Protein AF-A0A372DT89-F1 (afdb_monomer_lite)

Sequence (405 aa):
MASTDFGGGSLANSATAVLGQGIEPRWTMGSSWVASYFPPTHAHNSGGGFSTQHSIESQDSETKNPDRFSEFFGTEQLLSGVDLPGNAPVDTGVNGQVNLGQVSGDFLLNSWGQNRNLRRGETGGHFNQDFDHLGRRSGTDAPDRPLDPLTGAPQEEAAAIAPDLPRSVNVPRNGMQSSVKNAVTFGINDSEAAISAKNGPKVTIGTTTVYIGYRQVTSANKDPILVSFNNGVRRWVRTDYETTNDDGTGTGLAWDGSNLYAVFTSTGTQPGNGYSRFTGSGWLRGYTDGSPGGGGGSRVSILAKVDLATGNIQSATYLTARNDRRTVTVADDRTNSLTVKGLQFSGGTVIVQADSTYAPRRPDKTSMTQRVGGGALSANSSYNYEVVLAGNLGSALSTKAKDFV

Secondary structure (DSSP, 8-state):
-------------PPP------------------------------------PPPP------------------------------------------------------------------------------------------------------------------------EEEE----B--TT--HHHHHTTT--EEEETTEEEEEEEEE-SSS-EEEEEEEEETTEEEEEE--S--SSS---EEEEEE-SS-EEEEEEESS--SSS-THHHHTTSSS-STTTT-TT---S--EEEEEEE-TTT--EEEEEEE-EE--GGG--GGG--EE-EEEEEEEEETTEEEEEEEESSBPBPTTSPBP-BSS-SSPPPTTPPEEEEEEEETTSS-EEEEEETTB-

pLDDT: mean 70.04, std 27.19, range [31.33, 98.88]

Foldseek 3Di:
DDDDDDDDDDDDDDDDDDDDDDDDDDDDDDDDDDDDDDDDDDDDDDDDDDDDDDDDDDDDDDDDDDDDDDDDDDDDDDDDDDDDDDDDDDDDDDDDDDDDDDDDDDDDDDDDDDDDDDDDDDDDDDDDDDDDDDDDDDDDDDDDDDDDDDDDDDDDDDDDPDPPDPPPPPQPLPAKDKFFAAADEDDPPDWPVRQVVRVAAWDDGRQKIKGKHWYCPDPQAIFIKIWMDGNRHTQDIDRQAADFRWRKIWGMWIDHSDWIKTKMKTFFDGPDRYNLVAACLALANHQCRVQLLEEGRAIWMKMFTADPNYRDTNHIHTFWAFAAPLPDDSNRGYTHYKAWDIWDDDPQKIKTWIWYQHFGAFQVRDGWHFQDDSDGDDNPDTWTKIWIAHNRNNTTPGIDIPRTD

Structure (mmCIF, N/CA/C/O backbone):
data_AF-A0A372DT89-F1
#
_entry.id   AF-A0A372DT89-F1
#
loop_
_atom_site.group_PDB
_atom_site.id
_atom_site.type_symbol
_atom_site.label_atom_id
_atom_site.label_alt_id
_atom_site.label_comp_id
_atom_site.label_asym_id
_atom_site.label_entity_id
_atom_site.label_seq_id
_atom_site.pdbx_PDB_ins_code
_atom_site.Cartn_x
_atom_site.Cartn_y
_atom_site.Cartn_z
_atom_site.occupancy
_atom_site.B_iso_or_equiv
_atom_site.auth_seq_id
_atom_site.auth_comp_id
_atom_site.auth_asym_id
_atom_site.auth_atom_id
_atom_site.pdbx_PDB_model_num
ATOM 1 N N . MET A 1 1 ? -79.761 26.175 2.176 1.00 36.78 1 MET A N 1
ATOM 2 C CA . MET A 1 1 ? -78.492 26.865 1.871 1.00 36.78 1 MET A CA 1
ATOM 3 C C . MET A 1 1 ? -77.631 26.841 3.125 1.00 36.78 1 MET A C 1
ATOM 5 O O . MET A 1 1 ? -78.109 27.308 4.142 1.00 36.78 1 MET A O 1
ATOM 9 N N . ALA A 1 2 ? -76.453 26.221 2.993 1.00 38.25 2 ALA A N 1
ATOM 10 C CA . ALA A 1 2 ? -75.172 26.353 3.710 1.00 38.25 2 ALA A CA 1
ATOM 11 C C . ALA A 1 2 ? -75.052 26.542 5.246 1.00 38.25 2 ALA A C 1
ATOM 13 O O . ALA A 1 2 ? -75.679 27.416 5.831 1.00 38.25 2 ALA A O 1
ATOM 14 N N . SER A 1 3 ? -74.016 25.851 5.768 1.00 37.47 3 SER A N 1
ATOM 15 C CA . SER A 1 3 ? -73.264 26.049 7.031 1.00 37.47 3 SER A CA 1
ATOM 16 C C . SER A 1 3 ? -73.946 25.506 8.302 1.00 37.47 3 SER A C 1
ATOM 18 O O . SER A 1 3 ? -75.137 25.725 8.470 1.00 37.47 3 SER A O 1
ATOM 20 N N . THR A 1 4 ? -73.322 24.735 9.207 1.00 43.91 4 THR A N 1
ATOM 21 C CA . THR A 1 4 ? -71.975 24.845 9.821 1.00 43.91 4 THR A CA 1
ATOM 22 C C . THR A 1 4 ? -71.410 23.508 10.364 1.00 43.91 4 THR A C 1
ATOM 24 O O . THR A 1 4 ? -72.155 22.706 10.921 1.00 43.91 4 THR A O 1
ATOM 27 N N . ASP A 1 5 ? -70.085 23.357 10.236 1.00 45.53 5 ASP A N 1
ATOM 28 C CA . ASP A 1 5 ? -69.025 22.837 11.137 1.00 45.53 5 ASP A CA 1
ATOM 29 C C . ASP A 1 5 ? -69.191 21.665 12.140 1.00 45.53 5 ASP A C 1
ATOM 31 O O . ASP A 1 5 ? -69.973 21.705 13.084 1.00 45.53 5 ASP A O 1
ATOM 35 N N . PHE A 1 6 ? -68.240 20.722 12.019 1.00 43.50 6 PHE A N 1
ATOM 36 C CA . PHE A 1 6 ? -67.522 19.922 13.039 1.00 43.50 6 PHE A CA 1
ATOM 37 C C . PHE A 1 6 ? -66.160 19.570 12.388 1.00 43.50 6 PHE A C 1
ATOM 39 O O . PHE A 1 6 ? -66.125 19.329 11.187 1.00 43.50 6 PHE A O 1
ATOM 46 N N . GLY A 1 7 ? -64.981 19.479 13.003 1.00 37.84 7 GLY A N 1
ATOM 47 C CA . GLY A 1 7 ? -64.491 19.517 14.376 1.00 37.84 7 GLY A CA 1
ATOM 48 C C . GLY A 1 7 ? -63.096 18.859 14.339 1.00 37.84 7 GLY A C 1
ATOM 49 O O . GLY A 1 7 ? -62.956 17.765 13.799 1.00 37.84 7 GLY A O 1
ATOM 50 N N . GLY A 1 8 ? -62.054 19.522 14.850 1.00 36.12 8 GLY A N 1
ATOM 51 C CA . GLY A 1 8 ? -60.681 19.003 14.886 1.00 36.12 8 GLY A CA 1
ATOM 52 C C . GLY A 1 8 ? -60.064 19.216 16.266 1.00 36.12 8 GLY A C 1
ATOM 53 O O . GLY A 1 8 ? -59.936 20.353 16.708 1.00 36.12 8 GLY A O 1
ATOM 54 N N . GLY A 1 9 ? -59.707 18.126 16.949 1.00 37.12 9 GLY A N 1
ATOM 55 C CA . GLY A 1 9 ? -59.083 18.134 18.274 1.00 37.12 9 GLY A CA 1
ATOM 56 C C . GLY A 1 9 ? -57.774 17.347 18.271 1.00 37.12 9 GLY A C 1
ATOM 57 O O . GLY A 1 9 ? -57.760 16.161 17.956 1.00 37.12 9 GLY A O 1
ATOM 58 N N . SER A 1 10 ? -56.686 18.032 18.623 1.00 39.75 10 SER A N 1
ATOM 59 C CA . SER A 1 10 ? -55.340 17.500 18.856 1.00 39.75 10 SER A CA 1
ATOM 60 C C . SER A 1 10 ? -55.109 17.385 20.366 1.00 39.75 10 SER A C 1
ATOM 62 O O . SER A 1 10 ? -55.399 18.330 21.099 1.00 39.75 10 SER A O 1
ATOM 64 N N . LEU A 1 11 ? -54.595 16.243 20.830 1.00 44.06 11 LEU A N 1
ATOM 65 C CA . LEU A 1 11 ? -54.180 16.015 22.216 1.00 44.06 11 LEU A CA 1
ATOM 66 C C . LEU A 1 11 ? -52.657 15.863 22.270 1.00 44.06 11 LEU A C 1
ATOM 68 O O . LEU A 1 11 ? -52.101 14.892 21.761 1.00 44.06 11 LEU A O 1
ATOM 72 N N . ALA A 1 12 ? -52.000 16.821 22.922 1.00 43.44 12 ALA A N 1
ATOM 73 C CA . ALA A 1 12 ? -50.618 16.733 23.371 1.00 43.44 12 ALA A CA 1
ATOM 74 C C . ALA A 1 12 ? -50.616 16.494 24.888 1.00 43.44 12 ALA A C 1
ATOM 76 O O . ALA A 1 12 ? -51.188 17.283 25.638 1.00 43.44 12 ALA A O 1
ATOM 77 N N . ASN A 1 13 ? -49.967 15.416 25.334 1.00 43.22 13 ASN A N 1
ATOM 78 C CA . ASN A 1 13 ? -49.721 15.141 26.748 1.00 43.22 13 ASN A CA 1
ATOM 79 C C . ASN A 1 13 ? -48.305 15.595 27.121 1.00 43.22 13 ASN A C 1
ATOM 81 O O . ASN A 1 13 ? -47.315 15.037 26.652 1.00 43.22 13 ASN A O 1
ATOM 85 N N . SER A 1 14 ? -48.231 16.597 27.992 1.00 44.19 14 SER A N 1
ATOM 86 C CA . SER A 1 14 ? -47.037 17.039 28.711 1.00 44.19 14 SER A CA 1
ATOM 87 C C . SER A 1 14 ? -46.991 16.383 30.093 1.00 44.19 14 SER A C 1
ATOM 89 O O . SER A 1 14 ? -47.956 16.490 30.850 1.00 44.19 14 SER A O 1
ATOM 91 N N . ALA A 1 15 ? -45.872 15.740 30.432 1.00 43.06 15 ALA A N 1
ATOM 92 C CA . ALA A 1 15 ? -45.603 15.192 31.760 1.00 43.06 15 ALA A CA 1
ATOM 93 C C . ALA A 1 15 ? -44.633 16.093 32.543 1.00 43.06 15 ALA A C 1
ATOM 95 O O . ALA A 1 15 ? -43.630 16.573 32.017 1.00 43.06 15 ALA A O 1
ATOM 96 N N . THR A 1 16 ? -44.970 16.303 33.812 1.00 39.50 16 THR A N 1
ATOM 97 C CA . THR A 1 16 ? -44.304 17.137 34.819 1.00 39.50 16 THR A CA 1
ATOM 98 C C . THR A 1 16 ? -43.461 16.267 35.761 1.00 39.50 16 THR A C 1
ATOM 100 O O . THR A 1 16 ? -43.964 15.248 36.219 1.00 39.50 16 THR A O 1
ATOM 103 N N . ALA A 1 17 ? -42.239 16.689 36.117 1.00 37.84 17 ALA A N 1
ATOM 104 C CA . ALA A 1 17 ? -41.562 16.366 37.391 1.00 37.84 17 ALA A CA 1
ATOM 105 C C . ALA A 1 17 ? -40.336 17.296 37.567 1.00 37.84 17 ALA A C 1
ATOM 107 O O . ALA A 1 17 ? -39.489 17.349 36.685 1.00 37.84 17 ALA A O 1
ATOM 108 N N . VAL A 1 18 ? -40.337 18.245 38.511 1.00 42.41 18 VAL A N 1
ATOM 109 C CA . VAL A 1 18 ? -39.969 18.178 39.950 1.00 42.41 18 VAL A CA 1
ATOM 110 C C . VAL A 1 18 ? -38.560 18.749 40.181 1.00 42.41 18 VAL A C 1
ATOM 112 O O . VAL A 1 18 ? -37.549 18.167 39.803 1.00 42.41 18 VAL A O 1
ATOM 115 N N . LEU A 1 19 ? -38.539 19.927 40.812 1.00 38.81 19 LEU A N 1
ATOM 116 C CA . LEU A 1 19 ? -37.375 20.661 41.309 1.00 38.81 19 LEU A CA 1
ATOM 117 C C . LEU A 1 19 ? -36.860 20.029 42.612 1.00 38.81 19 LEU A C 1
ATOM 119 O O . LEU A 1 19 ? -37.636 19.835 43.546 1.00 38.81 19 LEU A O 1
ATOM 123 N N . GLY A 1 20 ? -35.551 19.787 42.694 1.00 41.50 20 GLY A N 1
ATOM 124 C CA . GLY A 1 20 ? -34.834 19.441 43.922 1.00 41.50 20 GLY A CA 1
ATOM 125 C C . GLY A 1 20 ? -33.628 20.363 44.098 1.00 41.50 20 GLY A C 1
ATOM 126 O O . GLY A 1 20 ? -32.781 20.455 43.213 1.00 41.50 20 GLY A O 1
ATOM 127 N N . GLN A 1 21 ? -33.593 21.086 45.216 1.00 41.75 21 GLN A N 1
ATOM 128 C CA . GLN A 1 21 ? -32.532 22.015 45.599 1.00 41.75 21 GLN A CA 1
ATOM 129 C C . GLN A 1 21 ? -31.316 21.301 46.211 1.00 41.75 21 GLN A C 1
ATOM 131 O O . GLN A 1 21 ? -31.480 20.339 46.952 1.00 41.75 21 GLN A O 1
ATOM 136 N N . GLY A 1 22 ? -30.139 21.906 46.008 1.00 33.50 22 GLY A N 1
ATOM 137 C CA . GLY A 1 22 ? -29.120 22.092 47.046 1.00 33.50 22 GLY A CA 1
ATOM 138 C C . GLY A 1 22 ? -28.112 20.962 47.266 1.00 33.50 22 GLY A C 1
ATOM 139 O O . GLY A 1 22 ? -28.464 19.914 47.786 1.00 33.50 22 GLY A O 1
ATOM 140 N N . ILE A 1 23 ? -26.843 21.238 46.941 1.00 37.22 23 ILE A N 1
ATOM 141 C CA . ILE A 1 23 ? -25.645 21.143 47.809 1.00 37.22 23 ILE A CA 1
ATOM 142 C C . ILE A 1 23 ? -24.417 21.430 46.919 1.00 37.22 23 ILE A C 1
ATOM 144 O O . ILE A 1 23 ? -24.143 20.707 45.964 1.00 37.22 23 ILE A O 1
ATOM 148 N N . GLU A 1 24 ? -23.688 22.509 47.220 1.00 41.56 24 GLU A N 1
ATOM 149 C CA . GLU A 1 24 ? -22.358 22.785 46.654 1.00 41.56 24 GLU A CA 1
ATOM 150 C C . GLU A 1 24 ? -21.288 21.879 47.279 1.00 41.56 24 GLU A C 1
ATOM 152 O O . GLU A 1 24 ? -21.402 21.490 48.446 1.00 41.56 24 GLU A O 1
ATOM 157 N N . PRO A 1 25 ? -20.162 21.679 46.574 1.00 53.34 25 PRO A N 1
ATOM 158 C CA . PRO A 1 25 ? -18.902 21.970 47.245 1.00 53.34 25 PRO A CA 1
ATOM 159 C C . PRO A 1 25 ? -17.943 22.830 46.413 1.00 53.34 25 PRO A C 1
ATOM 161 O O . PRO A 1 25 ? -17.617 22.550 45.260 1.00 53.34 25 PRO A O 1
ATOM 164 N N . ARG A 1 26 ? -17.432 23.852 47.103 1.00 38.25 26 ARG A N 1
ATOM 165 C CA . ARG A 1 26 ? -16.233 24.629 46.792 1.00 38.25 26 ARG A CA 1
ATOM 166 C C . ARG A 1 26 ? -15.016 23.711 46.642 1.00 38.25 26 ARG A C 1
ATOM 168 O O . ARG A 1 26 ? -14.738 22.933 47.551 1.00 38.25 26 ARG A O 1
ATOM 175 N N . TRP A 1 27 ? -14.231 23.910 45.584 1.00 41.12 27 TRP A N 1
ATOM 176 C CA . TRP A 1 27 ? -12.807 23.574 45.582 1.00 41.12 27 TRP A CA 1
ATOM 177 C C . TRP A 1 27 ? -11.972 24.741 45.065 1.00 41.12 27 TRP A C 1
ATOM 179 O O . TRP A 1 27 ? -12.350 25.497 44.173 1.00 41.12 27 TRP A O 1
ATOM 189 N N . THR A 1 28 ? -10.859 24.888 45.758 1.00 40.66 28 THR A N 1
ATOM 190 C CA . THR A 1 28 ? -9.972 26.030 45.903 1.00 40.66 28 THR A CA 1
ATOM 191 C C . THR A 1 28 ? -9.013 26.166 44.721 1.00 40.66 28 THR A C 1
ATOM 193 O O . THR A 1 28 ? -8.532 25.174 44.181 1.00 40.66 28 THR A O 1
ATOM 196 N N . MET A 1 29 ? -8.694 27.410 44.361 1.00 35.16 29 MET A N 1
ATOM 197 C CA . MET A 1 29 ? -7.584 27.757 43.471 1.00 35.16 29 MET A CA 1
ATOM 198 C C . MET A 1 29 ? -6.223 27.578 44.165 1.00 35.16 29 MET A C 1
ATOM 200 O O . MET A 1 29 ? -6.064 27.920 45.335 1.00 35.16 29 MET A O 1
ATOM 204 N N . GLY A 1 30 ? -5.240 27.122 43.390 1.00 32.88 30 GLY A N 1
ATOM 205 C CA . GLY A 1 30 ? -3.807 27.038 43.700 1.00 32.88 30 GLY A CA 1
ATOM 206 C C . GLY A 1 30 ? -3.213 25.933 42.818 1.00 32.88 30 GLY A C 1
ATOM 207 O O . GLY A 1 30 ? -3.805 24.873 42.708 1.00 32.88 30 GLY A O 1
ATOM 208 N N . SER A 1 31 ? -2.116 26.066 42.085 1.00 34.03 31 SER A N 1
ATOM 209 C CA . SER A 1 31 ? -1.022 27.028 42.107 1.00 34.03 31 SER A CA 1
ATOM 210 C C . SER A 1 31 ? -0.196 26.839 40.824 1.00 34.03 31 SER A C 1
ATOM 212 O O . SER A 1 31 ? -0.203 25.779 40.202 1.00 34.03 31 SER A O 1
ATOM 214 N N . SER A 1 32 ? 0.503 27.907 40.457 1.00 33.06 32 SER A N 1
ATOM 215 C CA . SER A 1 32 ? 1.548 28.050 39.439 1.00 33.06 32 SER A CA 1
ATOM 216 C C . SER A 1 32 ? 2.479 26.844 39.239 1.00 33.06 32 SER A C 1
ATOM 218 O O . SER A 1 32 ? 3.085 26.371 40.200 1.00 33.06 32 SER A O 1
ATOM 220 N N . TRP A 1 33 ? 2.720 26.466 37.979 1.00 32.50 33 TRP A N 1
ATOM 221 C CA . TRP A 1 33 ? 3.916 25.714 37.590 1.00 32.50 33 TRP A CA 1
ATOM 222 C C . TRP A 1 33 ? 5.006 26.686 37.144 1.00 32.50 33 TRP A C 1
ATOM 224 O O . TRP A 1 33 ? 4.858 27.424 36.171 1.00 32.50 33 TRP A O 1
ATOM 234 N N . VAL A 1 34 ? 6.089 26.692 37.914 1.00 36.56 34 VAL A N 1
ATOM 235 C CA . VAL A 1 34 ? 7.342 27.394 37.642 1.00 36.56 34 VAL A CA 1
ATOM 236 C C . VAL A 1 34 ? 8.108 26.616 36.573 1.00 36.56 34 VAL A C 1
ATOM 238 O O . VAL A 1 34 ? 8.329 25.415 36.713 1.00 36.56 34 VAL A O 1
ATOM 241 N N . ALA A 1 35 ? 8.531 27.309 35.517 1.00 35.91 35 ALA A N 1
ATOM 242 C CA . ALA A 1 35 ? 9.483 26.798 34.541 1.00 35.91 35 ALA A CA 1
ATOM 243 C C . ALA A 1 35 ? 10.872 26.681 35.190 1.00 35.91 35 ALA A C 1
ATOM 245 O O . ALA A 1 35 ? 11.452 27.680 35.615 1.00 35.91 35 ALA A O 1
ATOM 246 N N . SER A 1 36 ? 11.410 25.465 35.274 1.00 36.00 36 SER A N 1
ATOM 247 C CA . SER A 1 36 ? 12.782 25.223 35.724 1.00 36.00 36 SER A CA 1
ATOM 248 C C . SER A 1 36 ? 13.726 25.238 34.522 1.00 36.00 36 SER A C 1
ATOM 250 O O . SER A 1 36 ? 13.745 24.313 33.714 1.00 36.00 36 SER A O 1
ATOM 252 N N . TYR A 1 37 ? 14.502 26.313 34.416 1.00 32.06 37 TYR A N 1
ATOM 253 C CA . TYR A 1 37 ? 15.707 26.409 33.596 1.00 32.06 37 TYR A CA 1
ATOM 254 C C . TYR A 1 37 ? 16.811 25.526 34.206 1.00 32.06 37 TYR A C 1
ATOM 256 O O . TYR A 1 37 ? 17.138 25.684 35.380 1.00 32.06 37 TYR A O 1
ATOM 264 N N . PHE A 1 38 ? 17.428 24.658 33.405 1.00 39.91 38 PHE A N 1
ATOM 265 C CA . PHE A 1 38 ? 18.716 24.021 33.703 1.00 39.91 38 PHE A CA 1
ATOM 266 C C . PHE A 1 38 ? 19.686 24.303 32.547 1.00 39.91 38 PHE A C 1
ATOM 268 O O . PHE A 1 38 ? 19.350 23.998 31.401 1.00 39.91 38 PHE A O 1
ATOM 275 N N . PRO A 1 39 ? 20.890 24.835 32.814 1.00 41.66 39 PRO A N 1
ATOM 276 C CA . PRO A 1 39 ? 22.039 24.686 31.924 1.00 41.66 39 PRO A CA 1
ATOM 277 C C . PRO A 1 39 ? 23.163 23.892 32.652 1.00 41.66 39 PRO A C 1
ATOM 279 O O . PRO A 1 39 ? 22.981 23.488 33.802 1.00 41.66 39 PRO A O 1
ATOM 282 N N . PRO A 1 40 ? 24.279 23.533 31.992 1.00 49.16 40 PRO A N 1
ATOM 283 C CA . PRO A 1 40 ? 24.537 22.166 31.548 1.00 49.16 40 PRO A CA 1
ATOM 284 C C . PRO A 1 40 ? 25.703 21.505 32.305 1.00 49.16 40 PRO A C 1
ATOM 286 O O . PRO A 1 40 ? 26.551 22.177 32.889 1.00 49.16 40 PRO A O 1
ATOM 289 N N . THR A 1 41 ? 25.811 20.179 32.223 1.00 40.50 41 THR A N 1
ATOM 290 C CA . THR A 1 41 ? 27.040 19.458 32.580 1.00 40.50 41 THR A CA 1
ATOM 291 C C . THR A 1 41 ? 27.767 18.967 31.332 1.00 40.50 41 THR A C 1
ATOM 293 O O . THR A 1 41 ? 27.190 18.381 30.418 1.00 40.50 41 THR A O 1
ATOM 296 N N . HIS A 1 42 ? 29.064 19.269 31.315 1.00 34.94 42 HIS A N 1
ATOM 297 C CA . HIS A 1 42 ? 30.066 18.881 30.332 1.00 34.94 42 HIS A CA 1
ATOM 298 C C . HIS A 1 42 ? 30.163 17.361 30.119 1.00 34.94 42 HIS A C 1
ATOM 300 O O . HIS A 1 42 ? 30.240 16.608 31.087 1.00 34.94 42 HIS A O 1
ATOM 306 N N . ALA A 1 43 ? 30.341 16.943 28.862 1.00 37.31 43 ALA A N 1
ATOM 307 C CA . ALA A 1 43 ? 31.154 15.780 28.509 1.00 37.31 43 ALA A CA 1
ATOM 308 C C . ALA A 1 43 ? 31.769 15.945 27.107 1.00 37.31 43 ALA A C 1
ATOM 310 O O . ALA A 1 43 ? 31.157 16.481 26.187 1.00 37.31 43 ALA A O 1
ATOM 311 N N . HIS A 1 44 ? 33.025 15.521 27.015 1.00 33.12 44 HIS A N 1
ATOM 312 C CA . HIS A 1 44 ? 34.002 15.715 25.947 1.00 33.12 44 HIS A CA 1
ATOM 313 C C . HIS A 1 44 ? 33.892 14.705 24.783 1.00 33.12 44 HIS A C 1
ATOM 315 O O . HIS A 1 44 ? 33.506 13.560 24.983 1.00 33.12 44 HIS A O 1
ATOM 321 N N . ASN A 1 45 ? 34.443 15.137 23.638 1.00 33.78 45 ASN A N 1
ATOM 322 C CA . ASN A 1 45 ? 35.110 14.388 22.554 1.00 33.78 45 ASN A CA 1
ATOM 323 C C . ASN A 1 45 ? 34.325 13.435 21.633 1.00 33.78 45 ASN A C 1
ATOM 325 O O . ASN A 1 45 ? 34.049 12.289 21.968 1.00 33.78 45 ASN A O 1
ATOM 329 N N . SER A 1 46 ? 34.202 13.832 20.361 1.00 34.56 46 SER A N 1
ATOM 330 C CA . SER A 1 46 ? 35.039 13.378 19.216 1.00 34.56 46 SER A CA 1
ATOM 331 C C . SER A 1 46 ? 34.362 13.871 17.920 1.00 34.56 46 SER A C 1
ATOM 333 O O . SER A 1 46 ? 33.176 13.673 17.715 1.00 34.56 46 SER A O 1
ATOM 335 N N . GLY A 1 47 ? 34.979 14.740 17.119 1.00 37.16 47 GLY A N 1
ATOM 336 C CA . GLY A 1 47 ? 35.938 14.332 16.094 1.00 37.16 47 GLY A CA 1
ATOM 337 C C . GLY A 1 47 ? 35.222 14.007 14.774 1.00 37.16 47 GLY A C 1
ATOM 338 O O . GLY A 1 47 ? 35.055 12.841 14.446 1.00 37.16 47 GLY A O 1
ATOM 339 N N . GLY A 1 48 ? 34.799 15.026 14.019 1.00 34.34 48 GLY A N 1
ATOM 340 C CA . GLY A 1 48 ? 34.193 14.853 12.694 1.00 34.34 48 GLY A CA 1
ATOM 341 C C . GLY A 1 48 ? 34.191 16.165 11.916 1.00 34.34 48 GLY A C 1
ATOM 342 O O . GLY A 1 48 ? 33.387 17.051 12.191 1.00 34.34 48 GLY A O 1
ATOM 343 N N . GLY A 1 49 ? 35.142 16.312 10.993 1.00 33.69 49 GLY A N 1
ATOM 344 C CA . GLY A 1 49 ? 35.293 17.494 10.151 1.00 33.69 49 GLY A CA 1
ATOM 345 C C . GLY A 1 49 ? 34.163 17.612 9.130 1.00 33.69 49 GLY A C 1
ATOM 346 O O . GLY A 1 49 ? 33.943 16.703 8.334 1.00 33.69 49 GLY A O 1
ATOM 347 N N . PHE A 1 50 ? 33.480 18.755 9.136 1.00 35.00 50 PHE A N 1
ATOM 348 C CA . PHE A 1 50 ? 32.603 19.185 8.054 1.00 35.00 50 PHE A CA 1
ATOM 349 C C . PHE A 1 50 ? 33.405 20.055 7.083 1.00 35.00 50 PHE A C 1
ATOM 351 O O . PHE A 1 50 ? 33.940 21.095 7.459 1.00 35.00 50 PHE A O 1
ATOM 358 N N . SER A 1 51 ? 33.485 19.612 5.828 1.00 40.25 51 SER A N 1
ATOM 359 C CA . SER A 1 51 ? 33.899 20.431 4.692 1.00 40.25 51 SER A CA 1
ATOM 360 C C . SER A 1 51 ? 32.650 21.088 4.109 1.00 40.25 51 SER A C 1
ATOM 362 O O . SER A 1 51 ? 31.771 20.408 3.584 1.00 40.25 51 SER A O 1
ATOM 364 N N . THR A 1 52 ? 32.548 22.408 4.234 1.00 36.19 52 THR A N 1
ATOM 365 C CA . THR A 1 52 ? 31.590 23.234 3.495 1.00 36.19 52 THR A CA 1
ATOM 366 C C . THR A 1 52 ? 32.303 23.810 2.276 1.00 36.19 52 THR A C 1
ATOM 368 O O . THR A 1 52 ? 33.105 24.733 2.413 1.00 36.19 52 THR A O 1
ATOM 371 N N . GLN A 1 53 ? 32.029 23.274 1.084 1.00 37.97 53 GLN A N 1
ATOM 372 C CA . GLN A 1 53 ? 32.339 23.979 -0.158 1.00 37.97 53 GLN A CA 1
ATOM 373 C C . GLN A 1 53 ? 31.198 24.944 -0.483 1.00 37.97 53 GLN A C 1
ATOM 375 O O . GLN A 1 53 ? 30.044 24.548 -0.632 1.00 37.97 53 GLN A O 1
ATOM 380 N N . HIS A 1 54 ? 31.566 26.220 -0.557 1.00 32.59 54 HIS A N 1
ATOM 381 C CA . HIS A 1 54 ? 30.759 27.307 -1.083 1.00 32.59 54 HIS A CA 1
ATOM 382 C C . HIS A 1 54 ? 30.485 27.084 -2.573 1.00 32.59 54 HIS A C 1
ATOM 384 O O . HIS A 1 54 ? 31.414 26.949 -3.370 1.00 32.59 54 HIS A O 1
ATOM 390 N N . SER A 1 55 ? 29.208 27.088 -2.942 1.00 37.50 55 SER A N 1
ATOM 391 C CA . SER A 1 55 ? 28.759 27.219 -4.324 1.00 37.50 55 SER A CA 1
ATOM 392 C C . SER A 1 55 ? 29.007 28.651 -4.796 1.00 37.50 55 SER A C 1
ATOM 394 O O . SER A 1 55 ? 28.577 29.604 -4.147 1.00 37.50 55 SER A O 1
ATOM 396 N N . ILE A 1 56 ? 29.711 28.786 -5.917 1.00 37.44 56 ILE A N 1
ATOM 397 C CA . ILE A 1 56 ? 29.883 30.040 -6.650 1.00 37.44 56 ILE A CA 1
ATOM 398 C C . ILE A 1 56 ? 28.554 30.369 -7.336 1.00 37.44 56 ILE A C 1
ATOM 400 O O . ILE A 1 56 ? 28.033 29.585 -8.125 1.00 37.44 56 ILE A O 1
ATOM 404 N N . GLU A 1 57 ? 28.017 31.531 -6.991 1.00 31.61 57 GLU A N 1
ATOM 405 C CA . GLU A 1 57 ? 26.849 32.164 -7.586 1.00 31.61 57 GLU A CA 1
ATOM 406 C C . GLU A 1 57 ? 27.303 32.893 -8.862 1.00 31.61 57 GLU A C 1
ATOM 408 O O . GLU A 1 57 ? 28.063 33.857 -8.794 1.00 31.61 57 GLU A O 1
ATOM 413 N N . SER A 1 58 ? 26.895 32.407 -10.036 1.00 37.34 58 SER A N 1
ATOM 414 C CA . SER A 1 58 ? 27.037 33.140 -11.298 1.00 37.34 58 SER A CA 1
ATOM 415 C C . SER A 1 58 ? 25.701 33.799 -11.635 1.00 37.34 58 SER A C 1
ATOM 417 O O . SER A 1 58 ? 24.758 33.127 -12.058 1.00 37.34 58 SER A O 1
ATOM 419 N N . GLN A 1 59 ? 25.633 35.109 -11.408 1.00 37.38 59 GLN A N 1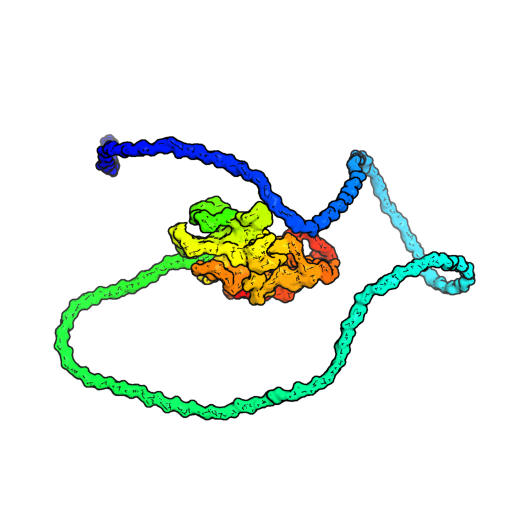
ATOM 420 C CA . GLN A 1 59 ? 24.638 36.000 -11.996 1.00 37.38 59 GLN A CA 1
ATOM 421 C C . GLN A 1 59 ? 24.961 36.215 -13.475 1.00 37.38 59 GLN A C 1
ATOM 423 O O . GLN A 1 59 ? 26.110 36.480 -13.794 1.00 37.38 59 GLN A O 1
ATOM 428 N N . ASP A 1 60 ? 23.944 36.096 -14.327 1.00 36.03 60 ASP A N 1
ATOM 429 C CA . ASP A 1 60 ? 23.744 36.748 -15.633 1.00 36.03 60 ASP A CA 1
ATOM 430 C C . ASP A 1 60 ? 22.401 36.193 -16.157 1.00 36.03 60 ASP A C 1
ATOM 432 O O . ASP A 1 60 ? 22.144 35.001 -16.048 1.00 36.03 60 ASP A O 1
ATOM 436 N N . SER A 1 61 ? 21.447 36.910 -16.739 1.00 32.78 61 SER A N 1
ATOM 437 C CA . SER A 1 61 ? 21.274 38.315 -17.077 1.00 32.78 61 SER A CA 1
ATOM 438 C C . SER A 1 61 ? 19.776 38.495 -17.391 1.00 32.78 61 SER A C 1
ATOM 440 O O . SER A 1 61 ? 19.136 37.619 -17.973 1.00 32.78 61 SER A O 1
ATOM 442 N N . GLU A 1 62 ? 19.204 39.623 -16.986 1.00 35.56 62 GLU A N 1
ATOM 443 C CA . GLU A 1 62 ? 17.865 40.087 -17.358 1.00 35.56 62 GLU A CA 1
ATOM 444 C C . GLU A 1 62 ? 18.116 41.312 -18.262 1.00 35.56 62 GLU A C 1
ATOM 446 O O . GLU A 1 62 ? 18.850 42.223 -17.888 1.00 35.56 62 GLU A O 1
ATOM 451 N N . THR A 1 63 ? 17.662 41.393 -19.512 1.00 37.34 63 THR A N 1
ATOM 452 C CA . THR A 1 63 ? 16.341 41.920 -19.880 1.00 37.34 63 THR A CA 1
ATOM 453 C C . THR A 1 63 ? 16.295 42.228 -21.390 1.00 37.34 63 THR A C 1
ATOM 455 O O . THR A 1 63 ? 17.321 42.481 -22.017 1.00 37.34 63 THR A O 1
ATOM 458 N N . LYS A 1 64 ? 15.051 42.366 -21.881 1.00 32.91 64 LYS A N 1
ATOM 459 C CA . LYS A 1 64 ? 14.559 43.202 -23.000 1.00 32.91 64 LYS A CA 1
ATOM 460 C C . LYS A 1 64 ? 14.393 42.575 -24.389 1.00 32.91 64 LYS A C 1
ATOM 462 O O . LYS A 1 64 ? 15.250 42.637 -25.259 1.00 32.91 64 LYS A O 1
ATOM 467 N N . ASN A 1 65 ? 13.146 42.155 -24.601 1.00 43.84 65 ASN A N 1
ATOM 468 C CA . ASN A 1 65 ? 12.394 42.327 -25.845 1.00 43.84 65 ASN A CA 1
ATOM 469 C C . ASN A 1 65 ? 12.224 43.837 -26.162 1.00 43.84 65 ASN A C 1
ATOM 471 O O . ASN A 1 65 ? 12.100 44.634 -25.220 1.00 43.84 65 ASN A O 1
ATOM 475 N N . PRO A 1 66 ? 12.184 44.248 -27.443 1.00 52.00 66 PRO A N 1
ATOM 476 C CA . PRO A 1 66 ? 10.882 44.638 -27.985 1.00 52.00 66 PRO A CA 1
ATOM 477 C C . PRO A 1 66 ? 10.636 44.274 -29.462 1.00 52.00 66 PRO A C 1
ATOM 479 O O . PRO A 1 66 ? 11.540 44.024 -30.254 1.00 52.00 66 PRO A O 1
ATOM 482 N N . ASP A 1 67 ? 9.343 44.320 -29.775 1.00 42.16 67 ASP A N 1
ATOM 483 C CA . ASP A 1 67 ? 8.643 44.042 -31.025 1.00 42.16 67 ASP A CA 1
ATOM 484 C C . ASP A 1 67 ? 9.151 44.717 -32.316 1.00 42.16 67 ASP A C 1
ATOM 486 O O . ASP A 1 67 ? 9.725 45.807 -32.301 1.00 42.16 67 ASP A O 1
ATOM 490 N N . ARG A 1 68 ? 8.648 44.130 -33.422 1.00 34.66 68 ARG A N 1
ATOM 491 C CA . ARG A 1 68 ? 8.325 44.674 -34.765 1.00 34.66 68 ARG A CA 1
ATOM 492 C C . ARG A 1 68 ? 9.276 44.260 -35.891 1.00 34.66 68 ARG A C 1
ATOM 494 O O . ARG A 1 68 ? 10.384 44.762 -35.982 1.00 34.66 68 ARG A O 1
ATOM 501 N N . PHE A 1 69 ? 8.775 43.459 -36.835 1.00 36.34 69 PHE A N 1
ATOM 502 C CA . PHE A 1 69 ? 8.365 43.953 -38.160 1.00 36.34 69 PHE A CA 1
ATOM 503 C C . PHE A 1 69 ? 7.612 42.865 -38.942 1.00 36.34 69 PHE A C 1
ATOM 505 O O . PHE A 1 69 ? 7.962 41.688 -38.914 1.00 36.34 69 PHE A O 1
ATOM 512 N N . SER A 1 70 ? 6.541 43.292 -39.599 1.00 38.81 70 SER A N 1
ATOM 513 C CA . SER A 1 70 ? 5.663 42.540 -40.488 1.00 38.81 70 SER A CA 1
ATOM 514 C C . SER A 1 70 ? 6.009 42.816 -41.956 1.00 38.81 70 SER A C 1
ATOM 516 O O . SER A 1 70 ? 6.524 43.889 -42.260 1.00 38.81 70 SER A O 1
ATOM 518 N N . GLU A 1 71 ? 5.570 41.898 -42.831 1.00 35.00 71 GLU A N 1
ATOM 519 C CA . GLU A 1 71 ? 5.457 42.019 -44.303 1.00 35.00 71 GLU A CA 1
ATOM 520 C C . GLU A 1 71 ? 6.801 41.910 -45.079 1.00 35.00 71 GLU A C 1
ATOM 522 O O . GLU A 1 71 ? 7.848 42.233 -44.541 1.00 35.00 71 GLU A O 1
ATOM 527 N N . PHE A 1 72 ? 6.947 41.384 -46.306 1.00 33.84 72 PHE A N 1
ATOM 528 C CA . PHE A 1 72 ? 6.159 41.401 -47.550 1.00 33.84 72 PHE A CA 1
ATOM 529 C C . PHE A 1 72 ? 6.728 40.271 -48.486 1.00 33.84 72 PHE A C 1
ATOM 531 O O . PHE A 1 72 ? 7.944 40.130 -48.532 1.00 33.84 72 PHE A O 1
ATOM 538 N N . PHE A 1 73 ? 5.864 39.517 -49.206 1.00 36.75 73 PHE A N 1
ATOM 539 C CA . PHE A 1 73 ? 5.984 38.837 -50.540 1.00 36.75 73 PHE A CA 1
ATOM 540 C C . PHE A 1 73 ? 7.259 38.005 -50.877 1.00 36.75 73 PHE A C 1
ATOM 542 O O . PHE A 1 73 ? 8.376 38.446 -50.685 1.00 36.75 73 PHE A O 1
ATOM 549 N N . GLY A 1 74 ? 7.234 36.781 -51.421 1.00 33.06 74 GLY A N 1
ATOM 550 C CA . GLY A 1 74 ? 6.348 36.175 -52.415 1.00 33.06 74 GLY A CA 1
ATOM 551 C C . GLY A 1 74 ? 6.996 36.233 -53.807 1.00 33.06 74 GLY A C 1
ATOM 552 O O . GLY A 1 74 ? 6.933 37.297 -54.400 1.00 33.06 74 GLY A O 1
ATOM 553 N N . THR A 1 75 ? 7.561 35.123 -54.315 1.00 37.88 75 THR A N 1
ATOM 554 C CA . THR A 1 75 ? 7.533 34.706 -55.742 1.00 37.88 75 THR A CA 1
ATOM 555 C C . THR A 1 75 ? 8.206 33.346 -55.977 1.00 37.88 75 THR A C 1
ATOM 557 O O . THR A 1 75 ? 9.263 33.031 -55.437 1.00 37.88 75 THR A O 1
ATOM 560 N N . GLU A 1 76 ? 7.551 32.553 -56.825 1.00 41.06 76 GLU A N 1
ATOM 561 C CA . GLU A 1 76 ? 8.054 31.363 -57.509 1.00 41.06 76 GLU A CA 1
ATOM 562 C C . GLU A 1 76 ? 9.122 31.694 -58.569 1.00 41.06 76 GLU A C 1
ATOM 564 O O . GLU A 1 76 ? 9.093 32.784 -59.137 1.00 41.06 76 GLU A O 1
ATOM 569 N N . GLN A 1 77 ? 9.978 30.714 -58.893 1.00 36.22 77 GLN A N 1
ATOM 570 C CA . GLN A 1 77 ? 10.275 30.174 -60.244 1.00 36.22 77 GLN A CA 1
ATOM 571 C C . GLN A 1 77 ? 11.595 29.373 -60.185 1.00 36.22 77 GLN A C 1
ATOM 573 O O . GLN A 1 77 ? 12.609 29.862 -59.706 1.00 36.22 77 GLN A O 1
ATOM 578 N N . LEU A 1 78 ? 11.551 28.052 -60.410 1.00 38.72 78 LEU A N 1
ATOM 579 C CA . LEU A 1 78 ? 11.829 27.370 -61.690 1.00 38.72 78 LEU A CA 1
ATOM 580 C C . LEU A 1 78 ? 13.262 27.587 -62.204 1.00 38.72 78 LEU A C 1
ATOM 582 O O . LEU A 1 78 ? 13.586 28.688 -62.623 1.00 38.72 78 LEU A O 1
ATOM 586 N N . LEU A 1 79 ? 14.059 26.507 -62.241 1.00 38.41 79 LEU A N 1
ATOM 587 C CA . LEU A 1 79 ? 14.861 26.058 -63.397 1.00 38.41 79 LEU A CA 1
ATOM 588 C C . LEU A 1 79 ? 15.754 24.853 -63.022 1.00 38.41 79 LEU A C 1
ATOM 590 O O . LEU A 1 79 ? 16.645 24.949 -62.186 1.00 38.41 79 LEU A O 1
ATOM 594 N N . SER A 1 80 ? 15.441 23.715 -63.656 1.00 34.66 80 SER A N 1
ATOM 595 C CA . SER A 1 80 ? 16.345 22.780 -64.360 1.00 34.66 80 SER A CA 1
ATOM 596 C C . SER A 1 80 ? 17.801 22.665 -63.869 1.00 34.66 80 SER A C 1
ATOM 598 O O . SER A 1 80 ? 18.554 23.627 -63.900 1.00 34.66 80 SER A O 1
ATOM 600 N N . GLY A 1 81 ? 18.287 21.486 -63.484 1.00 34.44 81 GLY A N 1
ATOM 601 C CA . GLY A 1 81 ? 18.549 20.405 -64.436 1.00 34.44 81 GLY A CA 1
ATOM 602 C C . GLY A 1 81 ? 19.962 20.550 -65.010 1.00 34.44 81 GLY A C 1
ATOM 603 O O . GLY A 1 81 ? 20.126 21.187 -66.043 1.00 34.44 81 GLY A O 1
ATOM 604 N N . VAL A 1 82 ? 20.965 19.979 -64.333 1.00 42.56 82 VAL A N 1
ATOM 605 C CA . VAL A 1 82 ? 22.320 19.775 -64.870 1.00 42.56 82 VAL A CA 1
ATOM 606 C C . VAL A 1 82 ? 22.843 18.424 -64.380 1.00 42.56 82 VAL A C 1
ATOM 608 O O . VAL A 1 82 ? 22.937 18.180 -63.177 1.00 42.56 82 VAL A O 1
ATOM 611 N N . ASP A 1 83 ? 23.147 17.564 -65.349 1.00 38.72 83 ASP A N 1
ATOM 612 C CA . ASP A 1 83 ? 23.823 16.276 -65.215 1.00 38.72 83 ASP A CA 1
ATOM 613 C C . ASP A 1 83 ? 25.251 16.424 -64.664 1.00 38.72 83 ASP A C 1
ATOM 615 O O . ASP A 1 83 ? 25.991 17.329 -65.051 1.00 38.72 83 ASP A O 1
ATOM 619 N N . LEU A 1 84 ? 25.679 15.469 -63.835 1.00 43.38 84 LEU A N 1
ATOM 620 C CA . LEU A 1 84 ? 27.090 15.244 -63.509 1.00 43.38 84 LEU A CA 1
ATOM 621 C C . LEU A 1 84 ? 27.472 13.801 -63.864 1.00 43.38 84 LEU A C 1
ATOM 623 O O . LEU A 1 84 ? 26.944 12.871 -63.248 1.00 43.38 84 LEU A O 1
ATOM 627 N N . PRO A 1 85 ? 28.417 13.580 -64.794 1.00 52.22 85 PRO A N 1
ATOM 628 C CA . PRO A 1 85 ? 29.074 12.297 -64.942 1.00 52.22 85 PRO A CA 1
ATOM 629 C C . PRO A 1 85 ? 30.398 12.261 -64.161 1.00 52.22 85 PRO A C 1
ATOM 631 O O . PRO A 1 85 ? 31.221 13.164 -64.247 1.00 52.22 85 PRO A O 1
ATOM 634 N N . GLY A 1 86 ? 30.581 11.167 -63.421 1.00 39.56 86 GLY A N 1
ATOM 635 C CA . GLY A 1 86 ? 31.682 10.219 -63.611 1.00 39.56 86 GLY A CA 1
ATOM 636 C C . GLY A 1 86 ? 33.147 10.679 -63.540 1.00 39.56 86 GLY A C 1
ATOM 637 O O . GLY A 1 86 ? 33.635 11.408 -64.393 1.00 39.56 86 GLY A O 1
ATOM 638 N N . ASN A 1 87 ? 33.857 9.969 -62.656 1.00 40.06 87 ASN A N 1
ATOM 639 C CA . ASN A 1 87 ? 35.255 9.520 -62.732 1.00 40.06 87 ASN A CA 1
ATOM 640 C C . ASN A 1 87 ? 36.363 10.368 -62.081 1.00 40.06 87 ASN A C 1
ATOM 642 O O . ASN A 1 87 ? 36.738 11.446 -62.526 1.00 40.06 87 ASN A O 1
ATOM 646 N N . ALA A 1 88 ? 36.962 9.738 -61.063 1.00 42.12 88 ALA A N 1
ATOM 647 C CA . ALA A 1 88 ? 38.328 9.940 -60.585 1.00 42.12 88 ALA A CA 1
ATOM 648 C C . ALA A 1 88 ? 39.365 9.590 -61.684 1.00 42.12 88 ALA A C 1
ATOM 650 O O . ALA A 1 88 ? 39.014 8.885 -62.637 1.00 42.12 88 ALA A O 1
ATOM 651 N N . PRO A 1 89 ? 40.640 10.015 -61.552 1.00 54.25 89 PRO A N 1
ATOM 652 C CA . PRO A 1 89 ? 41.593 9.190 -60.793 1.00 54.25 89 PRO A CA 1
ATOM 653 C C . PRO A 1 89 ? 42.701 9.950 -60.018 1.00 54.25 89 PRO A C 1
ATOM 655 O O . PRO A 1 89 ? 43.058 11.079 -60.327 1.00 54.25 89 PRO A O 1
ATOM 658 N N . VAL A 1 90 ? 43.215 9.251 -58.996 1.00 45.12 90 VAL A N 1
ATOM 659 C CA . VAL A 1 90 ? 44.607 9.148 -58.492 1.00 45.12 90 VAL A CA 1
ATOM 660 C C . VAL A 1 90 ? 45.651 10.127 -59.061 1.00 45.12 90 VAL A C 1
ATOM 662 O O . VAL A 1 90 ? 45.934 10.046 -60.249 1.00 45.12 90 VAL A O 1
ATOM 665 N N . ASP A 1 91 ? 46.346 10.886 -58.192 1.00 37.03 91 ASP A N 1
ATOM 666 C CA . ASP A 1 91 ? 47.823 10.922 -58.193 1.00 37.03 91 ASP A CA 1
ATOM 667 C C . ASP A 1 91 ? 48.453 11.487 -56.896 1.00 37.03 91 ASP A C 1
ATOM 669 O O . ASP A 1 91 ? 47.795 12.072 -56.040 1.00 37.03 91 ASP A O 1
ATOM 673 N N . THR A 1 92 ? 49.751 11.216 -56.793 1.00 38.00 92 THR A N 1
ATOM 674 C CA . THR A 1 92 ? 50.727 11.129 -55.704 1.00 38.00 92 THR A CA 1
ATOM 675 C C . THR A 1 92 ? 50.996 12.331 -54.794 1.00 38.00 92 THR A C 1
ATOM 677 O O . THR A 1 92 ? 50.723 13.485 -55.104 1.00 38.00 92 THR A O 1
ATOM 680 N N . GLY A 1 93 ? 51.590 12.005 -53.639 1.00 33.41 93 GLY A N 1
ATOM 681 C CA . GLY A 1 93 ? 51.808 12.877 -52.492 1.00 33.41 93 GLY A CA 1
ATOM 682 C C . GLY A 1 93 ? 52.959 13.875 -52.572 1.00 33.41 93 GLY A C 1
ATOM 683 O O . GLY A 1 93 ? 53.794 13.835 -53.467 1.00 33.41 93 GLY A O 1
ATOM 684 N N . VAL A 1 94 ? 53.034 14.716 -51.535 1.00 40.84 94 VAL A N 1
ATOM 685 C CA . VAL A 1 94 ? 54.233 15.455 -51.124 1.00 40.84 94 VAL A CA 1
ATOM 686 C C . VAL A 1 94 ? 54.233 15.601 -49.597 1.00 40.84 94 VAL A C 1
ATOM 688 O O . VAL A 1 94 ? 53.204 15.839 -48.969 1.00 40.84 94 VAL A O 1
ATOM 691 N N . ASN A 1 95 ? 55.429 15.421 -49.038 1.00 38.72 95 ASN A N 1
ATOM 692 C CA . ASN A 1 95 ? 55.850 15.560 -47.647 1.00 38.72 95 ASN A CA 1
ATOM 693 C C . ASN A 1 95 ? 55.360 16.825 -46.921 1.00 38.72 95 ASN A C 1
ATOM 695 O O . ASN A 1 95 ? 55.478 17.933 -47.437 1.00 38.72 95 ASN A O 1
ATOM 699 N N . GLY A 1 96 ? 54.996 16.657 -45.648 1.00 35.62 96 GLY A N 1
ATOM 700 C CA . GLY A 1 96 ? 54.886 17.740 -44.672 1.00 35.62 96 GLY A CA 1
ATOM 701 C C . GLY A 1 96 ? 55.086 17.202 -43.257 1.00 35.62 96 GLY A C 1
ATOM 702 O O . GLY A 1 96 ? 54.174 16.623 -42.676 1.00 35.62 96 GLY A O 1
ATOM 703 N N . GLN A 1 97 ? 56.303 17.352 -42.732 1.00 38.22 97 GLN A N 1
ATOM 704 C CA . GLN A 1 97 ? 56.668 17.046 -41.348 1.00 38.22 97 GLN A CA 1
ATOM 705 C C . GLN A 1 97 ? 55.805 17.852 -40.368 1.00 38.22 97 GLN A C 1
ATOM 707 O O . GLN A 1 97 ? 55.691 19.069 -40.506 1.00 38.22 97 GLN A O 1
ATOM 712 N N . VAL A 1 98 ? 55.282 17.197 -39.329 1.00 39.16 98 VAL A N 1
ATOM 713 C CA . VAL A 1 98 ? 54.764 17.877 -38.136 1.00 39.16 98 VAL A CA 1
ATOM 714 C C . VAL A 1 98 ? 55.479 17.325 -36.906 1.00 39.16 98 VAL A C 1
ATOM 716 O O . VAL A 1 98 ? 55.567 16.116 -36.700 1.00 39.16 98 VAL A O 1
ATOM 719 N N . ASN A 1 99 ? 56.028 18.262 -36.135 1.00 35.91 99 ASN A N 1
ATOM 720 C CA . ASN A 1 99 ? 56.781 18.087 -34.900 1.00 35.91 99 ASN A CA 1
ATOM 721 C C . ASN A 1 99 ? 56.031 17.261 -33.844 1.00 35.91 99 ASN A C 1
ATOM 723 O O . ASN A 1 99 ? 54.899 17.578 -33.481 1.00 35.91 99 ASN A O 1
ATOM 727 N N . LEU A 1 100 ? 56.726 16.274 -33.276 1.00 35.56 100 LEU A N 1
ATOM 728 C CA . LEU A 1 100 ? 56.347 15.594 -32.040 1.00 35.56 100 LEU A CA 1
ATOM 729 C C . LEU A 1 100 ? 56.847 16.414 -30.845 1.00 35.56 100 LEU A C 1
ATOM 731 O O . LEU A 1 100 ? 58.029 16.386 -30.507 1.00 35.56 100 LEU A O 1
ATOM 735 N N . GLY A 1 101 ? 55.934 17.149 -30.213 1.00 32.62 101 GLY A N 1
ATOM 736 C CA . GLY A 1 101 ? 56.137 17.716 -28.884 1.00 32.62 101 GLY A CA 1
ATOM 737 C C . GLY A 1 101 ? 55.921 16.646 -27.817 1.00 32.62 101 GLY A C 1
ATOM 738 O O . GLY A 1 101 ? 54.844 16.061 -27.728 1.00 32.62 101 GLY A O 1
ATOM 739 N N . GLN A 1 102 ? 56.964 16.396 -27.026 1.00 40.50 102 GLN A N 1
ATOM 740 C CA . GLN A 1 102 ? 56.936 15.608 -25.796 1.00 40.50 102 GLN A CA 1
ATOM 741 C C . GLN A 1 102 ? 55.839 16.100 -24.847 1.00 40.50 102 GLN A C 1
ATOM 743 O O . GLN A 1 102 ? 55.806 17.280 -24.506 1.00 40.50 102 GLN A O 1
ATOM 748 N N . VAL A 1 103 ? 55.043 15.172 -24.316 1.00 37.22 103 VAL A N 1
ATOM 749 C CA . VAL A 1 103 ? 54.398 15.349 -23.013 1.00 37.22 103 VAL A CA 1
ATOM 750 C C . VAL A 1 103 ? 54.585 14.055 -22.220 1.00 37.22 103 VAL A C 1
ATOM 752 O O . VAL A 1 103 ? 54.202 12.972 -22.661 1.00 37.22 103 VAL A O 1
ATOM 755 N N . SER A 1 104 ? 55.255 14.201 -21.078 1.00 38.47 104 SER A N 1
ATOM 756 C CA . SER A 1 104 ? 55.319 13.283 -19.934 1.00 38.47 104 SER A CA 1
ATOM 757 C C . SER A 1 104 ? 53.948 12.649 -19.659 1.00 38.47 104 SER A C 1
ATOM 759 O O . SER A 1 104 ? 52.939 13.341 -19.677 1.00 38.47 104 SER A O 1
ATOM 761 N N . GLY A 1 105 ? 53.815 11.337 -19.476 1.00 34.62 105 GLY A N 1
ATOM 762 C CA . GLY A 1 105 ? 54.420 10.609 -18.365 1.00 34.62 105 GLY A CA 1
ATOM 763 C C . GLY A 1 105 ? 53.531 10.779 -17.134 1.00 34.62 105 GLY A C 1
ATOM 764 O O . GLY A 1 105 ? 53.718 11.756 -16.425 1.00 34.62 105 GLY A O 1
ATOM 765 N N . ASP A 1 106 ? 52.518 9.907 -17.005 1.00 34.84 106 ASP A N 1
ATOM 766 C CA . ASP A 1 106 ? 51.907 9.389 -15.761 1.00 34.84 106 ASP A CA 1
ATOM 767 C C . ASP A 1 106 ? 50.510 8.814 -16.066 1.00 34.84 106 ASP A C 1
ATOM 769 O O . ASP A 1 106 ? 49.484 9.486 -15.984 1.00 34.84 106 ASP A O 1
ATOM 773 N N . PHE A 1 107 ? 50.470 7.534 -16.455 1.00 31.62 107 PHE A N 1
ATOM 774 C CA . PHE A 1 107 ? 49.230 6.771 -16.616 1.00 31.62 107 PHE A CA 1
ATOM 775 C C . PHE A 1 107 ? 49.123 5.779 -15.453 1.00 31.62 107 PHE A C 1
ATOM 777 O O . PHE A 1 107 ? 49.788 4.742 -15.434 1.00 31.62 107 PHE A O 1
ATOM 784 N N . LEU A 1 108 ? 48.311 6.121 -14.453 1.00 35.50 108 LEU A N 1
ATOM 785 C CA . LEU A 1 108 ? 47.976 5.230 -13.346 1.00 35.50 108 LEU A CA 1
ATOM 786 C C . LEU A 1 108 ? 47.091 4.084 -13.856 1.00 35.50 108 LEU A C 1
ATOM 788 O O . LEU A 1 108 ? 45.972 4.297 -14.323 1.00 35.50 108 LEU A O 1
ATOM 792 N N . LEU A 1 109 ? 47.607 2.856 -13.744 1.00 35.91 109 LEU A N 1
ATOM 793 C CA . LEU A 1 109 ? 46.835 1.619 -13.837 1.00 35.91 109 LEU A CA 1
ATOM 794 C C . LEU A 1 109 ? 45.756 1.606 -12.749 1.00 35.91 109 LEU A C 1
ATOM 796 O O . LEU A 1 109 ? 46.094 1.633 -11.572 1.00 35.91 109 LEU A O 1
ATOM 800 N N . ASN A 1 110 ? 44.492 1.416 -13.133 1.00 33.75 110 ASN A N 1
ATOM 801 C CA . ASN A 1 110 ? 43.489 0.823 -12.253 1.00 33.75 110 ASN A CA 1
ATOM 802 C C . ASN A 1 110 ? 42.831 -0.368 -12.955 1.00 33.75 110 ASN A C 1
ATOM 804 O O . ASN A 1 110 ? 42.354 -0.291 -14.086 1.00 33.75 110 ASN A O 1
ATOM 808 N N . SER A 1 111 ? 42.887 -1.495 -12.256 1.00 31.56 111 SER A N 1
ATOM 809 C CA . SER A 1 111 ? 42.557 -2.848 -12.679 1.00 31.56 111 SER A CA 1
ATOM 810 C C . SER A 1 111 ? 41.085 -3.046 -13.043 1.00 31.56 111 SER A C 1
ATOM 812 O O . SER A 1 111 ? 40.199 -2.761 -12.237 1.00 31.56 111 SER A O 1
ATOM 814 N N . TRP A 1 112 ? 40.841 -3.676 -14.192 1.00 32.03 112 TRP A N 1
ATOM 815 C CA . TRP A 1 112 ? 39.612 -4.407 -14.494 1.00 32.03 112 TRP A CA 1
ATOM 816 C C . TRP A 1 112 ? 39.926 -5.895 -14.670 1.00 32.03 112 TRP A C 1
ATOM 818 O O . TRP A 1 112 ? 40.828 -6.260 -15.416 1.00 32.03 112 TRP A O 1
ATOM 828 N N . GLY A 1 113 ? 39.115 -6.729 -14.017 1.00 31.33 113 GLY A N 1
ATOM 829 C CA . GLY A 1 113 ? 38.671 -8.023 -14.531 1.00 31.33 113 GLY A CA 1
ATOM 830 C C . GLY A 1 113 ? 39.667 -9.182 -14.518 1.00 31.33 113 GLY A C 1
ATOM 831 O O . GLY A 1 113 ? 40.436 -9.369 -15.454 1.00 31.33 113 GLY A O 1
ATOM 832 N N . GLN A 1 114 ? 39.497 -10.099 -13.562 1.00 34.22 114 GLN A N 1
ATOM 833 C CA . GLN A 1 114 ? 39.701 -11.517 -13.855 1.00 34.22 114 GLN A CA 1
ATOM 834 C C . GLN A 1 114 ? 38.411 -12.293 -13.618 1.00 34.22 114 GLN A C 1
ATOM 836 O O . GLN A 1 114 ? 38.030 -12.614 -12.499 1.00 34.22 114 GLN A O 1
ATOM 841 N N . ASN A 1 115 ? 37.762 -12.591 -14.739 1.00 35.16 115 ASN A N 1
ATOM 842 C CA . ASN A 1 115 ? 36.798 -13.660 -14.897 1.00 35.16 115 ASN A CA 1
ATOM 843 C C . ASN A 1 115 ? 37.544 -14.785 -15.626 1.00 35.16 115 ASN A C 1
ATOM 845 O O . ASN A 1 115 ? 37.956 -14.592 -16.770 1.00 35.16 115 ASN A O 1
ATOM 849 N N . ARG A 1 116 ? 37.732 -15.949 -14.998 1.00 37.69 116 ARG A N 1
ATOM 850 C CA . ARG A 1 116 ? 38.025 -17.199 -15.712 1.00 37.69 116 ARG A CA 1
ATOM 851 C C . ARG A 1 116 ? 37.313 -18.365 -15.038 1.00 37.69 116 ARG A C 1
ATOM 853 O O . ARG A 1 116 ? 37.747 -18.883 -14.018 1.00 37.69 116 ARG A O 1
ATOM 860 N N . ASN A 1 117 ? 36.233 -18.785 -15.689 1.00 39.34 117 ASN A N 1
ATOM 861 C CA . ASN A 1 117 ? 35.793 -20.173 -15.719 1.00 39.34 117 ASN A CA 1
ATOM 862 C C . ASN A 1 117 ? 36.909 -21.052 -16.307 1.00 39.34 117 ASN A C 1
ATOM 864 O O . ASN A 1 117 ? 37.519 -20.647 -17.297 1.00 39.34 117 ASN A O 1
ATOM 868 N N . LEU A 1 118 ? 37.104 -22.259 -15.761 1.00 36.69 118 LEU A N 1
ATOM 869 C CA . LEU A 1 118 ? 37.049 -23.540 -16.492 1.00 36.69 118 LEU A CA 1
ATOM 870 C C . LEU A 1 118 ? 37.487 -24.728 -15.607 1.00 36.69 118 LEU A C 1
ATOM 872 O O . LEU A 1 118 ? 38.632 -24.765 -15.174 1.00 36.69 118 LEU A O 1
ATOM 876 N N . ARG A 1 119 ? 36.601 -25.747 -15.560 1.00 34.00 119 ARG A N 1
ATOM 877 C CA . ARG A 1 119 ? 36.863 -27.212 -15.471 1.00 34.00 119 ARG A CA 1
ATOM 878 C C . ARG A 1 119 ? 37.419 -27.754 -14.138 1.00 34.00 119 ARG A C 1
ATOM 880 O O . ARG A 1 119 ? 38.201 -27.091 -13.490 1.00 34.00 119 ARG A O 1
ATOM 887 N N . ARG A 1 120 ? 37.166 -28.991 -13.689 1.00 34.28 120 ARG A N 1
ATOM 888 C CA . ARG A 1 120 ? 36.325 -30.165 -14.038 1.00 34.28 120 ARG A CA 1
ATOM 889 C C . ARG A 1 120 ? 36.709 -31.243 -12.993 1.00 34.28 120 ARG A C 1
ATOM 891 O O . ARG A 1 120 ? 37.870 -31.268 -12.600 1.00 34.28 120 ARG A O 1
ATOM 898 N N . GLY A 1 121 ? 35.796 -32.142 -12.619 1.00 31.36 121 GLY A N 1
ATOM 899 C CA . GLY A 1 121 ? 36.083 -33.372 -11.848 1.00 31.36 121 GLY A CA 1
ATOM 900 C C . GLY A 1 121 ? 35.060 -33.577 -10.725 1.00 31.36 121 GLY A C 1
ATOM 901 O O . GLY A 1 121 ? 35.129 -32.893 -9.717 1.00 31.36 121 GLY A O 1
ATOM 902 N N . GLU A 1 122 ? 33.932 -34.247 -10.972 1.00 37.88 122 GLU A N 1
ATOM 903 C CA . GLU A 1 122 ? 33.739 -35.713 -10.920 1.00 37.88 122 GLU A CA 1
ATOM 904 C C . GLU A 1 122 ? 33.727 -36.297 -9.500 1.00 37.88 122 GLU A C 1
ATOM 906 O O . GLU A 1 122 ? 34.767 -36.488 -8.883 1.00 37.88 122 GLU A O 1
ATOM 911 N N . THR A 1 123 ? 32.518 -36.609 -9.020 1.00 38.28 123 THR A N 1
ATOM 912 C CA . THR A 1 123 ? 32.101 -37.776 -8.201 1.00 38.28 123 THR A CA 1
ATOM 913 C C . THR A 1 123 ? 30.612 -37.532 -7.891 1.00 38.28 123 THR A C 1
ATOM 915 O O . THR A 1 123 ? 30.262 -36.484 -7.371 1.00 38.28 123 THR A O 1
ATOM 918 N N . GLY A 1 124 ? 29.623 -38.315 -8.330 1.00 34.31 124 GLY A N 1
ATOM 919 C CA . GLY A 1 124 ? 29.535 -39.771 -8.413 1.00 34.31 124 GLY A CA 1
ATOM 920 C C . GLY A 1 124 ? 28.695 -40.243 -7.220 1.00 34.31 124 GLY A C 1
ATOM 921 O O . GLY A 1 124 ? 29.233 -40.333 -6.125 1.00 34.31 124 GLY A O 1
ATOM 922 N N . GLY A 1 125 ? 27.385 -40.477 -7.395 1.00 33.59 125 GLY A N 1
ATOM 923 C CA . GLY A 1 125 ? 26.511 -40.811 -6.259 1.00 33.59 125 GLY A CA 1
ATOM 924 C C . GLY A 1 125 ? 25.017 -40.995 -6.557 1.00 33.59 125 GLY A C 1
ATOM 925 O O . GLY A 1 125 ? 24.210 -40.219 -6.074 1.00 33.59 125 GLY A O 1
ATOM 926 N N . HIS A 1 126 ? 24.693 -42.007 -7.366 1.00 37.53 126 HIS A N 1
ATOM 927 C CA . HIS A 1 126 ? 23.514 -42.895 -7.310 1.00 37.53 126 HIS A CA 1
ATOM 928 C C . HIS A 1 126 ? 22.091 -42.342 -7.048 1.00 37.53 126 HIS A C 1
ATOM 930 O O . HIS A 1 126 ? 21.712 -41.998 -5.934 1.00 37.53 126 HIS A O 1
ATOM 936 N N . PHE A 1 127 ? 21.258 -42.462 -8.089 1.00 39.50 127 PHE A N 1
ATOM 937 C CA . PHE A 1 127 ? 19.794 -42.558 -8.050 1.00 39.50 127 PHE A CA 1
ATOM 938 C C . PHE A 1 127 ? 19.391 -43.966 -8.531 1.00 39.50 127 PHE A C 1
ATOM 940 O O . PHE A 1 127 ? 19.752 -44.337 -9.647 1.00 39.50 127 PHE A O 1
ATOM 947 N N . ASN A 1 128 ? 18.663 -44.731 -7.711 1.00 35.56 128 ASN A N 1
ATOM 948 C CA . ASN A 1 128 ? 17.596 -45.672 -8.105 1.00 35.56 128 ASN A CA 1
ATOM 949 C C . ASN A 1 128 ? 16.923 -46.183 -6.816 1.00 35.56 128 ASN A C 1
ATOM 951 O O . ASN A 1 128 ? 17.618 -46.582 -5.892 1.00 35.56 128 ASN A O 1
ATOM 955 N N . GLN A 1 129 ? 15.640 -45.878 -6.609 1.00 43.81 129 GLN A N 1
ATOM 956 C CA . GLN A 1 129 ? 14.489 -46.756 -6.880 1.00 43.81 129 GLN A CA 1
ATOM 957 C C . GLN A 1 129 ? 14.477 -48.012 -6.005 1.00 43.81 129 GLN A C 1
ATOM 959 O O . GLN A 1 129 ? 15.119 -48.988 -6.359 1.00 43.81 129 GLN A O 1
ATOM 964 N N . ASP A 1 130 ? 13.659 -47.978 -4.950 1.00 36.06 130 ASP A N 1
ATOM 965 C CA . ASP A 1 130 ? 13.023 -49.167 -4.383 1.00 36.06 130 ASP A CA 1
ATOM 966 C C . ASP A 1 130 ? 11.526 -48.871 -4.208 1.00 36.06 130 ASP A C 1
ATOM 968 O O . ASP A 1 130 ? 11.099 -48.064 -3.378 1.00 36.06 130 ASP A O 1
ATOM 972 N N . PHE A 1 131 ? 10.751 -49.488 -5.097 1.00 47.09 131 PHE A N 1
ATOM 973 C CA . PHE A 1 131 ? 9.331 -49.774 -4.945 1.00 47.09 131 PHE A CA 1
ATOM 974 C C . PHE A 1 131 ? 9.197 -51.140 -4.253 1.00 47.09 131 PHE A C 1
ATOM 976 O O . PHE A 1 131 ? 10.086 -51.976 -4.358 1.00 47.09 131 PHE A O 1
ATOM 983 N N . ASP A 1 132 ? 8.034 -51.351 -3.638 1.00 42.97 132 ASP A N 1
ATOM 984 C CA . ASP A 1 132 ? 7.524 -52.587 -3.031 1.00 42.97 132 ASP A CA 1
ATOM 985 C C . ASP A 1 132 ? 7.944 -52.895 -1.589 1.00 42.97 132 ASP A C 1
ATOM 987 O O . ASP A 1 132 ? 9.032 -53.374 -1.315 1.00 42.97 132 ASP A O 1
ATOM 991 N N . HIS A 1 133 ? 6.979 -52.747 -0.671 1.00 41.00 133 HIS A N 1
ATOM 992 C CA . HIS A 1 133 ? 6.539 -53.853 0.186 1.00 41.00 133 HIS A CA 1
ATOM 993 C C . HIS A 1 133 ? 5.137 -53.586 0.776 1.00 41.00 133 HIS A C 1
ATOM 995 O O . HIS A 1 133 ? 4.931 -52.728 1.626 1.00 41.00 133 HIS A O 1
ATOM 1001 N N . LEU A 1 134 ? 4.166 -54.348 0.259 1.00 42.34 134 LEU A N 1
ATOM 1002 C CA . LEU A 1 134 ? 3.171 -55.159 0.979 1.00 42.34 134 LEU A CA 1
ATOM 1003 C C . LEU A 1 134 ? 2.697 -54.691 2.371 1.00 42.34 134 LEU A C 1
ATOM 1005 O O . LEU A 1 134 ? 3.438 -54.734 3.348 1.00 42.34 134 LEU A O 1
ATOM 1009 N N . GLY A 1 135 ? 1.386 -54.445 2.495 1.00 37.34 135 GLY A N 1
ATOM 1010 C CA . GLY A 1 135 ? 0.747 -54.245 3.800 1.00 37.34 135 GLY A CA 1
ATOM 1011 C C . GLY A 1 135 ? -0.781 -54.173 3.801 1.00 37.34 135 GLY A C 1
ATOM 1012 O O . GLY A 1 135 ? -1.347 -53.258 4.387 1.00 37.34 135 GLY A O 1
ATOM 1013 N N . ARG A 1 136 ? -1.469 -55.134 3.166 1.00 43.97 136 ARG A N 1
ATOM 1014 C CA . ARG A 1 136 ? -2.900 -55.411 3.411 1.00 43.97 136 ARG A CA 1
ATOM 1015 C C . ARG A 1 136 ? -3.127 -55.695 4.903 1.00 43.97 136 ARG A C 1
ATOM 1017 O O . ARG A 1 136 ? -2.595 -56.685 5.399 1.00 43.97 136 ARG A O 1
ATOM 1024 N N . ARG A 1 137 ? -4.018 -54.949 5.562 1.00 42.28 137 ARG A N 1
ATOM 1025 C CA . ARG A 1 137 ? -4.864 -55.468 6.653 1.00 42.28 137 ARG A CA 1
ATOM 1026 C C . ARG A 1 137 ? -6.260 -54.855 6.568 1.00 42.28 137 ARG A C 1
ATOM 1028 O O . ARG A 1 137 ? -6.462 -53.694 6.897 1.00 42.28 137 ARG A O 1
ATOM 1035 N N . SER A 1 138 ? -7.207 -55.669 6.105 1.00 50.53 138 SER A N 1
ATOM 1036 C CA . SER A 1 138 ? -8.625 -55.527 6.421 1.00 50.53 138 SER A CA 1
ATOM 1037 C C . SER A 1 138 ? -8.847 -56.033 7.845 1.00 50.53 138 SER A C 1
ATOM 1039 O O . SER A 1 138 ? -8.392 -57.128 8.176 1.00 50.53 138 SER A O 1
ATOM 1041 N N . GLY A 1 139 ? -9.554 -55.261 8.659 1.00 39.88 139 GLY A N 1
ATOM 1042 C CA . GLY A 1 139 ? -10.001 -55.659 9.989 1.00 39.88 139 GLY A CA 1
ATOM 1043 C C . GLY A 1 139 ? -11.320 -54.966 10.282 1.00 39.88 139 GLY A C 1
ATOM 1044 O O . GLY A 1 139 ? -11.344 -53.835 10.752 1.00 39.88 139 GLY A O 1
ATOM 1045 N N . THR A 1 140 ? -12.401 -55.623 9.885 1.00 5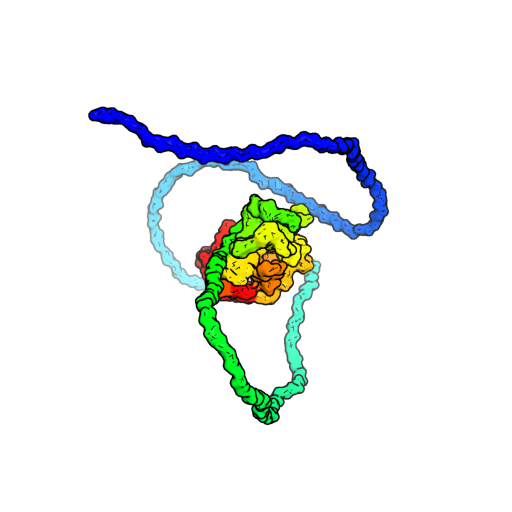0.47 140 THR A N 1
ATOM 1046 C CA . THR A 1 140 ? -13.766 -55.396 10.349 1.00 50.47 140 THR A CA 1
ATOM 1047 C C . THR A 1 140 ? -13.877 -55.916 11.774 1.00 50.47 140 THR A C 1
ATOM 1049 O O . THR A 1 140 ? -13.705 -57.113 11.947 1.00 50.47 140 THR A O 1
ATOM 1052 N N . ASP A 1 141 ? -14.197 -55.062 12.744 1.00 45.44 141 ASP A N 1
ATOM 1053 C CA . ASP A 1 141 ? -14.722 -55.485 14.047 1.00 45.44 141 ASP A CA 1
ATOM 1054 C C . ASP A 1 141 ? -15.660 -54.394 14.581 1.00 45.44 141 ASP A C 1
ATOM 1056 O O . ASP A 1 141 ? -15.235 -53.344 15.066 1.00 45.44 141 ASP A O 1
ATOM 1060 N N . ALA A 1 142 ? -16.960 -54.640 14.437 1.00 47.62 142 ALA A N 1
ATOM 1061 C CA . ALA A 1 142 ? -18.023 -53.919 15.122 1.00 47.62 142 ALA A CA 1
ATOM 1062 C C . ALA A 1 142 ? -18.542 -54.827 16.245 1.00 47.62 142 ALA A C 1
ATOM 1064 O O . ALA A 1 142 ? -18.887 -55.970 15.947 1.00 47.62 142 ALA A O 1
ATOM 1065 N N . PRO A 1 143 ? -18.614 -54.370 17.507 1.00 59.78 143 PRO A N 1
ATOM 1066 C CA . PRO A 1 143 ? -19.242 -55.156 18.552 1.00 59.78 143 PRO A CA 1
ATOM 1067 C C . PRO A 1 143 ? -20.750 -54.897 18.619 1.00 59.78 143 PRO A C 1
ATOM 1069 O O . PRO A 1 143 ? -21.235 -53.766 18.509 1.00 59.78 143 PRO A O 1
ATOM 1072 N N . ASP A 1 144 ? -21.446 -56.007 18.829 1.00 50.47 144 ASP A N 1
ATOM 1073 C CA . ASP A 1 144 ? -22.866 -56.180 19.085 1.00 50.47 144 ASP A CA 1
ATOM 1074 C C . ASP A 1 144 ? -23.460 -55.168 20.076 1.00 50.47 144 ASP A C 1
ATOM 1076 O O . ASP A 1 144 ? -22.907 -54.900 21.147 1.00 50.47 144 ASP A O 1
ATOM 1080 N N . ARG A 1 145 ? -24.661 -54.670 19.756 1.00 45.59 145 ARG A N 1
ATOM 1081 C CA . ARG A 1 145 ? -25.574 -54.073 20.739 1.00 45.59 145 ARG A CA 1
ATOM 1082 C C . ARG A 1 145 ? -26.781 -54.993 20.938 1.00 45.59 145 ARG A C 1
ATOM 1084 O O . ARG A 1 145 ? -27.403 -55.368 19.944 1.00 45.59 145 ARG A O 1
ATOM 1091 N N . PRO A 1 146 ? -27.135 -55.329 22.189 1.00 61.72 146 PRO A N 1
ATOM 1092 C CA . PRO A 1 146 ? -28.286 -56.166 22.479 1.00 61.72 146 PRO A CA 1
ATOM 1093 C C . PRO A 1 146 ? -29.606 -55.409 22.281 1.00 61.72 146 PRO A C 1
ATOM 1095 O O . PRO A 1 146 ? -29.718 -54.213 22.555 1.00 61.72 146 PRO A O 1
ATOM 1098 N N . LEU A 1 147 ? -30.593 -56.162 21.799 1.00 51.78 147 LEU A N 1
ATOM 1099 C CA . LEU A 1 147 ? -32.012 -55.831 21.773 1.00 51.78 147 LEU A CA 1
ATOM 1100 C C . LEU A 1 147 ? -32.559 -55.834 23.204 1.00 51.78 147 LEU A C 1
ATOM 1102 O O . LEU A 1 147 ? -32.308 -56.791 23.933 1.00 51.78 147 LEU A O 1
ATOM 1106 N N . ASP A 1 148 ? -33.358 -54.828 23.556 1.00 50.09 148 ASP A N 1
ATOM 1107 C CA . ASP A 1 148 ? -34.231 -54.880 24.731 1.00 50.09 148 ASP A CA 1
ATOM 1108 C C . ASP A 1 148 ? -35.664 -54.471 24.327 1.00 50.09 148 ASP A C 1
ATOM 1110 O O . ASP A 1 148 ? -35.819 -53.543 23.519 1.00 50.09 148 ASP A O 1
ATOM 1114 N N . PRO A 1 149 ? -36.715 -55.170 24.802 1.00 61.62 149 PRO A N 1
ATOM 1115 C CA . PRO A 1 149 ? -38.081 -54.989 24.334 1.00 61.62 149 PRO A CA 1
ATOM 1116 C C . PRO A 1 149 ? -38.942 -54.126 25.275 1.00 61.62 149 PRO A C 1
ATOM 1118 O O . PRO A 1 149 ? -38.782 -54.132 26.488 1.00 61.62 149 PRO A O 1
ATOM 1121 N N . LEU A 1 150 ? -39.946 -53.479 24.670 1.00 51.41 150 LEU A N 1
ATOM 1122 C CA . LEU A 1 150 ? -41.280 -53.192 25.222 1.00 51.41 150 LEU A CA 1
ATOM 1123 C C . LEU A 1 150 ? -41.379 -52.572 26.629 1.00 51.41 150 LEU A C 1
ATOM 1125 O O . LEU A 1 150 ? -41.406 -53.279 27.627 1.00 51.41 150 LEU A O 1
ATOM 1129 N N . THR A 1 151 ? -41.731 -51.286 26.690 1.00 46.50 151 THR A N 1
ATOM 1130 C CA . THR A 1 151 ? -42.753 -50.807 27.642 1.00 46.50 151 THR A CA 1
ATOM 1131 C C . THR A 1 151 ? -43.545 -49.655 27.024 1.00 46.50 151 THR A C 1
ATOM 1133 O O . THR A 1 151 ? -42.989 -48.656 26.576 1.00 46.50 151 THR A O 1
ATOM 1136 N N . GLY A 1 152 ? -44.862 -49.847 26.935 1.00 55.25 152 GLY A N 1
ATOM 1137 C CA . GLY A 1 152 ? -45.814 -48.856 26.454 1.00 55.25 152 GLY A CA 1
ATOM 1138 C C . GLY A 1 152 ? -46.160 -47.825 27.527 1.00 55.25 152 GLY A C 1
ATOM 1139 O O . GLY A 1 152 ? -46.299 -48.157 28.702 1.00 55.25 152 GLY A O 1
ATOM 1140 N N . ALA A 1 153 ? -46.347 -46.585 27.088 1.00 51.75 153 ALA A N 1
ATOM 1141 C CA . ALA A 1 153 ? -46.981 -45.510 27.838 1.00 51.75 153 ALA A CA 1
ATOM 1142 C C . ALA A 1 153 ? -47.765 -44.621 26.847 1.00 51.75 153 ALA A C 1
ATOM 1144 O O . ALA A 1 153 ? -47.406 -44.570 25.666 1.00 51.75 153 ALA A O 1
ATOM 1145 N N . PRO A 1 154 ? -48.876 -44.004 27.284 1.00 53.28 154 PRO A N 1
ATOM 1146 C CA . PRO A 1 154 ? -49.919 -43.482 26.407 1.00 53.28 154 PRO A CA 1
ATOM 1147 C C . PRO A 1 154 ? -49.473 -42.230 25.642 1.00 53.28 154 PRO A C 1
ATOM 1149 O O . PRO A 1 154 ? -48.823 -41.348 26.198 1.00 53.28 154 PRO A O 1
ATOM 1152 N N . GLN A 1 155 ? -49.852 -42.157 24.362 1.00 45.94 155 GLN A N 1
ATOM 1153 C CA . GLN A 1 155 ? -49.722 -40.955 23.541 1.00 45.94 155 GLN A CA 1
ATOM 1154 C C . GLN A 1 155 ? -50.655 -39.868 24.076 1.00 45.94 155 GLN A C 1
ATOM 1156 O O . GLN A 1 155 ? -51.862 -39.900 23.850 1.00 45.94 155 GLN A O 1
ATOM 1161 N N . GLU A 1 156 ? -50.069 -38.904 24.774 1.00 47.81 156 GLU A N 1
ATOM 1162 C CA . GLU A 1 156 ? -50.663 -37.595 24.993 1.00 47.81 156 GLU A CA 1
ATOM 1163 C C . GLU A 1 156 ? -50.419 -36.756 23.728 1.00 47.81 156 GLU A C 1
ATOM 1165 O O . GLU A 1 156 ? -49.287 -36.583 23.267 1.00 47.81 156 GLU A O 1
ATOM 1170 N N . GLU A 1 157 ? -51.512 -36.321 23.111 1.00 56.00 157 GLU A N 1
ATOM 1171 C CA . GLU A 1 157 ? -51.571 -35.554 21.870 1.00 56.00 157 GLU A CA 1
ATOM 1172 C C . GLU A 1 157 ? -51.010 -34.139 22.094 1.00 56.00 157 GLU A C 1
ATOM 1174 O O . GLU A 1 157 ? -51.732 -33.173 22.329 1.00 56.00 157 GLU A O 1
ATOM 1179 N N . ALA A 1 158 ? -49.682 -34.016 22.057 1.00 48.34 158 ALA A N 1
ATOM 1180 C CA . ALA A 1 158 ? -48.999 -32.732 22.043 1.00 48.34 158 ALA A CA 1
ATOM 1181 C C . ALA A 1 158 ? -49.091 -32.125 20.637 1.00 48.34 158 ALA A C 1
ATOM 1183 O O . ALA A 1 158 ? -48.440 -32.582 19.694 1.00 48.34 158 ALA A O 1
ATOM 1184 N N . ALA A 1 159 ? -49.899 -31.073 20.502 1.00 54.00 159 ALA A N 1
ATOM 1185 C CA . ALA A 1 159 ? -49.919 -30.209 19.331 1.00 54.00 159 ALA A CA 1
ATOM 1186 C C . ALA A 1 159 ? -48.488 -29.752 19.000 1.00 54.00 159 ALA A C 1
ATOM 1188 O O . ALA A 1 159 ? -47.843 -29.044 19.776 1.00 54.00 159 ALA A O 1
ATOM 1189 N N . ALA A 1 160 ? -47.983 -30.189 17.847 1.00 47.00 160 ALA A N 1
ATOM 1190 C CA . ALA A 1 160 ? -46.657 -29.853 17.360 1.00 47.00 160 ALA A CA 1
ATOM 1191 C C . ALA A 1 160 ? -46.549 -28.338 17.127 1.00 47.00 160 ALA A C 1
ATOM 1193 O O . ALA A 1 160 ? -47.015 -27.807 16.118 1.00 47.00 160 ALA A O 1
ATOM 1194 N N . ILE A 1 161 ? -45.909 -27.637 18.062 1.00 50.66 161 ILE A N 1
ATOM 1195 C CA . ILE A 1 161 ? -45.351 -26.309 17.820 1.00 50.66 161 ILE A CA 1
ATOM 1196 C C . ILE A 1 161 ? -44.242 -26.521 16.791 1.00 50.66 161 ILE A C 1
ATOM 1198 O O . ILE A 1 161 ? -43.198 -27.098 17.101 1.00 50.66 161 ILE A O 1
ATOM 1202 N N . ALA A 1 162 ? -44.505 -26.127 15.545 1.00 54.47 162 ALA A N 1
ATOM 1203 C CA . ALA A 1 162 ? -43.515 -26.168 14.482 1.00 54.47 162 ALA A CA 1
ATOM 1204 C C . ALA A 1 162 ? -42.240 -25.453 14.966 1.00 54.47 162 ALA A C 1
ATOM 1206 O O . ALA A 1 162 ? -42.346 -24.327 15.463 1.00 54.47 162 ALA A O 1
ATOM 1207 N N . PRO A 1 163 ? -41.048 -26.070 14.858 1.00 58.19 163 PRO A N 1
ATOM 1208 C CA . PRO A 1 163 ? -39.813 -25.364 15.140 1.00 58.19 163 PRO A CA 1
ATOM 1209 C C . PRO A 1 163 ? -39.743 -24.183 14.174 1.00 58.19 163 PRO A C 1
ATOM 1211 O O . PRO A 1 163 ? -39.696 -24.377 12.958 1.00 58.19 163 PRO A O 1
ATOM 1214 N N . ASP A 1 164 ? -39.807 -22.971 14.727 1.00 48.09 164 ASP A N 1
ATOM 1215 C CA . ASP A 1 164 ? -39.567 -21.724 14.010 1.00 48.09 164 ASP A CA 1
ATOM 1216 C C . ASP A 1 164 ? -38.187 -21.856 13.365 1.00 48.09 164 ASP A C 1
ATOM 1218 O O . ASP A 1 164 ? -37.149 -21.799 14.033 1.00 48.09 164 ASP A O 1
ATOM 1222 N N . LEU A 1 165 ? -38.184 -22.188 12.072 1.00 46.34 165 LEU A N 1
ATOM 1223 C CA . LEU A 1 165 ? -36.970 -22.312 11.286 1.00 46.34 165 LEU A CA 1
ATOM 1224 C C . LEU A 1 165 ? -36.235 -20.983 11.443 1.00 46.34 165 LEU A C 1
ATOM 1226 O O . LEU A 1 165 ? -36.858 -19.942 11.218 1.00 46.34 165 LEU A O 1
ATOM 1230 N N . PRO A 1 166 ? -34.948 -20.979 11.838 1.00 51.47 166 PRO A N 1
ATOM 1231 C CA . PRO A 1 166 ? -34.230 -19.742 12.083 1.00 51.47 166 PRO A CA 1
ATOM 1232 C C . PRO A 1 166 ? -34.359 -18.870 10.840 1.00 51.47 166 PRO A C 1
ATOM 1234 O O . PRO A 1 166 ? -33.855 -19.218 9.768 1.00 51.47 166 PRO A O 1
ATOM 1237 N N . ARG A 1 167 ? -35.100 -17.761 10.976 1.00 46.91 167 ARG A N 1
ATOM 1238 C CA . ARG A 1 167 ? -35.256 -16.768 9.917 1.00 46.91 167 ARG A CA 1
ATOM 1239 C C . ARG A 1 167 ? -33.857 -16.433 9.441 1.00 46.91 167 ARG A C 1
ATOM 1241 O O . ARG A 1 167 ? -33.047 -15.940 10.223 1.00 46.91 167 ARG A O 1
ATOM 1248 N N . SER A 1 168 ? -33.584 -16.737 8.175 1.00 34.38 168 SER A N 1
ATOM 1249 C CA . SER A 1 168 ? -32.355 -16.355 7.492 1.00 34.38 168 SER A CA 1
ATOM 1250 C C . SER A 1 168 ? -32.161 -14.858 7.699 1.00 34.38 168 SER A C 1
ATOM 1252 O O . SER A 1 168 ? -32.825 -14.044 7.054 1.00 34.38 168 SER A O 1
ATOM 1254 N N . VAL A 1 169 ? -31.295 -14.492 8.644 1.00 45.28 169 VAL A N 1
ATOM 1255 C CA . VAL A 1 169 ? -30.908 -13.106 8.856 1.00 45.28 169 VAL A CA 1
ATOM 1256 C C . VAL A 1 169 ? -30.227 -12.697 7.562 1.00 45.28 169 VAL A C 1
ATOM 1258 O O . VAL A 1 169 ? -29.139 -13.173 7.245 1.00 45.28 169 VAL A O 1
ATOM 1261 N N . ASN A 1 170 ? -30.907 -11.858 6.783 1.00 35.94 170 ASN A N 1
ATOM 1262 C CA . ASN A 1 170 ? -30.324 -11.133 5.666 1.00 35.94 170 ASN A CA 1
ATOM 1263 C C . ASN A 1 170 ? -29.250 -10.211 6.255 1.00 35.94 170 ASN A C 1
ATOM 1265 O O . ASN A 1 170 ? -29.489 -9.031 6.494 1.00 35.94 170 ASN A O 1
ATOM 1269 N N . VAL A 1 171 ? -28.074 -10.761 6.558 1.00 45.41 171 VAL A N 1
ATOM 1270 C CA . VAL A 1 171 ? -26.882 -9.955 6.784 1.00 45.41 171 VAL A CA 1
ATOM 1271 C C . VAL A 1 171 ? -26.616 -9.305 5.432 1.00 45.41 171 VAL A C 1
ATOM 1273 O O . VAL A 1 171 ? -26.396 -10.037 4.460 1.00 45.41 171 VAL A O 1
ATOM 1276 N N . PRO A 1 172 ? -26.686 -7.968 5.311 1.00 44.97 172 PRO A N 1
ATOM 1277 C CA . PRO A 1 172 ? -26.331 -7.307 4.072 1.00 44.97 172 PRO A CA 1
ATOM 1278 C C . PRO A 1 172 ? -24.934 -7.791 3.702 1.00 44.97 172 PRO A C 1
ATOM 1280 O O . PRO A 1 172 ? -23.982 -7.590 4.462 1.00 44.97 172 PRO A O 1
ATOM 1283 N N . ARG A 1 173 ? -24.793 -8.466 2.555 1.00 52.97 173 ARG A N 1
ATOM 1284 C CA . ARG A 1 173 ? -23.478 -8.594 1.932 1.00 52.97 173 ARG A CA 1
ATOM 1285 C C . ARG A 1 173 ? -23.110 -7.172 1.550 1.00 52.97 173 ARG A C 1
ATOM 1287 O O . ARG A 1 173 ? -23.480 -6.719 0.471 1.00 52.97 173 ARG A O 1
ATOM 1294 N N . ASN A 1 174 ? -22.472 -6.445 2.467 1.00 59.38 174 ASN A N 1
ATOM 1295 C CA . ASN A 1 174 ? -21.805 -5.200 2.132 1.00 59.38 174 ASN A CA 1
ATOM 1296 C C . ASN A 1 174 ? -20.892 -5.565 0.970 1.00 59.38 174 ASN A C 1
ATOM 1298 O O . ASN A 1 174 ? -19.976 -6.375 1.130 1.00 59.38 174 ASN A O 1
ATOM 1302 N N . GLY A 1 175 ? -21.280 -5.086 -0.211 1.00 83.88 175 GLY A N 1
ATOM 1303 C CA . GLY A 1 175 ? -20.657 -5.449 -1.467 1.00 83.88 175 GLY A CA 1
ATOM 1304 C C . GLY A 1 175 ? -19.184 -5.067 -1.484 1.00 83.88 175 GLY A C 1
ATOM 1305 O O . GLY A 1 175 ? -18.623 -4.564 -0.509 1.00 83.88 175 GLY A O 1
ATOM 1306 N N . MET A 1 176 ? -18.554 -5.290 -2.628 1.00 93.38 176 MET A N 1
ATOM 1307 C CA . MET A 1 176 ? -17.198 -4.811 -2.853 1.00 93.38 176 MET A CA 1
ATOM 1308 C C . MET A 1 176 ? -17.122 -3.303 -2.565 1.00 93.38 176 MET A C 1
ATOM 1310 O O . MET A 1 176 ? -17.956 -2.530 -3.038 1.00 93.38 176 MET A O 1
ATOM 1314 N N . GLN A 1 177 ? -16.138 -2.893 -1.770 1.00 96.12 177 GLN A N 1
ATOM 1315 C CA . GLN A 1 177 ? -15.907 -1.500 -1.391 1.00 96.12 177 GLN A CA 1
ATOM 1316 C C . GLN A 1 177 ? -14.471 -1.112 -1.705 1.00 96.12 177 GLN A C 1
ATOM 1318 O O . GLN A 1 177 ? -13.555 -1.921 -1.594 1.00 96.12 177 GLN A O 1
ATOM 1323 N N . SER A 1 178 ? -14.262 0.148 -2.065 1.00 97.31 178 SER A N 1
ATOM 1324 C CA . SER A 1 178 ? -12.942 0.691 -2.357 1.00 97.31 178 SER A CA 1
ATOM 1325 C C . SER A 1 178 ? -12.927 2.172 -2.016 1.00 97.31 178 SER A C 1
ATOM 1327 O O . SER A 1 178 ? -13.858 2.905 -2.347 1.00 97.31 178 SER A O 1
ATOM 1329 N N . SER A 1 179 ? -11.885 2.610 -1.322 1.00 98.31 179 SER A N 1
ATOM 1330 C CA . SER A 1 179 ? -11.662 4.000 -0.955 1.00 98.31 179 SER A CA 1
ATOM 1331 C C . SER A 1 179 ? -10.175 4.296 -1.071 1.00 98.31 179 SER A C 1
ATOM 1333 O O . SER A 1 179 ? -9.400 3.898 -0.205 1.00 98.31 179 SER A O 1
ATOM 1335 N N . VAL A 1 180 ? -9.790 5.051 -2.097 1.00 98.31 180 VAL A N 1
ATOM 1336 C CA . VAL A 1 180 ? -8.425 5.555 -2.299 1.00 98.31 180 VAL A CA 1
ATOM 1337 C C . VAL A 1 180 ? -8.474 7.081 -2.279 1.00 98.31 180 VAL A C 1
ATOM 1339 O O . VAL A 1 180 ? -9.242 7.684 -3.027 1.00 98.31 180 VAL A O 1
ATOM 1342 N N . LYS A 1 181 ? -7.721 7.711 -1.372 1.00 97.81 181 LYS A N 1
ATOM 1343 C CA . LYS A 1 181 ? -7.728 9.165 -1.133 1.00 97.81 181 LYS A CA 1
ATOM 1344 C C . LYS A 1 181 ? -6.361 9.638 -0.628 1.00 97.81 181 LYS A C 1
ATOM 1346 O O . LYS A 1 181 ? -5.462 8.842 -0.369 1.00 97.81 181 LYS A O 1
ATOM 1351 N N . ASN A 1 182 ? -6.223 10.947 -0.431 1.00 97.69 182 ASN A N 1
ATOM 1352 C CA . ASN A 1 182 ? -5.080 11.503 0.288 1.00 97.69 182 ASN A CA 1
ATOM 1353 C C . ASN A 1 182 ? -5.017 10.935 1.714 1.00 97.69 182 ASN A C 1
ATOM 1355 O O . ASN A 1 182 ? -6.041 10.824 2.393 1.00 97.69 182 ASN A O 1
ATOM 1359 N N . ALA A 1 183 ? -3.809 10.589 2.157 1.00 98.06 183 ALA A N 1
ATOM 1360 C CA . ALA A 1 183 ? -3.580 10.116 3.514 1.00 98.06 183 ALA A CA 1
ATOM 1361 C C . ALA A 1 183 ? -3.874 11.229 4.531 1.00 98.06 183 ALA A C 1
ATOM 1363 O O . ALA A 1 183 ? -3.611 12.406 4.281 1.00 98.06 183 ALA A O 1
ATOM 1364 N N . VAL A 1 184 ? -4.380 10.843 5.700 1.00 98.62 184 VAL A N 1
ATOM 1365 C CA . VAL A 1 184 ? -4.676 11.758 6.809 1.00 98.62 184 VAL A CA 1
ATOM 1366 C C . VAL A 1 184 ? -3.914 11.334 8.058 1.00 98.62 184 VAL A C 1
ATOM 1368 O O . VAL A 1 184 ? -3.626 10.152 8.245 1.00 98.62 184 VAL A O 1
ATOM 1371 N N . THR A 1 185 ? -3.588 12.299 8.916 1.00 98.50 185 THR A N 1
ATOM 1372 C CA . THR A 1 185 ? -2.857 12.041 10.163 1.00 98.50 185 THR A CA 1
ATOM 1373 C C . THR A 1 185 ? -3.801 11.625 11.284 1.00 98.50 185 THR A C 1
ATOM 1375 O O . THR A 1 185 ? -4.814 12.289 11.488 1.00 98.50 185 THR A O 1
ATOM 1378 N N . PHE A 1 186 ? -3.500 10.583 12.057 1.00 98.69 186 PHE A N 1
ATOM 1379 C CA . PHE A 1 186 ? -4.204 10.306 13.317 1.00 98.69 186 PHE A CA 1
ATOM 1380 C C . PHE A 1 186 ? -3.367 9.522 14.324 1.00 98.69 186 PHE A C 1
ATOM 1382 O O . PHE A 1 186 ? -2.410 8.831 13.977 1.00 98.69 186 PHE A O 1
ATOM 1389 N N . GLY A 1 187 ? -3.725 9.678 15.599 1.00 98.25 187 GLY A N 1
ATOM 1390 C CA . GLY A 1 187 ? -3.055 9.036 16.722 1.00 98.25 187 GLY A CA 1
ATOM 1391 C C . GLY A 1 187 ? -3.641 7.669 17.073 1.00 98.25 187 GLY A C 1
ATOM 1392 O O . GLY A 1 187 ? -4.793 7.364 16.776 1.00 98.25 187 GLY A O 1
ATOM 1393 N N . ILE A 1 188 ? -2.855 6.867 17.797 1.00 98.06 188 ILE A N 1
ATOM 1394 C CA . ILE A 1 188 ? -3.256 5.544 18.317 1.00 98.06 188 ILE A CA 1
ATOM 1395 C C . ILE A 1 188 ? -4.471 5.650 19.254 1.00 98.06 188 ILE A C 1
ATOM 1397 O O . ILE A 1 188 ? -5.269 4.719 19.347 1.00 98.06 188 ILE A O 1
ATOM 1401 N N . ASN A 1 189 ? -4.626 6.795 19.925 1.00 98.00 189 ASN A N 1
ATOM 1402 C CA . ASN A 1 189 ? -5.671 7.028 20.917 1.00 98.00 189 ASN A CA 1
ATOM 1403 C C . ASN A 1 189 ? -6.893 7.782 20.371 1.00 98.00 189 ASN A C 1
ATOM 1405 O O . ASN A 1 189 ? -7.888 7.858 21.090 1.00 98.00 189 ASN A O 1
ATOM 1409 N N . ASP A 1 190 ? -6.875 8.255 19.119 1.00 98.56 190 ASP A N 1
ATOM 1410 C CA . ASP A 1 190 ? -7.997 8.994 18.525 1.00 98.56 190 ASP A CA 1
ATOM 1411 C C . ASP A 1 190 ? -9.270 8.123 18.486 1.00 98.56 190 ASP A C 1
ATOM 1413 O O . ASP A 1 190 ? -9.231 6.934 18.148 1.00 98.56 190 ASP A O 1
ATOM 1417 N N . SER A 1 191 ? -10.419 8.705 18.840 1.00 98.50 191 SER A N 1
ATOM 1418 C CA . SER A 1 191 ? -11.718 8.026 18.751 1.00 98.50 191 SER A CA 1
ATOM 1419 C C . SER A 1 191 ? -12.140 7.813 17.294 1.00 98.50 191 SER A C 1
ATOM 1421 O O . SER A 1 191 ? -11.670 8.513 16.394 1.00 98.50 191 SER A O 1
ATOM 1423 N N . GLU A 1 192 ? -13.078 6.892 17.047 1.00 98.69 192 GLU A N 1
ATOM 1424 C CA . GLU A 1 192 ? -13.606 6.683 15.691 1.00 98.69 192 GLU A CA 1
ATOM 1425 C C . GLU A 1 192 ? -14.183 7.979 15.102 1.00 98.69 192 GLU A C 1
ATOM 1427 O O . GLU A 1 192 ? -13.912 8.313 13.950 1.00 98.69 192 GLU A O 1
ATOM 1432 N N . ALA A 1 193 ? -14.923 8.749 15.907 1.00 98.56 193 ALA A N 1
ATOM 1433 C CA . ALA A 1 193 ? -15.501 10.019 15.479 1.00 98.56 193 ALA A CA 1
ATOM 1434 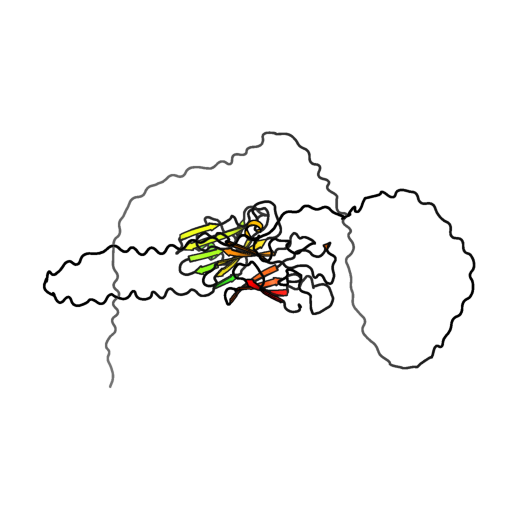C C . ALA A 1 193 ? -14.420 11.029 15.055 1.00 98.56 193 ALA A C 1
ATOM 1436 O O . ALA A 1 193 ? -14.541 11.649 13.996 1.00 98.56 193 ALA A O 1
ATOM 1437 N N . ALA A 1 194 ? -13.337 11.149 15.833 1.00 98.56 194 ALA A N 1
ATOM 1438 C CA . ALA A 1 194 ? -12.226 12.046 15.522 1.00 98.56 194 ALA A CA 1
ATOM 1439 C C . ALA A 1 194 ? -11.488 11.634 14.238 1.00 98.56 194 ALA A C 1
ATOM 1441 O O . ALA A 1 194 ? -11.113 12.494 13.445 1.00 98.56 194 ALA A O 1
ATOM 1442 N N . ILE A 1 195 ? -11.306 10.331 14.003 1.00 98.69 195 ILE A N 1
ATOM 1443 C CA . ILE A 1 195 ? -10.670 9.821 12.780 1.00 98.69 195 ILE A CA 1
ATOM 1444 C C . ILE A 1 195 ? -11.595 10.017 11.575 1.00 98.69 195 ILE A C 1
ATOM 1446 O O . ILE A 1 195 ? -11.159 10.509 10.534 1.00 98.69 195 ILE A O 1
ATOM 1450 N N . SER A 1 196 ? -12.884 9.696 11.710 1.00 98.38 196 SER A N 1
ATOM 1451 C CA . SER A 1 196 ? -13.860 9.858 10.628 1.00 98.38 196 SER A CA 1
ATOM 1452 C C . SER A 1 196 ? -14.004 11.319 10.194 1.00 98.38 196 SER A C 1
ATOM 1454 O O . SER A 1 196 ? -14.147 11.578 8.999 1.00 98.38 196 SER A O 1
ATOM 1456 N N . ALA A 1 197 ? -13.906 12.276 11.124 1.00 98.44 197 ALA A N 1
ATOM 1457 C CA . ALA A 1 197 ? -13.950 13.709 10.822 1.00 98.44 197 ALA A CA 1
ATOM 1458 C C . ALA A 1 197 ? -12.812 14.177 9.894 1.00 98.44 197 ALA A C 1
ATOM 1460 O O . ALA A 1 197 ? -12.954 15.184 9.206 1.00 98.44 197 ALA A O 1
ATOM 1461 N N . LYS A 1 198 ? -11.702 13.430 9.817 1.00 98.38 198 LYS A N 1
ATOM 1462 C CA . LYS A 1 198 ? -10.565 13.748 8.938 1.00 98.38 198 LYS A CA 1
ATOM 1463 C C . LYS A 1 198 ? -10.816 13.382 7.474 1.00 98.38 198 LYS A C 1
ATOM 1465 O O . LYS A 1 198 ? -10.037 13.779 6.617 1.00 98.38 198 LYS A O 1
ATOM 1470 N N . ASN A 1 199 ? -11.887 12.637 7.176 1.00 97.88 199 ASN A N 1
ATOM 1471 C CA . ASN A 1 199 ? -12.284 12.236 5.819 1.00 97.88 199 ASN A CA 1
ATOM 1472 C C . ASN A 1 199 ? -11.189 11.475 5.033 1.00 97.88 199 ASN A C 1
ATOM 1474 O O . ASN A 1 199 ? -11.089 11.576 3.807 1.00 97.88 199 ASN A O 1
ATOM 1478 N N . GLY A 1 200 ? -10.376 10.690 5.744 1.00 98.38 200 GLY A N 1
ATOM 1479 C CA . GLY A 1 200 ? -9.389 9.795 5.142 1.00 98.38 200 GLY A CA 1
ATOM 1480 C C . GLY A 1 200 ? -10.004 8.572 4.449 1.00 98.38 200 GLY A C 1
ATOM 1481 O O . GLY A 1 200 ? -11.231 8.400 4.442 1.00 98.38 200 GLY A O 1
ATOM 1482 N N . PRO A 1 201 ? -9.164 7.699 3.865 1.00 98.56 201 PRO A N 1
ATOM 1483 C CA . PRO A 1 201 ? -9.636 6.449 3.296 1.00 98.56 201 PRO A CA 1
ATOM 1484 C C . PRO A 1 201 ? -10.170 5.499 4.383 1.00 98.56 201 PRO A C 1
ATOM 1486 O O . PRO A 1 201 ? -9.555 5.325 5.438 1.00 98.56 201 PRO A O 1
ATOM 1489 N N . LYS A 1 202 ? -11.331 4.884 4.122 1.00 98.56 202 LYS A N 1
ATOM 1490 C CA . LYS A 1 202 ? -11.975 3.918 5.024 1.00 98.56 202 LYS A CA 1
ATOM 1491 C C . LYS A 1 202 ? -12.849 2.918 4.273 1.00 98.56 202 LYS A C 1
ATOM 1493 O O . LYS A 1 202 ? -13.327 3.221 3.182 1.00 98.56 202 LYS A O 1
ATOM 1498 N N . VAL A 1 203 ? -13.105 1.768 4.888 1.00 98.38 203 VAL A N 1
ATOM 1499 C CA . VAL A 1 203 ? -14.108 0.784 4.440 1.00 98.38 203 VAL A CA 1
ATOM 1500 C C . VAL A 1 203 ? -14.955 0.321 5.623 1.00 98.38 203 VAL A C 1
ATOM 1502 O O . VAL A 1 203 ? -14.445 0.246 6.741 1.00 98.38 203 VAL A O 1
ATOM 1505 N N . THR A 1 204 ? -16.230 0.003 5.384 1.00 97.88 204 THR A N 1
ATOM 1506 C CA . THR A 1 204 ? -17.181 -0.436 6.419 1.00 97.88 204 THR A CA 1
ATOM 1507 C C . THR A 1 204 ? -17.814 -1.774 6.033 1.00 97.88 204 THR A C 1
ATOM 1509 O O . THR A 1 204 ? -18.623 -1.875 5.106 1.00 97.88 204 THR A O 1
ATOM 1512 N N . ILE A 1 205 ? -17.469 -2.810 6.791 1.00 96.19 205 ILE A N 1
ATOM 1513 C CA . ILE A 1 205 ? -17.825 -4.213 6.581 1.00 96.19 205 ILE A CA 1
ATOM 1514 C C . ILE A 1 205 ? -18.751 -4.640 7.726 1.00 96.19 205 ILE A C 1
ATOM 1516 O O . ILE A 1 205 ? -18.307 -4.872 8.853 1.00 96.19 205 ILE A O 1
ATOM 1520 N N . GLY A 1 206 ? -20.057 -4.702 7.459 1.00 95.19 206 GLY A N 1
ATOM 1521 C CA . GLY A 1 206 ? -21.067 -4.838 8.506 1.00 95.19 206 GLY A CA 1
ATOM 1522 C C . GLY A 1 206 ? -20.956 -3.690 9.512 1.00 95.19 206 GLY A C 1
ATOM 1523 O O . GLY A 1 206 ? -21.054 -2.523 9.144 1.00 95.19 206 GLY A O 1
ATOM 1524 N N . THR A 1 207 ? -20.709 -4.032 10.774 1.00 96.44 207 THR A N 1
ATOM 1525 C CA . THR A 1 207 ? -20.508 -3.095 11.892 1.00 96.44 207 THR A CA 1
ATOM 1526 C C . THR A 1 207 ? -19.051 -2.683 12.107 1.00 96.44 207 THR A C 1
ATOM 1528 O O . THR A 1 207 ? -18.759 -1.875 12.991 1.00 96.44 207 THR A O 1
ATOM 1531 N N . THR A 1 208 ? -18.121 -3.264 11.344 1.00 98.38 208 THR A N 1
ATOM 1532 C CA . THR A 1 208 ? -16.690 -2.985 11.459 1.00 98.38 208 THR A CA 1
ATOM 1533 C C . THR A 1 208 ? -16.272 -1.920 10.452 1.00 98.38 208 THR A C 1
ATOM 1535 O O . THR A 1 208 ? -16.443 -2.115 9.253 1.00 98.38 208 THR A O 1
ATOM 1538 N N . THR A 1 209 ? -15.653 -0.835 10.910 1.00 98.69 209 THR A N 1
ATOM 1539 C CA . THR A 1 209 ? -15.014 0.159 10.036 1.00 98.69 209 THR A CA 1
ATOM 1540 C C . THR A 1 209 ? -13.505 0.100 10.210 1.00 98.69 209 THR A C 1
ATOM 1542 O O . THR A 1 209 ? -13.000 0.075 11.333 1.00 98.69 209 THR A O 1
ATOM 1545 N N . VAL A 1 210 ? -12.777 0.084 9.096 1.00 98.88 210 VAL A N 1
ATOM 1546 C CA . VAL A 1 210 ? -11.315 0.164 9.078 1.00 98.88 210 VAL A CA 1
ATOM 1547 C C . VAL A 1 210 ? -10.906 1.495 8.469 1.00 98.88 210 VAL A C 1
ATOM 1549 O O . VAL A 1 210 ? -11.414 1.876 7.414 1.00 98.88 210 VAL A O 1
ATOM 1552 N N . TYR A 1 211 ? -9.980 2.180 9.131 1.00 98.88 211 TYR A N 1
ATOM 1553 C CA . TYR A 1 211 ? -9.383 3.432 8.681 1.00 98.88 211 TYR A CA 1
ATOM 1554 C C . TYR A 1 211 ? -7.895 3.229 8.431 1.00 98.88 211 TYR A C 1
ATOM 1556 O O . TYR A 1 211 ? -7.240 2.431 9.108 1.00 98.88 211 TYR A O 1
ATOM 1564 N N . ILE A 1 212 ? -7.367 3.986 7.478 1.00 98.88 212 ILE A N 1
ATOM 1565 C CA . ILE A 1 212 ? -5.949 4.004 7.137 1.00 98.88 212 ILE A CA 1
ATOM 1566 C C . ILE A 1 212 ? -5.450 5.450 7.067 1.00 98.88 212 ILE A C 1
ATOM 1568 O O . ILE A 1 212 ? -6.183 6.356 6.666 1.00 98.88 212 ILE A O 1
ATOM 1572 N N . GLY A 1 213 ? -4.201 5.674 7.461 1.00 98.75 213 GLY A N 1
ATOM 1573 C CA . GLY A 1 213 ? -3.557 6.978 7.371 1.00 98.75 213 GLY A CA 1
ATOM 1574 C C . GLY A 1 213 ? -2.088 6.909 7.753 1.00 98.75 213 GLY A C 1
ATOM 1575 O O . GLY A 1 213 ? -1.400 5.937 7.431 1.00 98.75 213 GLY A O 1
ATOM 1576 N N . TYR A 1 214 ? -1.606 7.941 8.439 1.00 98.81 214 TYR A N 1
ATOM 1577 C CA . TYR A 1 214 ? -0.247 7.982 8.974 1.00 98.81 214 TYR A CA 1
ATOM 1578 C C . TYR A 1 214 ? -0.190 8.606 10.373 1.00 98.81 214 TYR A C 1
ATOM 1580 O O . TYR A 1 214 ? -1.064 9.372 10.780 1.00 98.81 214 TYR A O 1
ATOM 1588 N N . ARG A 1 215 ? 0.870 8.281 11.106 1.00 98.12 215 ARG A N 1
ATOM 1589 C CA . ARG A 1 215 ? 1.309 8.959 12.320 1.00 98.12 215 ARG A CA 1
ATOM 1590 C C . ARG A 1 215 ? 2.454 9.886 11.964 1.00 98.12 215 ARG A C 1
ATOM 1592 O O . ARG A 1 215 ? 3.398 9.481 11.296 1.00 98.12 215 ARG A O 1
ATOM 1599 N N . GLN A 1 216 ? 2.393 11.113 12.458 1.00 97.25 216 GLN A N 1
ATOM 1600 C CA . GLN A 1 216 ? 3.546 12.003 12.440 1.00 97.25 216 GLN A CA 1
ATOM 1601 C C . GLN A 1 216 ? 4.456 11.619 13.617 1.00 97.25 216 GLN A C 1
ATOM 1603 O O . GLN A 1 216 ? 4.072 11.828 14.767 1.00 97.25 216 GLN A O 1
ATOM 1608 N N . VAL A 1 217 ? 5.608 10.995 13.349 1.00 95.81 217 VAL A N 1
ATOM 1609 C CA . VAL A 1 217 ? 6.527 10.514 14.402 1.00 95.81 217 VAL A CA 1
ATOM 1610 C C . VAL A 1 217 ? 7.521 11.601 14.796 1.00 95.81 217 VAL A C 1
ATOM 1612 O O . VAL A 1 217 ? 7.729 11.861 15.978 1.00 95.81 217 VAL A O 1
ATOM 1615 N N . THR A 1 218 ? 8.087 12.276 13.801 1.00 94.69 218 THR A N 1
ATOM 1616 C CA . THR A 1 218 ? 8.904 13.492 13.956 1.00 94.69 218 THR A CA 1
ATOM 1617 C C . THR A 1 218 ? 8.380 14.560 12.998 1.00 94.69 218 THR A C 1
ATOM 1619 O O . THR A 1 218 ? 7.387 14.320 12.324 1.00 94.69 218 THR A O 1
ATOM 1622 N N . SER A 1 219 ? 9.007 15.731 12.873 1.00 93.25 219 SER A N 1
ATOM 1623 C CA . SER A 1 219 ? 8.616 16.716 11.845 1.00 93.25 219 SER A CA 1
ATOM 1624 C C . SER A 1 219 ? 8.858 16.236 10.407 1.00 93.25 219 SER A C 1
ATOM 1626 O O . SER A 1 219 ? 8.205 16.729 9.489 1.00 93.25 219 SER A O 1
ATOM 1628 N N . ALA A 1 220 ? 9.769 15.279 10.220 1.00 90.81 220 ALA A N 1
ATOM 1629 C CA . ALA A 1 220 ? 10.242 14.816 8.917 1.00 90.81 220 ALA A CA 1
ATOM 1630 C C . ALA A 1 220 ? 10.022 13.315 8.672 1.00 90.81 220 ALA A C 1
ATOM 1632 O O . ALA A 1 220 ? 10.458 12.835 7.641 1.00 90.81 220 ALA A O 1
ATOM 1633 N N . ASN A 1 221 ? 9.401 12.585 9.610 1.00 95.19 221 ASN A N 1
ATOM 1634 C CA . ASN A 1 221 ? 9.131 11.154 9.464 1.00 95.19 221 ASN A CA 1
ATOM 1635 C C . ASN A 1 221 ? 7.658 10.822 9.717 1.00 95.19 221 ASN A C 1
ATOM 1637 O O . ASN A 1 221 ? 7.066 11.272 10.714 1.00 95.19 221 ASN A O 1
ATOM 1641 N N . LYS A 1 222 ? 7.093 10.002 8.831 1.00 97.00 222 LYS A N 1
ATOM 1642 C CA . LYS A 1 222 ? 5.714 9.513 8.884 1.00 97.00 222 LYS A CA 1
ATOM 1643 C C . LYS A 1 222 ? 5.685 7.992 8.837 1.00 97.00 222 LYS A C 1
ATOM 1645 O O . LYS A 1 222 ? 6.249 7.400 7.927 1.00 97.00 222 LYS A O 1
ATOM 1650 N N . ASP A 1 223 ? 4.902 7.402 9.735 1.00 97.75 223 ASP A N 1
ATOM 1651 C CA . ASP A 1 223 ? 4.680 5.956 9.762 1.00 97.75 223 ASP A CA 1
ATOM 1652 C C . ASP A 1 223 ? 3.222 5.648 9.388 1.00 97.75 223 ASP A C 1
ATOM 1654 O O . ASP A 1 223 ? 2.306 6.296 9.906 1.00 97.75 223 ASP A O 1
ATOM 1658 N N . PRO A 1 224 ? 2.936 4.644 8.547 1.00 98.50 224 PRO A N 1
ATOM 1659 C CA . PRO A 1 224 ? 1.571 4.218 8.258 1.00 98.50 224 PRO A CA 1
ATOM 1660 C C . PRO A 1 224 ? 0.851 3.691 9.511 1.00 98.50 224 PRO A C 1
ATOM 1662 O O . PRO A 1 224 ? 1.435 3.030 10.372 1.00 98.50 224 PRO A O 1
ATOM 1665 N N . ILE A 1 225 ? -0.461 3.919 9.578 1.00 98.81 225 ILE A N 1
ATOM 1666 C CA . ILE A 1 225 ? -1.325 3.397 10.646 1.00 98.81 225 ILE A CA 1
ATOM 1667 C C . ILE A 1 225 ? -2.626 2.844 10.067 1.00 98.81 225 ILE A C 1
ATOM 1669 O O . ILE A 1 225 ? -3.255 3.477 9.215 1.00 98.81 225 ILE A O 1
ATOM 1673 N N . LEU A 1 226 ? -3.039 1.671 10.554 1.00 98.81 226 LEU A N 1
ATOM 1674 C CA . LEU A 1 226 ? -4.387 1.132 10.362 1.00 98.81 226 LEU A CA 1
ATOM 1675 C C . LEU A 1 226 ? -5.068 0.965 11.717 1.00 98.81 226 LEU A C 1
ATOM 1677 O O . LEU A 1 226 ? -4.439 0.608 12.713 1.00 98.81 226 LEU A O 1
ATOM 1681 N N . VAL A 1 227 ? -6.378 1.167 11.743 1.00 98.88 227 VAL A N 1
ATOM 1682 C CA . VAL A 1 227 ? -7.195 0.962 12.940 1.00 98.88 227 VAL A CA 1
ATOM 1683 C C . VAL A 1 227 ? -8.561 0.422 12.556 1.00 98.88 227 VAL A C 1
ATOM 1685 O O . VAL A 1 227 ? -9.160 0.864 11.575 1.00 98.88 227 VAL A O 1
ATOM 1688 N N . SER A 1 228 ? -9.052 -0.531 13.341 1.00 98.81 228 SER A N 1
ATOM 1689 C CA . SER A 1 228 ? -10.390 -1.093 13.202 1.00 98.81 228 SER A CA 1
ATOM 1690 C C . SER A 1 228 ? -11.245 -0.751 14.411 1.00 98.81 228 SER A C 1
ATOM 1692 O O . SER A 1 228 ? -10.816 -0.894 15.559 1.00 98.81 228 SER A O 1
ATOM 1694 N N . PHE A 1 229 ? -12.481 -0.353 14.136 1.00 98.81 229 PHE A N 1
ATOM 1695 C CA . PHE A 1 229 ? -13.542 -0.178 15.115 1.00 98.81 229 PHE A CA 1
ATOM 1696 C C . PHE A 1 229 ? -14.699 -1.111 14.783 1.00 98.81 229 PHE A C 1
ATOM 1698 O O . PHE A 1 229 ? -14.957 -1.385 13.615 1.00 98.81 229 PHE A O 1
ATOM 1705 N N . ASN A 1 230 ? -15.407 -1.583 15.800 1.00 98.38 230 ASN A N 1
ATOM 1706 C CA . ASN A 1 230 ? -16.659 -2.308 15.661 1.00 98.38 230 ASN A CA 1
ATOM 1707 C C . ASN A 1 230 ? -17.703 -1.640 16.547 1.00 98.38 230 ASN A C 1
ATOM 1709 O O . ASN A 1 230 ? -17.558 -1.644 17.768 1.00 98.38 230 ASN A O 1
ATOM 1713 N N . ASN A 1 231 ? -18.721 -1.043 15.924 1.00 96.88 231 ASN A N 1
ATOM 1714 C CA . ASN A 1 231 ? -19.724 -0.220 16.608 1.00 96.88 231 ASN A CA 1
ATOM 1715 C C . ASN A 1 231 ? -19.101 0.855 17.526 1.00 96.88 231 ASN A C 1
ATOM 1717 O O . ASN A 1 231 ? -19.447 0.941 18.702 1.00 96.88 231 ASN A O 1
ATOM 1721 N N . GLY A 1 232 ? -18.132 1.639 17.038 1.00 96.88 232 GLY A N 1
ATOM 1722 C CA . GLY A 1 232 ? -17.471 2.673 17.848 1.00 96.88 232 GLY A CA 1
ATOM 1723 C C . GLY A 1 232 ? -16.364 2.168 18.776 1.00 96.88 232 GLY A C 1
ATOM 1724 O O . GLY A 1 232 ? -15.552 2.966 19.247 1.00 96.88 232 GLY A O 1
ATOM 1725 N N . VAL A 1 233 ? -16.279 0.858 19.029 1.00 98.19 233 VAL A N 1
ATOM 1726 C CA . VAL A 1 233 ? -15.286 0.271 19.939 1.00 98.19 233 VAL A CA 1
ATOM 1727 C C . VAL A 1 233 ? -14.055 -0.170 19.159 1.00 98.19 233 VAL A C 1
ATOM 1729 O O . VAL A 1 233 ? -14.152 -0.973 18.230 1.00 98.19 233 VAL A O 1
ATOM 1732 N N . ARG A 1 234 ? -12.876 0.332 19.537 1.00 98.50 234 ARG A N 1
ATOM 1733 C CA . ARG A 1 234 ? -11.612 -0.040 18.887 1.00 98.50 234 ARG A CA 1
ATOM 1734 C C . ARG A 1 234 ? -11.335 -1.529 19.097 1.00 98.50 234 ARG A C 1
ATOM 1736 O O . ARG A 1 234 ? -11.270 -1.988 20.232 1.00 98.50 234 ARG A O 1
ATOM 1743 N N . ARG A 1 235 ? -11.130 -2.264 18.004 1.00 98.31 235 ARG A N 1
ATOM 1744 C CA . ARG A 1 235 ? -10.726 -3.677 18.029 1.00 98.31 235 ARG A CA 1
ATOM 1745 C C . ARG A 1 235 ? -9.216 -3.828 18.060 1.00 98.31 235 ARG A C 1
ATOM 1747 O O . ARG A 1 235 ? -8.684 -4.578 18.867 1.00 98.31 235 ARG A O 1
ATOM 1754 N N . TRP A 1 236 ? -8.540 -3.119 17.165 1.00 98.69 236 TRP A N 1
ATOM 1755 C CA . TRP A 1 236 ? -7.091 -3.146 17.039 1.00 98.69 236 TRP A CA 1
ATOM 1756 C C . TRP A 1 236 ? -6.595 -1.872 16.360 1.00 98.69 236 TRP A C 1
ATOM 1758 O O . TRP A 1 236 ? -7.342 -1.174 15.672 1.00 98.69 236 TRP A O 1
ATOM 1768 N N . VAL A 1 237 ? -5.313 -1.588 16.557 1.00 98.75 237 VAL A N 1
ATOM 1769 C CA . VAL A 1 237 ? -4.562 -0.507 15.918 1.00 98.75 237 VAL A CA 1
ATOM 1770 C C . VAL A 1 237 ? -3.156 -1.017 15.633 1.00 98.75 237 VAL A C 1
ATOM 1772 O O . VAL A 1 237 ? -2.566 -1.697 16.470 1.00 98.75 237 VAL A O 1
ATOM 1775 N N . ARG A 1 238 ? -2.643 -0.732 14.438 1.00 98.62 238 ARG A N 1
ATOM 1776 C CA . ARG A 1 238 ? -1.352 -1.215 13.948 1.00 98.62 238 ARG A CA 1
ATOM 1777 C C . ARG A 1 238 ? -0.541 -0.063 13.393 1.00 98.62 238 ARG A C 1
ATOM 1779 O O . ARG A 1 238 ? -1.043 0.718 12.590 1.00 98.62 238 ARG A O 1
ATOM 1786 N N . THR A 1 239 ? 0.700 0.031 13.848 1.00 98.00 239 THR A N 1
ATOM 1787 C CA . THR A 1 239 ? 1.654 1.105 13.519 1.00 98.00 239 THR A CA 1
ATOM 1788 C C . THR A 1 239 ? 3.030 0.542 13.190 1.00 98.00 239 THR A C 1
ATOM 1790 O O . THR A 1 239 ? 4.030 1.238 13.268 1.00 98.00 239 THR A O 1
ATOM 1793 N N . ASP A 1 240 ? 3.086 -0.756 12.929 1.00 97.38 240 ASP A N 1
ATOM 1794 C CA . ASP A 1 240 ? 4.279 -1.574 12.801 1.00 97.38 240 ASP A CA 1
ATOM 1795 C C . ASP A 1 240 ? 4.357 -2.149 11.385 1.00 97.38 240 ASP A C 1
ATOM 1797 O O . ASP A 1 240 ? 4.713 -3.311 11.222 1.00 97.38 240 ASP A O 1
ATOM 1801 N N . TYR A 1 241 ? 3.986 -1.382 10.354 1.00 97.62 241 TYR A N 1
ATOM 1802 C CA . TYR A 1 241 ? 4.119 -1.799 8.947 1.00 97.62 241 TYR A CA 1
ATOM 1803 C C . TYR A 1 241 ? 5.396 -1.255 8.302 1.00 97.62 241 TYR A C 1
ATOM 1805 O O . TYR A 1 241 ? 6.099 -1.980 7.604 1.00 97.62 241 TYR A O 1
ATOM 1813 N N . GLU A 1 242 ? 5.736 -0.011 8.614 1.00 96.62 242 GLU A N 1
ATOM 1814 C CA . GLU A 1 242 ? 6.954 0.682 8.209 1.00 96.62 242 GLU A CA 1
ATOM 1815 C C . GLU A 1 242 ? 7.329 1.589 9.379 1.00 96.62 242 GLU A C 1
ATOM 1817 O O . GLU A 1 242 ? 6.532 2.439 9.763 1.00 96.62 242 GLU A O 1
ATOM 1822 N N . THR A 1 243 ? 8.462 1.314 10.022 1.00 95.94 243 THR A N 1
ATOM 1823 C CA . THR A 1 243 ? 8.927 2.055 11.213 1.00 95.94 243 THR A CA 1
ATOM 1824 C C . THR A 1 243 ? 10.388 2.467 11.067 1.00 95.94 243 THR A C 1
ATOM 1826 O O . THR A 1 243 ? 11.113 2.599 12.056 1.00 95.94 243 THR A O 1
ATOM 1829 N N . THR A 1 244 ? 10.869 2.523 9.828 1.00 95.31 244 THR A N 1
ATOM 1830 C CA . THR A 1 244 ? 12.180 3.083 9.511 1.00 95.31 244 THR A CA 1
ATOM 1831 C C . THR A 1 244 ? 12.077 4.610 9.406 1.00 95.31 244 THR A C 1
ATOM 1833 O O . THR A 1 244 ? 11.089 5.203 9.829 1.00 95.31 244 THR A O 1
ATOM 1836 N N . ASN A 1 245 ? 13.097 5.259 8.841 1.00 93.62 245 ASN A N 1
ATOM 1837 C CA . ASN A 1 245 ? 13.067 6.691 8.528 1.00 93.62 245 ASN A CA 1
ATOM 1838 C C . ASN A 1 245 ? 12.466 6.978 7.133 1.00 93.62 245 ASN A C 1
ATOM 1840 O O . ASN A 1 245 ? 12.815 7.982 6.513 1.00 93.62 245 ASN A O 1
ATOM 1844 N N . ASP A 1 246 ? 11.678 6.052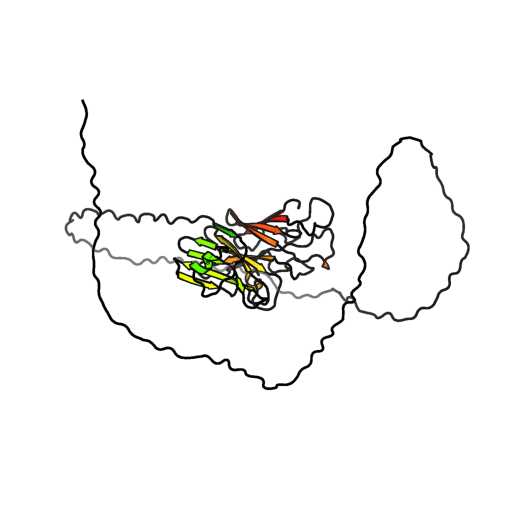 6.577 1.00 93.44 246 ASP A N 1
ATOM 1845 C CA . ASP A 1 246 ? 10.959 6.267 5.319 1.00 93.44 246 ASP A CA 1
ATOM 1846 C C . ASP A 1 246 ? 9.650 7.024 5.569 1.00 93.44 246 ASP A C 1
ATOM 1848 O O . ASP A 1 246 ? 8.920 6.722 6.507 1.00 93.44 246 ASP A O 1
ATOM 1852 N N . ASP A 1 247 ? 9.296 7.946 4.673 1.00 93.06 247 ASP A N 1
ATOM 1853 C CA . ASP A 1 247 ? 8.056 8.725 4.754 1.00 93.06 247 ASP A CA 1
ATOM 1854 C C . ASP A 1 247 ? 6.847 7.943 4.205 1.00 93.06 247 ASP A C 1
ATOM 1856 O O . ASP A 1 247 ? 6.230 8.281 3.179 1.00 93.06 247 ASP A O 1
ATOM 1860 N N . GLY A 1 248 ? 6.510 6.861 4.905 1.00 94.44 248 GLY A N 1
ATOM 1861 C CA . GLY A 1 248 ? 5.408 5.967 4.585 1.00 94.44 248 GLY A CA 1
ATOM 1862 C C . GLY A 1 248 ? 4.047 6.514 5.019 1.00 94.44 248 GLY A C 1
ATOM 1863 O O . GLY A 1 248 ? 3.860 7.032 6.117 1.00 94.44 248 GLY A O 1
ATOM 1864 N N . THR A 1 249 ? 3.033 6.369 4.165 1.00 98.31 249 THR A N 1
ATOM 1865 C CA . THR A 1 249 ? 1.647 6.729 4.504 1.00 98.31 249 THR A CA 1
ATOM 1866 C C . THR A 1 249 ? 0.678 5.694 3.964 1.00 98.31 249 THR A C 1
ATOM 1868 O O . THR A 1 249 ? 0.988 4.995 3.004 1.00 98.31 249 THR A O 1
ATOM 1871 N N . GLY A 1 250 ? -0.503 5.585 4.562 1.00 98.62 250 GLY A N 1
ATOM 1872 C CA . GLY A 1 250 ? -1.576 4.762 4.028 1.00 98.62 250 GLY A CA 1
ATOM 1873 C C . GLY A 1 250 ? -2.631 5.592 3.285 1.00 98.62 250 GLY A C 1
ATOM 1874 O O . GLY A 1 250 ? -3.168 6.558 3.825 1.00 98.62 250 GLY A O 1
ATOM 1875 N N . THR A 1 251 ? -2.913 5.225 2.034 1.00 98.69 251 THR A N 1
ATOM 1876 C CA . THR A 1 251 ? -3.688 6.031 1.067 1.00 98.69 251 THR A CA 1
ATOM 1877 C C . THR A 1 251 ? -4.928 5.322 0.530 1.00 98.69 251 THR A C 1
ATOM 1879 O O . THR A 1 251 ? -5.760 5.944 -0.133 1.00 98.69 251 THR A O 1
ATOM 1882 N N . GLY A 1 252 ? -5.112 4.035 0.822 1.00 98.62 252 GLY A N 1
ATOM 1883 C CA . GLY A 1 252 ? -6.275 3.313 0.323 1.00 98.62 252 GLY A CA 1
ATOM 1884 C C . GLY A 1 252 ? -6.643 2.078 1.122 1.00 98.62 252 GLY A C 1
ATOM 1885 O O . GLY A 1 252 ? -5.784 1.417 1.698 1.00 98.62 252 GLY A O 1
ATOM 1886 N N . LEU A 1 253 ? -7.935 1.766 1.127 1.00 98.69 253 LEU A N 1
ATOM 1887 C CA . LEU A 1 253 ? -8.496 0.517 1.629 1.00 98.69 253 LEU A CA 1
ATOM 1888 C C . LEU A 1 253 ? -9.520 -0.012 0.633 1.00 98.69 253 LEU A C 1
ATOM 1890 O O . LEU A 1 253 ? -10.272 0.763 0.041 1.00 98.69 253 LEU A O 1
ATOM 1894 N N . ALA A 1 254 ? -9.581 -1.327 0.475 1.00 98.31 254 ALA A N 1
ATOM 1895 C CA . ALA A 1 254 ? -10.601 -1.977 -0.329 1.00 98.31 254 ALA A CA 1
ATOM 1896 C C . ALA A 1 254 ? -10.973 -3.347 0.247 1.00 98.31 254 ALA A C 1
ATOM 1898 O O . ALA A 1 254 ? -10.149 -4.025 0.854 1.00 98.31 254 ALA A O 1
ATOM 1899 N N . TRP A 1 255 ? -12.225 -3.741 0.060 1.00 97.81 255 TRP A N 1
ATOM 1900 C CA . TRP A 1 255 ? -12.800 -5.002 0.508 1.00 97.81 255 TRP A CA 1
ATOM 1901 C C . TRP A 1 255 ? -13.444 -5.697 -0.686 1.00 97.81 255 TRP A C 1
ATOM 1903 O O . TRP A 1 255 ? -14.304 -5.108 -1.341 1.00 97.81 255 TRP A O 1
ATOM 1913 N N . ASP A 1 256 ? -13.050 -6.938 -0.965 1.00 95.88 256 ASP A N 1
ATOM 1914 C CA . ASP A 1 256 ? -13.572 -7.706 -2.109 1.00 95.88 256 ASP A CA 1
ATOM 1915 C C . ASP A 1 256 ? -14.803 -8.570 -1.763 1.00 95.88 256 ASP A C 1
ATOM 1917 O O . ASP A 1 256 ? -15.328 -9.279 -2.619 1.00 95.88 256 ASP A O 1
ATOM 1921 N N . GLY A 1 257 ? -15.274 -8.519 -0.512 1.00 94.94 257 GLY A N 1
ATOM 1922 C CA . GLY A 1 257 ? -16.283 -9.440 0.023 1.00 94.94 257 GLY A CA 1
ATOM 1923 C C . GLY A 1 257 ? -15.709 -10.521 0.946 1.00 94.94 257 GLY A C 1
ATOM 1924 O O . GLY A 1 257 ? -16.469 -11.174 1.658 1.00 94.94 257 GLY A O 1
ATOM 1925 N N . SER A 1 258 ? -14.392 -10.723 0.958 1.00 95.06 258 SER A N 1
ATOM 1926 C CA . SER A 1 258 ? -13.698 -11.752 1.749 1.00 95.06 258 SER A CA 1
ATOM 1927 C C . SER A 1 258 ? -12.317 -11.327 2.267 1.00 95.06 258 SER A C 1
ATOM 1929 O O . SER A 1 258 ? -11.889 -11.782 3.325 1.00 95.06 258 SER A O 1
ATOM 1931 N N . ASN A 1 259 ? -11.619 -10.452 1.553 1.00 97.50 259 ASN A N 1
ATOM 1932 C CA . ASN A 1 259 ? -10.258 -10.018 1.810 1.00 97.50 259 ASN A CA 1
ATOM 1933 C C . ASN A 1 259 ? -10.197 -8.492 1.897 1.00 97.50 259 ASN A C 1
ATOM 1935 O O . ASN A 1 259 ? -10.778 -7.774 1.077 1.00 97.50 259 ASN A O 1
ATOM 1939 N N . LEU A 1 260 ? -9.449 -8.003 2.886 1.00 98.50 260 LEU A N 1
ATOM 1940 C CA . LEU A 1 260 ? -9.126 -6.592 3.037 1.00 98.50 260 LEU A CA 1
ATOM 1941 C C . LEU A 1 260 ? -7.788 -6.311 2.352 1.00 98.50 260 LEU A C 1
ATOM 1943 O O . LEU A 1 260 ? -6.809 -7.028 2.558 1.00 98.50 260 LEU A O 1
ATOM 1947 N N . TYR A 1 261 ? -7.740 -5.238 1.576 1.00 98.81 261 TYR A N 1
ATOM 1948 C CA . TYR A 1 261 ? -6.541 -4.743 0.918 1.00 98.81 261 TYR A CA 1
ATOM 1949 C C . TYR A 1 261 ? -6.247 -3.319 1.377 1.00 98.81 261 TYR A C 1
ATOM 1951 O O . TYR A 1 261 ? -7.157 -2.498 1.480 1.00 98.81 261 TYR A O 1
ATOM 1959 N N . ALA A 1 262 ? -4.977 -3.026 1.635 1.00 98.88 262 ALA A N 1
ATOM 1960 C CA . ALA A 1 262 ? -4.481 -1.715 2.022 1.00 98.88 262 ALA A CA 1
ATOM 1961 C C . ALA A 1 262 ? -3.447 -1.219 1.010 1.00 98.88 262 ALA A C 1
ATOM 1963 O O . ALA A 1 262 ? -2.598 -1.984 0.549 1.00 98.88 262 ALA A O 1
ATOM 1964 N N . VAL A 1 263 ? -3.521 0.067 0.681 1.00 98.88 263 VAL A N 1
ATOM 1965 C CA . VAL A 1 263 ? -2.535 0.760 -0.146 1.00 98.88 263 VAL A CA 1
ATOM 1966 C C . VAL A 1 263 ? -1.689 1.639 0.756 1.00 98.88 263 VAL A C 1
ATOM 1968 O O . VAL A 1 263 ? -2.210 2.522 1.441 1.00 98.88 263 VAL A O 1
ATOM 1971 N N . PHE A 1 264 ? -0.385 1.414 0.711 1.00 98.75 264 PHE A N 1
ATOM 1972 C CA . PHE A 1 264 ? 0.613 2.237 1.370 1.00 98.75 264 PHE A CA 1
ATOM 1973 C C . PHE A 1 264 ? 1.527 2.922 0.359 1.00 98.75 264 PHE A C 1
ATOM 1975 O O . PHE A 1 264 ? 1.539 2.577 -0.822 1.00 98.75 264 PHE A O 1
ATOM 1982 N N . THR A 1 265 ? 2.328 3.865 0.840 1.00 98.12 265 THR A N 1
ATOM 1983 C CA . THR A 1 265 ? 3.412 4.497 0.092 1.00 98.12 265 THR A CA 1
ATOM 1984 C C . THR A 1 265 ? 4.761 4.236 0.744 1.00 98.12 265 THR A C 1
ATOM 1986 O O . THR A 1 265 ? 4.837 4.023 1.952 1.00 98.12 265 THR A O 1
ATOM 1989 N N . SER A 1 266 ? 5.817 4.324 -0.059 1.00 96.00 266 SER A N 1
ATOM 1990 C CA . SER A 1 266 ? 7.215 4.330 0.380 1.00 96.00 266 SER A CA 1
ATOM 1991 C C . SER A 1 266 ? 8.024 5.269 -0.510 1.00 96.00 266 SER A C 1
ATOM 1993 O O . SER A 1 266 ? 7.678 5.446 -1.681 1.00 96.00 266 SER A O 1
ATOM 1995 N N . THR A 1 267 ? 9.078 5.886 0.018 1.00 93.31 267 THR A N 1
ATOM 1996 C CA . THR A 1 267 ? 9.984 6.766 -0.745 1.00 93.31 267 THR A CA 1
ATOM 1997 C C . THR A 1 267 ? 11.378 6.173 -0.947 1.00 93.31 267 THR A C 1
ATOM 1999 O O . THR A 1 267 ? 12.220 6.767 -1.624 1.00 93.31 267 THR A O 1
ATOM 2002 N N . GLY A 1 268 ? 11.622 4.966 -0.434 1.00 88.75 268 GLY A N 1
ATOM 2003 C CA . GLY A 1 268 ? 12.895 4.284 -0.608 1.00 88.75 268 GLY A CA 1
ATOM 2004 C C . GLY A 1 268 ? 13.004 2.988 0.179 1.00 88.75 268 GLY A C 1
ATOM 2005 O O . GLY A 1 268 ? 12.037 2.446 0.697 1.00 88.75 268 GLY A O 1
ATOM 2006 N N . THR A 1 269 ? 14.225 2.469 0.249 1.00 87.00 269 THR A N 1
ATOM 2007 C CA . THR A 1 269 ? 14.569 1.367 1.152 1.00 87.00 269 THR A CA 1
ATOM 2008 C C . THR A 1 269 ? 15.417 1.924 2.278 1.00 87.00 269 THR A C 1
ATOM 2010 O O . THR A 1 269 ? 16.425 2.577 2.021 1.00 87.00 269 THR A O 1
ATOM 2013 N N . GLN A 1 270 ? 15.014 1.648 3.511 1.00 89.12 270 GLN A N 1
ATOM 2014 C CA . GLN A 1 270 ? 15.744 2.029 4.710 1.00 89.12 270 GLN A CA 1
ATOM 2015 C C . GLN A 1 270 ? 16.065 0.775 5.534 1.00 89.12 270 GLN A C 1
ATOM 2017 O O . GLN A 1 270 ? 15.302 -0.197 5.493 1.00 89.12 270 GLN A O 1
ATOM 2022 N N . PRO A 1 271 ? 17.183 0.757 6.277 1.00 90.19 271 PRO A N 1
ATOM 2023 C CA . PRO A 1 271 ? 17.474 -0.326 7.205 1.00 90.19 271 PRO A CA 1
ATOM 2024 C C . PRO A 1 271 ? 16.405 -0.436 8.300 1.00 90.19 271 PRO A C 1
ATOM 2026 O O . PRO A 1 271 ? 15.954 0.574 8.836 1.00 90.19 271 PRO A O 1
ATOM 2029 N N . GLY A 1 272 ? 16.059 -1.667 8.680 1.00 92.62 272 GLY A N 1
ATOM 2030 C CA . GLY A 1 272 ? 15.149 -1.954 9.789 1.00 92.62 272 GLY A CA 1
ATOM 2031 C C . GLY A 1 272 ? 13.812 -2.541 9.344 1.00 92.62 272 GLY A C 1
ATOM 2032 O O . GLY A 1 272 ? 13.725 -3.280 8.361 1.00 92.62 272 GLY A O 1
ATOM 2033 N N . ASN A 1 273 ? 12.766 -2.242 10.111 1.00 94.50 273 ASN A N 1
ATOM 2034 C CA . ASN A 1 273 ? 11.441 -2.816 9.918 1.00 94.50 273 ASN A CA 1
ATOM 2035 C C . ASN A 1 273 ? 10.664 -2.069 8.823 1.00 94.50 273 ASN A C 1
ATOM 2037 O O . ASN A 1 273 ? 9.696 -1.362 9.122 1.00 94.50 273 ASN A O 1
ATOM 2041 N N . GLY A 1 274 ? 10.987 -2.350 7.554 1.00 95.88 274 GLY A N 1
ATOM 2042 C CA . GLY A 1 274 ? 10.222 -1.872 6.391 1.00 95.88 274 GLY A CA 1
ATOM 2043 C C . GLY A 1 274 ? 9.402 -2.923 5.628 1.00 95.88 274 GLY A C 1
ATOM 2044 O O . GLY A 1 274 ? 9.411 -4.112 5.967 1.00 95.88 274 GLY A O 1
ATOM 2045 N N . TYR A 1 275 ? 8.674 -2.507 4.586 1.00 96.81 275 TYR A N 1
ATOM 2046 C CA . TYR A 1 275 ? 7.717 -3.376 3.864 1.00 96.81 275 TYR A CA 1
ATOM 2047 C C . TYR A 1 275 ? 8.319 -4.628 3.197 1.00 96.81 275 TYR A C 1
ATOM 2049 O O . TYR A 1 275 ? 7.586 -5.565 2.860 1.00 96.81 275 TYR A O 1
ATOM 2057 N N . SER A 1 276 ? 9.640 -4.689 3.012 1.00 95.06 276 SER A N 1
ATOM 2058 C CA . SER A 1 276 ? 10.343 -5.858 2.456 1.00 95.06 276 SER A CA 1
ATOM 2059 C C . SER A 1 276 ? 10.022 -7.159 3.206 1.00 95.06 276 SER A C 1
ATOM 2061 O O . SER A 1 276 ? 9.922 -8.218 2.588 1.00 95.06 276 SER A O 1
ATOM 2063 N N . ARG A 1 277 ? 9.736 -7.084 4.515 1.00 96.38 277 ARG A N 1
ATOM 2064 C CA . ARG A 1 277 ? 9.347 -8.247 5.334 1.00 96.38 277 ARG A CA 1
ATOM 2065 C C . ARG A 1 277 ? 8.024 -8.901 4.925 1.00 96.38 277 ARG A C 1
ATOM 2067 O O . ARG A 1 277 ? 7.798 -10.061 5.247 1.00 96.38 277 ARG A O 1
ATOM 2074 N N . PHE A 1 278 ? 7.158 -8.174 4.218 1.00 97.81 278 PHE A N 1
ATOM 2075 C CA . PHE A 1 278 ? 5.841 -8.657 3.789 1.00 97.81 278 PHE A CA 1
ATOM 2076 C C . PHE A 1 278 ? 5.761 -8.971 2.292 1.00 97.81 278 PHE A C 1
ATOM 2078 O O . PHE A 1 278 ? 4.807 -9.599 1.838 1.00 97.81 278 PHE A O 1
ATOM 2085 N N . THR A 1 279 ? 6.739 -8.508 1.513 1.00 98.00 279 THR A N 1
ATOM 2086 C CA . THR A 1 279 ? 6.693 -8.532 0.043 1.00 98.00 279 THR A CA 1
ATOM 2087 C C . THR A 1 279 ? 7.517 -9.661 -0.572 1.00 98.00 279 THR A C 1
ATOM 2089 O O . THR A 1 279 ? 7.529 -9.810 -1.789 1.00 98.00 279 THR A O 1
ATOM 2092 N N . GLY A 1 280 ? 8.153 -10.518 0.236 1.00 97.12 280 GLY A N 1
ATOM 2093 C CA . GLY A 1 280 ? 9.014 -11.605 -0.253 1.00 97.12 280 GLY A CA 1
ATOM 2094 C C . GLY A 1 280 ? 8.336 -12.581 -1.228 1.00 97.12 280 GLY A C 1
ATOM 2095 O O . GLY A 1 280 ? 8.997 -13.115 -2.120 1.00 97.12 280 GLY A O 1
ATOM 2096 N N . SER A 1 281 ? 7.020 -12.774 -1.106 1.00 96.81 281 SER A N 1
ATOM 2097 C CA . SER A 1 281 ? 6.196 -13.579 -2.021 1.00 96.81 281 SER A CA 1
ATOM 2098 C C . SER A 1 281 ? 5.395 -12.752 -3.032 1.00 96.81 281 SER A C 1
ATOM 2100 O O . SER A 1 281 ? 4.669 -13.331 -3.835 1.00 96.81 281 SER A O 1
ATOM 2102 N N . GLY A 1 282 ? 5.517 -11.424 -2.998 1.00 98.31 282 GLY A N 1
ATOM 2103 C CA . GLY A 1 282 ? 4.823 -10.499 -3.885 1.00 98.31 282 GLY A CA 1
ATOM 2104 C C . GLY A 1 282 ? 5.356 -10.514 -5.312 1.00 98.31 282 GLY A C 1
ATOM 2105 O O . GLY A 1 282 ? 6.473 -10.970 -5.581 1.00 98.31 282 GLY A O 1
ATOM 2106 N N . TRP A 1 283 ? 4.562 -9.952 -6.225 1.00 98.50 283 TRP A N 1
ATOM 2107 C CA . TRP A 1 283 ? 4.964 -9.760 -7.614 1.00 98.50 283 TRP A CA 1
ATOM 2108 C C . TRP A 1 283 ? 6.264 -8.952 -7.716 1.00 98.50 283 TRP A C 1
ATOM 2110 O O . TRP A 1 283 ? 7.237 -9.435 -8.297 1.00 98.50 283 TRP A O 1
ATOM 2120 N N . LEU A 1 284 ? 6.307 -7.769 -7.098 1.00 97.94 284 LEU A N 1
ATOM 2121 C CA . LEU A 1 284 ? 7.533 -7.006 -6.866 1.00 97.94 284 LEU A CA 1
ATOM 2122 C C . LEU A 1 284 ? 7.919 -7.113 -5.392 1.00 97.94 284 LEU A C 1
ATOM 2124 O O . LEU A 1 284 ? 7.179 -6.675 -4.506 1.00 97.94 284 LEU A O 1
ATOM 2128 N N . ARG A 1 285 ? 9.096 -7.687 -5.143 1.00 97.00 285 ARG A N 1
ATOM 2129 C CA . ARG A 1 285 ? 9.561 -8.071 -3.800 1.00 97.00 285 ARG A CA 1
ATOM 2130 C C . ARG A 1 285 ? 10.267 -6.961 -3.031 1.00 97.00 285 ARG A C 1
ATOM 2132 O O . ARG A 1 285 ? 10.632 -7.137 -1.876 1.00 97.00 285 ARG A O 1
ATOM 2139 N N . GLY A 1 286 ? 10.522 -5.841 -3.686 1.00 95.56 286 GLY A N 1
ATOM 2140 C CA . GLY A 1 286 ? 11.289 -4.744 -3.124 1.00 95.56 286 GLY A CA 1
ATOM 2141 C C . GLY A 1 286 ? 11.139 -3.488 -3.960 1.00 95.56 286 GLY A C 1
ATOM 2142 O O . GLY A 1 286 ? 10.705 -3.544 -5.113 1.00 95.56 286 GLY A O 1
ATOM 2143 N N . TYR A 1 287 ? 11.552 -2.366 -3.378 1.00 94.69 287 TYR A N 1
ATOM 2144 C CA . TYR A 1 287 ? 11.518 -1.056 -4.021 1.00 94.69 287 TYR A CA 1
ATOM 2145 C C . TYR A 1 287 ? 12.225 -1.074 -5.387 1.00 94.69 287 TYR A C 1
ATOM 2147 O O . TYR A 1 287 ? 11.675 -0.603 -6.376 1.00 94.69 287 TYR A O 1
ATOM 2155 N N . THR A 1 288 ? 13.405 -1.698 -5.462 1.00 93.69 288 THR A N 1
ATOM 2156 C CA . THR A 1 288 ? 14.226 -1.787 -6.679 1.00 93.69 288 THR A CA 1
ATOM 2157 C C . THR A 1 288 ? 14.042 -3.079 -7.478 1.00 93.69 288 THR A C 1
ATOM 2159 O O . THR A 1 288 ? 14.831 -3.341 -8.385 1.00 93.69 288 THR A O 1
ATOM 2162 N N . ASP A 1 289 ? 13.030 -3.908 -7.187 1.00 93.31 289 ASP A N 1
ATOM 2163 C CA . ASP A 1 289 ? 12.874 -5.206 -7.863 1.00 93.31 289 ASP A CA 1
ATOM 2164 C C . ASP A 1 289 ? 12.724 -5.029 -9.384 1.00 93.31 289 ASP A C 1
ATOM 2166 O O . ASP A 1 289 ? 11.874 -4.285 -9.883 1.00 93.31 289 ASP A O 1
ATOM 2170 N N . GLY A 1 290 ? 13.592 -5.699 -10.139 1.00 86.12 290 GLY A N 1
ATOM 2171 C CA . GLY A 1 290 ? 13.697 -5.574 -11.586 1.00 86.12 290 GLY A CA 1
ATOM 2172 C C . GLY A 1 290 ? 14.299 -4.259 -12.095 1.00 86.12 290 GLY A C 1
ATOM 2173 O O . GLY A 1 290 ? 14.356 -4.120 -13.307 1.00 86.12 290 GLY A O 1
ATOM 2174 N N . SER A 1 291 ? 14.752 -3.333 -11.242 1.00 88.19 291 SER A N 1
ATOM 2175 C CA . SER A 1 291 ? 15.377 -2.047 -11.612 1.00 88.19 291 SER A CA 1
ATOM 2176 C C . SER A 1 291 ? 16.899 -2.088 -11.374 1.00 88.19 291 SER A C 1
ATOM 2178 O O . SER A 1 291 ? 17.356 -1.736 -10.283 1.00 88.19 291 SER A O 1
ATOM 2180 N N . PRO A 1 292 ? 17.722 -2.528 -12.342 1.00 83.50 292 PRO A N 1
ATOM 2181 C CA . PRO A 1 292 ? 19.160 -2.714 -12.131 1.00 83.50 292 PRO A CA 1
ATOM 2182 C C . PRO A 1 292 ? 19.925 -1.404 -11.874 1.00 83.50 292 PRO A C 1
ATOM 2184 O O . PRO A 1 292 ? 20.972 -1.440 -11.234 1.00 83.50 292 PRO A O 1
ATOM 2187 N N . GLY A 1 293 ? 19.394 -0.251 -12.295 1.00 80.31 293 GLY A N 1
ATOM 2188 C CA . GLY A 1 293 ? 19.939 1.067 -11.954 1.00 80.31 293 GLY A CA 1
ATOM 2189 C C . GLY A 1 293 ? 19.652 1.498 -10.508 1.00 80.31 293 GLY A C 1
ATOM 2190 O O . GLY A 1 293 ? 20.060 2.581 -10.093 1.00 80.31 293 GLY A O 1
ATOM 2191 N N . GLY A 1 294 ? 18.932 0.677 -9.737 1.00 85.62 294 GLY A N 1
ATOM 2192 C CA . GLY A 1 294 ? 18.556 0.953 -8.356 1.00 85.62 294 GLY A CA 1
ATOM 2193 C C . GLY A 1 294 ? 17.384 1.929 -8.243 1.00 85.62 294 GLY A C 1
ATOM 2194 O O . GLY A 1 294 ? 16.387 1.845 -8.972 1.00 85.62 294 GLY A O 1
ATOM 2195 N N . GLY A 1 295 ? 17.465 2.832 -7.270 1.00 82.19 295 GLY A N 1
ATOM 2196 C CA . GLY A 1 295 ? 16.456 3.860 -7.034 1.00 82.19 295 GLY A CA 1
ATOM 2197 C C . GLY A 1 295 ? 16.607 4.542 -5.677 1.00 82.19 295 GLY A C 1
ATOM 2198 O O . GLY A 1 295 ? 17.368 4.091 -4.824 1.00 82.19 295 GLY A O 1
ATOM 2199 N N . GLY A 1 296 ? 15.861 5.629 -5.498 1.00 76.75 296 GLY A N 1
ATOM 2200 C CA . GLY A 1 296 ? 15.753 6.378 -4.250 1.00 76.75 296 GLY A CA 1
ATOM 2201 C C . GLY A 1 296 ? 14.969 7.672 -4.462 1.00 76.75 296 GLY A C 1
ATOM 2202 O O . GLY A 1 296 ? 15.058 8.279 -5.527 1.00 76.75 296 GLY A O 1
ATOM 2203 N N . GLY A 1 297 ? 14.174 8.076 -3.472 1.00 82.69 297 GLY A N 1
ATOM 2204 C CA . GLY A 1 297 ? 13.438 9.344 -3.462 1.00 82.69 297 GLY A CA 1
ATOM 2205 C C . GLY A 1 297 ? 12.094 9.329 -4.199 1.00 82.69 297 GLY A C 1
ATOM 2206 O O . GLY A 1 297 ? 11.192 10.081 -3.832 1.00 82.69 297 GLY A O 1
ATOM 2207 N N . SER A 1 298 ? 11.901 8.460 -5.195 1.00 89.94 298 SER A N 1
ATOM 2208 C CA . SER A 1 298 ? 10.599 8.305 -5.856 1.00 89.94 298 SER A CA 1
ATOM 2209 C C . SER A 1 298 ? 9.564 7.712 -4.899 1.00 89.94 298 SER A C 1
ATOM 2211 O O . SER A 1 298 ? 9.826 6.722 -4.213 1.00 89.94 298 SER A O 1
ATOM 2213 N N . ARG A 1 299 ? 8.354 8.277 -4.886 1.00 94.88 299 ARG A N 1
ATOM 2214 C CA . ARG A 1 299 ? 7.252 7.751 -4.075 1.00 94.88 299 ARG A CA 1
ATOM 2215 C C . ARG A 1 299 ? 6.538 6.636 -4.830 1.00 94.88 299 ARG A C 1
ATOM 2217 O O . ARG A 1 299 ? 5.889 6.877 -5.847 1.00 94.88 299 ARG A O 1
ATOM 2224 N N . VAL A 1 300 ? 6.645 5.423 -4.313 1.00 96.81 300 VAL A N 1
ATOM 2225 C CA . VAL A 1 300 ? 6.008 4.224 -4.862 1.00 96.81 300 VAL A CA 1
ATOM 2226 C C . VAL A 1 300 ? 4.829 3.795 -4.002 1.00 96.81 300 VAL A C 1
ATOM 2228 O O . VAL A 1 300 ? 4.693 4.238 -2.860 1.00 96.81 300 VAL A O 1
ATOM 2231 N N . SER A 1 301 ? 3.994 2.911 -4.544 1.00 98.25 301 SER A N 1
ATOM 2232 C CA . SER A 1 301 ? 2.885 2.312 -3.805 1.00 98.25 301 SER A CA 1
ATOM 2233 C C . SER A 1 301 ? 3.213 0.879 -3.383 1.00 98.25 301 SER A C 1
ATOM 2235 O O . SER A 1 301 ? 3.990 0.180 -4.034 1.00 98.25 301 SER A O 1
ATOM 2237 N N . ILE A 1 302 ? 2.588 0.425 -2.303 1.00 98.62 302 ILE A N 1
ATOM 2238 C CA . ILE A 1 302 ? 2.593 -0.961 -1.840 1.00 98.62 302 ILE A CA 1
ATOM 2239 C C . ILE A 1 302 ? 1.138 -1.376 -1.703 1.00 98.62 302 ILE A C 1
ATOM 2241 O O . ILE A 1 302 ? 0.354 -0.670 -1.074 1.00 98.62 302 ILE A O 1
ATOM 2245 N N . LEU A 1 303 ? 0.778 -2.517 -2.276 1.00 98.88 303 LEU A N 1
ATOM 2246 C CA . LEU A 1 303 ? -0.520 -3.137 -2.048 1.00 98.88 303 LEU A CA 1
ATOM 2247 C C . LEU A 1 303 ? -0.325 -4.316 -1.101 1.00 98.88 303 LEU A C 1
ATOM 2249 O O . LEU A 1 303 ? 0.487 -5.197 -1.379 1.00 98.88 303 LEU A O 1
ATOM 2253 N N . ALA A 1 304 ? -1.067 -4.336 -0.001 1.00 98.81 304 ALA A N 1
ATOM 2254 C CA . ALA A 1 304 ? -0.996 -5.378 1.011 1.00 98.81 304 ALA A CA 1
ATOM 2255 C C . ALA A 1 304 ? -2.364 -6.020 1.227 1.00 98.81 304 ALA A C 1
ATOM 2257 O O . ALA A 1 304 ? -3.371 -5.324 1.336 1.00 98.81 304 ALA A O 1
ATOM 2258 N N . LYS A 1 305 ? -2.393 -7.345 1.339 1.00 98.62 305 LYS A N 1
ATOM 2259 C CA . LYS A 1 305 ? -3.536 -8.105 1.833 1.00 98.62 305 LYS A CA 1
ATOM 2260 C C . LYS A 1 305 ? -3.463 -8.161 3.356 1.00 98.62 305 LYS A C 1
ATOM 2262 O O . LYS A 1 305 ? -2.460 -8.611 3.913 1.00 98.62 305 LYS A O 1
ATOM 2267 N N . VAL A 1 306 ? -4.514 -7.699 4.020 1.00 98.75 306 VAL A N 1
ATOM 2268 C CA . VAL A 1 306 ? -4.577 -7.513 5.471 1.00 98.75 306 VAL A CA 1
ATOM 2269 C C . VAL A 1 306 ? -5.604 -8.465 6.075 1.00 98.75 306 VAL A C 1
ATOM 2271 O O . VAL A 1 306 ? -6.726 -8.600 5.590 1.00 98.75 306 VAL A O 1
ATOM 2274 N N . ASP A 1 307 ? -5.227 -9.111 7.169 1.00 98.38 307 ASP A N 1
ATOM 2275 C CA . ASP A 1 307 ? -6.133 -9.875 8.011 1.00 98.38 307 ASP A CA 1
ATOM 2276 C C . ASP A 1 307 ? -7.078 -8.921 8.758 1.00 98.38 307 ASP A C 1
ATOM 2278 O O . ASP A 1 307 ? -6.647 -8.122 9.590 1.00 98.38 307 ASP A O 1
ATOM 2282 N N . LEU A 1 308 ? -8.380 -8.988 8.472 1.00 97.88 308 LEU A N 1
ATOM 2283 C CA . LEU A 1 308 ? -9.369 -8.075 9.059 1.00 97.88 308 LEU A CA 1
ATOM 2284 C C . LEU A 1 308 ? -9.486 -8.218 10.589 1.00 97.88 308 LEU A C 1
ATOM 2286 O O . LEU A 1 308 ? -9.832 -7.258 11.280 1.00 97.88 308 LEU A O 1
ATOM 2290 N N . ALA A 1 309 ? -9.219 -9.405 11.137 1.00 98.19 309 ALA A N 1
ATOM 2291 C CA . ALA A 1 309 ? -9.379 -9.669 12.562 1.00 98.19 309 ALA A CA 1
ATOM 2292 C C . ALA A 1 309 ? -8.240 -9.077 13.403 1.00 98.19 309 ALA A C 1
ATOM 2294 O O . ALA A 1 309 ? -8.480 -8.691 14.546 1.00 98.19 309 ALA A O 1
ATOM 2295 N N . THR A 1 310 ? -7.032 -8.986 12.841 1.00 98.50 310 THR A N 1
ATOM 2296 C CA . THR A 1 310 ? -5.799 -8.645 13.576 1.00 98.50 310 THR A CA 1
ATOM 2297 C C . THR A 1 310 ? -5.037 -7.440 13.019 1.00 98.50 310 THR A C 1
ATOM 2299 O O . THR A 1 310 ? -4.122 -6.922 13.668 1.00 98.50 310 THR A O 1
ATOM 2302 N N . GLY A 1 311 ? -5.351 -7.018 11.795 1.00 98.50 311 GLY A N 1
ATOM 2303 C CA . GLY A 1 311 ? -4.591 -6.021 11.049 1.00 98.50 311 GLY A CA 1
ATOM 2304 C C . GLY A 1 311 ? -3.231 -6.523 10.545 1.00 98.50 311 GLY A C 1
ATOM 2305 O O . GLY A 1 311 ? -2.459 -5.729 10.018 1.00 98.50 311 GLY A O 1
ATOM 2306 N N . ASN A 1 312 ? -2.886 -7.807 10.694 1.00 98.62 312 ASN A N 1
ATOM 2307 C CA . ASN A 1 312 ? -1.621 -8.336 10.171 1.00 98.62 312 ASN A CA 1
ATOM 2308 C C . ASN A 1 312 ? -1.605 -8.329 8.637 1.00 98.62 312 ASN A C 1
ATOM 2310 O O . ASN A 1 312 ? -2.596 -8.689 8.006 1.00 98.62 312 ASN A O 1
ATOM 2314 N N . ILE A 1 313 ? -0.466 -7.992 8.028 1.00 98.69 313 ILE A N 1
ATOM 2315 C CA . ILE A 1 313 ? -0.272 -8.196 6.588 1.00 98.69 313 ILE A CA 1
ATOM 2316 C C . ILE A 1 313 ? 0.016 -9.679 6.336 1.00 98.69 313 ILE A C 1
ATOM 2318 O O . ILE A 1 313 ? 0.925 -10.248 6.935 1.00 98.69 313 ILE A O 1
ATOM 2322 N N . GLN A 1 314 ? -0.757 -10.292 5.440 1.00 98.31 314 GLN A N 1
ATOM 2323 C CA . GLN A 1 314 ? -0.604 -11.689 5.022 1.00 98.31 314 GLN A CA 1
ATOM 2324 C C . GLN A 1 314 ? 0.319 -11.817 3.803 1.00 98.31 314 GLN A C 1
ATOM 2326 O O . GLN A 1 314 ? 1.133 -12.732 3.720 1.00 98.31 314 GLN A O 1
ATOM 2331 N N . SER A 1 315 ? 0.189 -10.892 2.852 1.00 98.38 315 SER A N 1
ATOM 2332 C CA . SER A 1 315 ? 1.066 -10.762 1.689 1.00 98.38 315 SER A CA 1
ATOM 2333 C C . SER A 1 315 ? 1.052 -9.325 1.185 1.00 98.38 315 SER A C 1
ATOM 2335 O O . SER A 1 315 ? 0.094 -8.585 1.418 1.00 98.38 315 SER A O 1
ATOM 2337 N N . ALA A 1 316 ? 2.105 -8.911 0.492 1.00 98.75 316 ALA A N 1
ATOM 2338 C CA . ALA A 1 316 ? 2.166 -7.600 -0.133 1.00 98.75 316 ALA A CA 1
ATOM 2339 C C . ALA A 1 316 ? 2.988 -7.631 -1.422 1.00 98.75 316 ALA A C 1
ATOM 2341 O O . ALA A 1 316 ? 3.779 -8.541 -1.648 1.00 98.75 316 ALA A O 1
ATOM 2342 N N . THR A 1 317 ? 2.834 -6.602 -2.248 1.00 98.75 317 THR A N 1
ATOM 2343 C CA . THR A 1 317 ? 3.699 -6.340 -3.400 1.00 98.75 317 THR A CA 1
ATOM 2344 C C . THR A 1 317 ? 3.989 -4.853 -3.507 1.00 98.75 317 THR A C 1
ATOM 2346 O O . THR A 1 317 ? 3.111 -4.020 -3.266 1.00 98.75 317 THR A O 1
ATOM 2349 N N . TYR A 1 318 ? 5.204 -4.514 -3.929 1.00 98.38 318 TYR A N 1
ATOM 2350 C CA . TYR A 1 318 ? 5.483 -3.173 -4.427 1.00 98.38 318 TYR A CA 1
ATOM 2351 C C . TYR A 1 318 ? 4.773 -2.949 -5.766 1.00 98.38 318 TYR A C 1
ATOM 2353 O O . TYR A 1 318 ? 4.503 -3.888 -6.519 1.00 98.38 318 TYR A O 1
ATOM 2361 N N . LEU A 1 319 ? 4.483 -1.687 -6.060 1.00 98.00 319 LEU A N 1
ATOM 2362 C CA . LEU A 1 319 ? 3.964 -1.202 -7.330 1.00 98.00 319 LEU A CA 1
ATOM 2363 C C . LEU A 1 319 ? 4.791 0.023 -7.715 1.00 98.00 319 LEU A C 1
ATOM 2365 O O . LEU A 1 319 ? 4.705 1.073 -7.075 1.00 98.00 319 LEU A O 1
ATOM 2369 N N . THR A 1 320 ? 5.625 -0.129 -8.738 1.00 96.31 320 THR A N 1
ATOM 2370 C CA . THR A 1 320 ? 6.588 0.897 -9.147 1.00 96.31 320 THR A CA 1
ATOM 2371 C C . THR A 1 320 ? 6.563 1.093 -10.656 1.00 96.31 320 THR A C 1
ATOM 2373 O O . THR A 1 320 ? 6.206 0.182 -11.407 1.00 96.31 320 THR A O 1
ATOM 2376 N N . ALA A 1 321 ? 6.976 2.276 -11.095 1.00 93.62 321 ALA A N 1
ATOM 2377 C CA . ALA A 1 321 ? 7.318 2.552 -12.483 1.00 93.62 321 ALA A CA 1
ATOM 2378 C C . ALA A 1 321 ? 8.832 2.388 -12.698 1.00 93.62 321 ALA A C 1
ATOM 2380 O O . ALA A 1 321 ? 9.591 2.170 -11.746 1.00 93.62 321 ALA A O 1
ATOM 2381 N N . ARG A 1 322 ? 9.276 2.495 -13.950 1.00 89.38 322 ARG A N 1
ATOM 2382 C CA . ARG A 1 322 ? 10.691 2.503 -14.347 1.00 89.38 322 ARG A CA 1
ATOM 2383 C C . ARG A 1 322 ? 10.944 3.550 -15.411 1.00 89.38 322 ARG A C 1
ATOM 2385 O O . ARG A 1 322 ? 10.022 3.954 -16.108 1.00 89.38 322 ARG A O 1
ATOM 2392 N N . ASN A 1 323 ? 12.198 3.931 -15.593 1.00 81.06 323 ASN A N 1
ATOM 2393 C CA . ASN A 1 323 ? 12.586 4.675 -16.787 1.00 81.06 323 ASN A CA 1
ATOM 2394 C C . ASN A 1 323 ? 12.424 3.790 -18.046 1.00 81.06 323 ASN A C 1
ATOM 2396 O O . ASN A 1 323 ? 12.590 2.567 -17.983 1.00 81.06 323 ASN A O 1
ATOM 2400 N N . ASP A 1 324 ? 12.042 4.386 -19.182 1.00 70.88 324 ASP A N 1
ATOM 2401 C CA . ASP A 1 324 ? 11.907 3.642 -20.443 1.00 70.88 324 ASP A CA 1
ATOM 2402 C C . ASP A 1 324 ? 13.286 3.159 -20.908 1.00 70.88 324 ASP A C 1
ATOM 2404 O O . ASP A 1 324 ? 14.233 3.936 -21.016 1.00 70.88 324 ASP A O 1
ATOM 2408 N N . ARG A 1 325 ? 13.389 1.860 -21.202 1.00 63.22 325 ARG A N 1
ATOM 2409 C CA . ARG A 1 325 ? 14.630 1.202 -21.610 1.00 63.22 325 ARG A CA 1
ATOM 2410 C C . ARG A 1 325 ? 15.084 1.602 -23.014 1.00 63.22 325 ARG A C 1
ATOM 2412 O O . ARG A 1 325 ? 16.264 1.455 -23.317 1.00 63.22 325 ARG A O 1
ATOM 2419 N N . ARG A 1 326 ? 14.190 2.090 -23.885 1.00 59.38 326 ARG A N 1
ATOM 2420 C CA . ARG A 1 326 ? 14.556 2.399 -25.282 1.00 59.38 326 ARG A CA 1
ATOM 2421 C C . ARG A 1 326 ? 15.596 3.506 -25.419 1.00 59.38 326 ARG A C 1
ATOM 2423 O O . ARG A 1 326 ? 16.259 3.557 -26.449 1.00 59.38 326 ARG A O 1
ATOM 2430 N N . THR A 1 327 ? 15.752 4.360 -24.413 1.00 55.19 327 THR A N 1
ATOM 2431 C CA . THR A 1 327 ? 16.632 5.529 -24.496 1.00 55.19 327 THR A CA 1
ATOM 2432 C C . THR A 1 327 ? 17.823 5.476 -23.547 1.00 55.19 327 THR A C 1
ATOM 2434 O O . THR A 1 327 ? 18.546 6.466 -23.476 1.00 55.19 327 THR A O 1
ATOM 2437 N N . VAL A 1 328 ? 18.028 4.393 -22.781 1.00 60.34 328 VAL A N 1
ATOM 2438 C CA . VAL A 1 328 ? 18.879 4.500 -21.588 1.00 60.34 328 VAL A CA 1
ATOM 2439 C C . VAL A 1 328 ? 19.793 3.307 -21.285 1.00 60.34 328 VAL A C 1
ATOM 2441 O O . VAL A 1 328 ? 19.519 2.160 -21.643 1.00 60.34 328 VAL A O 1
ATOM 2444 N N . THR A 1 329 ? 20.907 3.596 -20.605 1.00 71.19 329 THR A N 1
ATOM 2445 C CA . THR A 1 329 ? 21.882 2.604 -20.131 1.00 71.19 329 THR A CA 1
ATOM 2446 C C . THR A 1 329 ? 21.354 1.851 -18.902 1.00 71.19 329 THR A C 1
ATOM 2448 O O . THR A 1 329 ? 20.356 2.235 -18.297 1.00 71.19 329 THR A O 1
ATOM 2451 N N . VAL A 1 330 ? 22.035 0.786 -18.462 1.00 70.44 330 VAL A N 1
ATOM 2452 C CA . VAL A 1 330 ? 21.662 0.065 -17.224 1.00 70.44 330 VAL A CA 1
ATOM 2453 C C . VAL A 1 330 ? 21.625 0.995 -15.998 1.00 70.44 330 VAL A C 1
ATOM 2455 O O . VAL A 1 330 ? 20.788 0.806 -15.119 1.00 70.44 330 VAL A O 1
ATOM 2458 N N . ALA A 1 331 ? 22.482 2.022 -15.948 1.00 71.88 331 ALA A N 1
ATOM 2459 C CA . ALA A 1 331 ? 22.552 2.978 -14.836 1.00 71.88 331 ALA A CA 1
ATOM 2460 C C . ALA A 1 331 ? 21.310 3.884 -14.720 1.00 71.88 331 ALA A C 1
ATOM 2462 O O . ALA A 1 331 ? 21.015 4.426 -13.647 1.00 71.88 331 ALA A O 1
ATOM 2463 N N . ASP A 1 332 ? 20.575 4.018 -15.817 1.00 75.12 332 ASP A N 1
ATOM 2464 C CA . ASP A 1 332 ? 19.394 4.863 -15.936 1.00 75.12 332 ASP A CA 1
ATOM 2465 C C . ASP A 1 332 ? 18.097 4.081 -15.721 1.00 75.12 332 ASP A C 1
ATOM 2467 O O . ASP A 1 332 ? 17.030 4.674 -15.595 1.00 75.12 332 ASP A O 1
ATOM 2471 N N . ASP A 1 333 ? 18.167 2.754 -15.654 1.00 80.88 333 ASP A N 1
ATOM 2472 C CA . ASP A 1 333 ? 17.027 1.861 -15.471 1.00 80.88 333 ASP A CA 1
ATOM 2473 C C . ASP A 1 333 ? 16.616 1.786 -13.991 1.00 80.88 333 ASP A C 1
ATOM 2475 O O . ASP A 1 333 ? 16.783 0.779 -13.290 1.00 80.88 333 ASP A O 1
ATOM 2479 N N . ARG A 1 334 ? 16.160 2.940 -13.500 1.00 89.19 334 ARG A N 1
ATOM 2480 C CA . ARG A 1 334 ? 15.857 3.210 -12.096 1.00 89.19 334 ARG A CA 1
ATOM 2481 C C . ARG A 1 334 ? 14.375 3.062 -11.797 1.00 89.19 334 ARG A C 1
ATOM 2483 O O . ARG A 1 334 ? 13.510 3.258 -12.651 1.00 89.19 334 ARG A O 1
ATOM 2490 N N . THR A 1 335 ? 14.101 2.756 -10.536 1.00 92.94 335 THR A N 1
ATOM 2491 C CA . THR A 1 335 ? 12.753 2.760 -9.958 1.00 92.94 335 THR A CA 1
ATOM 2492 C C . THR A 1 335 ? 12.163 4.156 -9.989 1.00 92.94 335 THR A C 1
ATOM 2494 O O . THR A 1 335 ? 12.860 5.123 -9.689 1.00 92.94 335 THR A O 1
ATOM 2497 N N . ASN A 1 336 ? 10.872 4.249 -10.300 1.00 92.75 336 ASN A N 1
ATOM 2498 C CA . ASN A 1 336 ? 10.174 5.517 -10.333 1.00 92.75 336 ASN A CA 1
ATOM 2499 C C . ASN A 1 336 ? 8.748 5.463 -9.772 1.00 92.75 336 ASN A C 1
ATOM 2501 O O . ASN A 1 336 ? 8.204 4.396 -9.469 1.00 92.75 336 ASN A O 1
ATOM 2505 N N . SER A 1 337 ? 8.167 6.650 -9.615 1.00 93.44 337 SER A N 1
ATOM 2506 C CA . SER A 1 337 ? 6.930 6.876 -8.881 1.00 93.44 337 SER A CA 1
ATOM 2507 C C . SER A 1 337 ? 5.718 6.241 -9.557 1.00 93.44 337 SER A C 1
ATOM 2509 O O . SER A 1 337 ? 5.539 6.321 -10.775 1.00 93.44 337 SER A O 1
ATOM 2511 N N . LEU A 1 338 ? 4.861 5.647 -8.729 1.00 95.44 338 LEU A N 1
ATOM 2512 C CA . LEU A 1 338 ? 3.566 5.103 -9.121 1.00 95.44 338 LEU A CA 1
ATOM 2513 C C . LEU A 1 338 ? 2.587 5.303 -7.967 1.00 95.44 338 LEU A C 1
ATOM 2515 O O . LEU A 1 338 ? 2.857 4.904 -6.832 1.00 95.44 338 LEU A O 1
ATOM 2519 N N . THR A 1 339 ? 1.444 5.913 -8.267 1.00 96.69 339 THR A N 1
ATOM 2520 C CA . THR A 1 339 ? 0.405 6.243 -7.286 1.00 96.69 339 THR A CA 1
ATOM 2521 C C . THR A 1 339 ? -0.883 5.508 -7.618 1.00 96.69 339 THR A C 1
ATOM 2523 O O . THR A 1 339 ? -1.471 5.744 -8.667 1.00 96.69 339 THR A O 1
ATOM 2526 N N . VAL A 1 340 ? -1.366 4.653 -6.720 1.00 98.25 340 VAL A N 1
ATOM 2527 C CA . VAL A 1 340 ? -2.678 4.009 -6.887 1.00 98.25 340 VAL A CA 1
ATOM 2528 C C . VAL A 1 340 ? -3.801 5.045 -6.784 1.00 98.25 340 VAL A C 1
ATOM 2530 O O . VAL A 1 340 ? -3.797 5.898 -5.898 1.00 98.25 340 VAL A O 1
ATOM 2533 N N . LYS A 1 341 ? -4.773 4.952 -7.692 1.00 97.56 341 LYS A N 1
ATOM 2534 C CA . LYS A 1 341 ? -5.976 5.795 -7.774 1.00 97.56 341 LYS A CA 1
ATOM 2535 C C . LYS A 1 341 ? -7.265 5.031 -7.518 1.00 97.56 341 LYS A C 1
ATOM 2537 O O . LYS A 1 341 ? -8.245 5.629 -7.089 1.00 97.56 341 LYS A O 1
ATOM 2542 N N . GLY A 1 342 ? -7.262 3.724 -7.752 1.00 97.19 342 GLY A N 1
ATOM 2543 C CA . GLY A 1 342 ? -8.438 2.890 -7.567 1.00 97.19 342 GLY A CA 1
ATOM 2544 C C . GLY A 1 342 ? -8.082 1.420 -7.423 1.00 97.19 342 GLY A C 1
ATOM 2545 O O . GLY A 1 342 ? -7.059 0.955 -7.925 1.00 97.19 342 GLY A O 1
ATOM 2546 N N . LEU A 1 343 ? -8.954 0.696 -6.728 1.00 98.06 343 LEU A N 1
ATOM 2547 C CA . LEU A 1 343 ? -8.931 -0.759 -6.630 1.00 98.06 343 LEU A CA 1
ATOM 2548 C C . LEU A 1 343 ? -10.305 -1.293 -7.021 1.00 98.06 343 LEU A C 1
ATOM 2550 O O . LEU A 1 343 ? -11.319 -0.781 -6.539 1.00 98.06 343 LEU A O 1
ATOM 2554 N N . GLN A 1 344 ? -10.320 -2.313 -7.870 1.00 96.88 344 GLN A N 1
ATOM 2555 C CA . GLN A 1 344 ? -11.504 -3.065 -8.275 1.00 96.88 344 GLN A CA 1
ATOM 2556 C C . GLN A 1 344 ? -11.214 -4.565 -8.168 1.00 96.88 344 GLN A C 1
ATOM 2558 O O . GLN A 1 344 ? -10.058 -4.978 -8.064 1.00 96.88 344 GLN A O 1
ATOM 2563 N N . PHE A 1 345 ? -12.259 -5.389 -8.205 1.00 96.44 345 PHE A N 1
ATOM 2564 C CA . PHE A 1 345 ? -12.131 -6.834 -8.039 1.00 96.44 345 PHE A CA 1
ATOM 2565 C C . PHE A 1 345 ? -12.932 -7.578 -9.098 1.00 96.44 345 PHE A C 1
ATOM 2567 O O . PHE A 1 345 ? -14.034 -7.168 -9.462 1.00 96.44 345 PHE A O 1
ATOM 2574 N N . SER A 1 346 ? -12.374 -8.685 -9.583 1.00 94.12 346 SER A N 1
ATOM 2575 C CA . SER A 1 346 ? -13.045 -9.565 -10.540 1.00 94.12 346 SER A CA 1
ATOM 2576 C C . SER A 1 346 ? -12.501 -10.984 -10.422 1.00 94.12 346 SER A C 1
ATOM 2578 O O . SER A 1 346 ? -11.294 -11.190 -10.528 1.00 94.12 346 SER A O 1
ATOM 2580 N N . GLY A 1 347 ? -13.363 -11.972 -10.167 1.00 88.00 347 GLY A N 1
ATOM 2581 C CA . GLY A 1 347 ? -12.978 -13.392 -10.195 1.00 88.00 347 GLY A CA 1
ATOM 2582 C C . GLY A 1 347 ? -11.785 -13.767 -9.300 1.00 88.00 347 GLY A C 1
ATOM 2583 O O . GLY A 1 347 ? -10.950 -14.566 -9.710 1.00 88.00 347 GLY A O 1
ATOM 2584 N N . GLY A 1 348 ? -11.659 -13.161 -8.112 1.00 92.44 348 GLY A N 1
ATOM 2585 C CA . GLY A 1 348 ? -10.531 -13.399 -7.194 1.00 92.44 348 GLY A CA 1
ATOM 2586 C C . GLY A 1 348 ? -9.226 -12.680 -7.568 1.00 92.44 348 GLY A C 1
ATOM 2587 O O . GLY A 1 348 ? -8.179 -12.948 -6.975 1.00 92.44 348 GLY A O 1
ATOM 2588 N N . THR A 1 349 ? -9.275 -11.771 -8.541 1.00 97.44 349 THR A N 1
ATOM 2589 C CA . THR A 1 349 ? -8.166 -10.885 -8.913 1.00 97.44 349 THR A CA 1
ATOM 2590 C C . THR A 1 349 ? -8.379 -9.480 -8.366 1.00 97.44 349 THR A C 1
ATOM 2592 O O . THR A 1 349 ? -9.515 -9.047 -8.146 1.00 97.44 349 THR A O 1
ATOM 2595 N N . VAL A 1 350 ? -7.270 -8.768 -8.170 1.00 98.31 350 VAL A N 1
ATOM 2596 C CA . VAL A 1 350 ? -7.264 -7.357 -7.782 1.00 98.31 350 VAL A CA 1
ATOM 2597 C C . VAL A 1 350 ? -6.829 -6.531 -8.980 1.00 98.31 350 VAL A C 1
ATOM 2599 O O . VAL A 1 350 ? -5.718 -6.693 -9.480 1.00 98.31 350 VAL A O 1
ATOM 2602 N N . ILE A 1 351 ? -7.699 -5.640 -9.435 1.00 98.38 351 ILE A N 1
ATOM 2603 C CA . ILE A 1 351 ? -7.427 -4.710 -10.525 1.00 98.38 351 ILE A CA 1
ATOM 2604 C C . ILE A 1 351 ? -7.021 -3.382 -9.894 1.00 98.38 351 ILE A C 1
ATOM 2606 O O . ILE A 1 351 ? -7.815 -2.734 -9.210 1.00 98.38 351 ILE A O 1
ATOM 2610 N N . VAL A 1 352 ? -5.773 -2.985 -10.106 1.00 98.56 352 VAL A N 1
ATOM 2611 C CA . VAL A 1 352 ? -5.217 -1.736 -9.592 1.00 98.56 352 VAL A CA 1
ATOM 2612 C C . VAL A 1 352 ? -5.189 -0.711 -10.709 1.00 98.56 352 VAL A C 1
ATOM 2614 O O . VAL A 1 352 ? -4.534 -0.926 -11.724 1.00 98.56 352 VAL A O 1
ATOM 2617 N N . GLN A 1 353 ? -5.852 0.418 -10.488 1.00 97.94 353 GLN A N 1
ATOM 2618 C CA . GLN A 1 353 ? -5.770 1.602 -11.337 1.00 97.94 353 GLN A CA 1
ATOM 2619 C C . GLN A 1 353 ? -4.780 2.575 -10.709 1.00 97.94 353 GLN A C 1
ATOM 2621 O O . GLN A 1 353 ? -4.880 2.877 -9.516 1.00 97.94 353 GLN A O 1
ATOM 2626 N N . ALA A 1 354 ? -3.821 3.061 -11.484 1.00 97.19 354 ALA A N 1
ATOM 2627 C CA . ALA A 1 354 ? -2.737 3.886 -10.985 1.00 97.19 354 ALA A CA 1
ATOM 2628 C C . ALA A 1 354 ? -2.274 4.932 -12.000 1.00 97.19 354 ALA A C 1
ATOM 2630 O O . ALA A 1 354 ? -2.423 4.778 -13.208 1.00 97.19 354 ALA A O 1
ATOM 2631 N N . ASP A 1 355 ? -1.637 5.957 -11.457 1.00 94.38 355 ASP A N 1
ATOM 2632 C CA . ASP A 1 355 ? -0.918 7.001 -12.163 1.00 94.38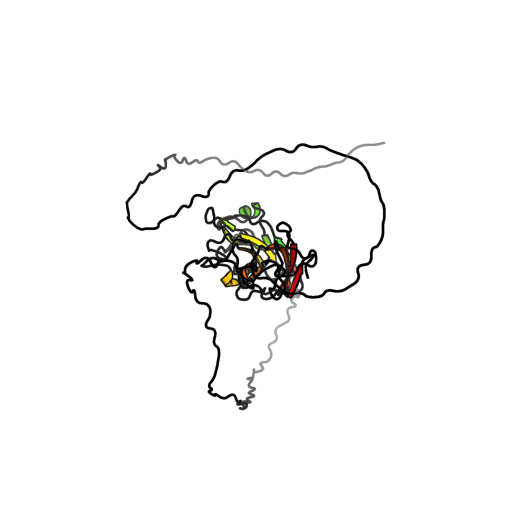 355 ASP A CA 1
ATOM 2633 C C . ASP A 1 355 ? 0.573 6.670 -12.107 1.00 94.38 355 ASP A C 1
ATOM 2635 O O . ASP A 1 355 ? 1.177 6.630 -11.029 1.00 94.38 355 ASP A O 1
ATOM 2639 N N . SER A 1 356 ? 1.172 6.412 -13.264 1.00 91.69 356 SER A N 1
ATOM 2640 C CA . SER A 1 356 ? 2.606 6.166 -13.404 1.00 91.69 356 SER A CA 1
ATOM 2641 C C . SER A 1 356 ? 3.293 7.438 -13.885 1.00 91.69 356 SER A C 1
ATOM 2643 O O . SER A 1 356 ? 2.866 8.013 -14.881 1.00 91.69 356 SER A O 1
ATOM 2645 N N . THR A 1 357 ? 4.342 7.911 -13.211 1.00 86.94 357 THR A N 1
ATOM 2646 C CA . THR A 1 357 ? 5.092 9.096 -13.685 1.00 86.94 357 THR A CA 1
ATOM 2647 C C . THR A 1 357 ? 6.059 8.733 -14.821 1.00 86.94 357 THR A C 1
ATOM 2649 O O . THR A 1 357 ? 6.446 9.587 -15.608 1.00 86.94 357 THR A O 1
ATOM 2652 N N . TYR A 1 358 ? 6.434 7.455 -14.927 1.00 87.81 358 TYR A N 1
ATOM 2653 C CA . TYR A 1 358 ? 7.358 6.937 -15.942 1.00 87.81 358 TYR A CA 1
ATOM 2654 C C . TYR A 1 358 ? 6.799 5.662 -16.587 1.00 87.81 358 TYR A C 1
ATOM 2656 O O . TYR A 1 358 ? 5.609 5.372 -16.440 1.00 87.81 358 TYR A O 1
ATOM 2664 N N . ALA A 1 359 ? 7.628 4.900 -17.307 1.00 88.88 359 ALA A N 1
ATOM 2665 C CA . ALA A 1 359 ? 7.214 3.679 -17.983 1.00 88.88 359 ALA A CA 1
ATOM 2666 C C . ALA A 1 359 ? 6.610 2.689 -16.969 1.00 88.88 359 ALA A C 1
ATOM 2668 O O . ALA A 1 359 ? 7.298 2.257 -16.032 1.00 88.88 359 ALA A O 1
ATOM 2669 N N . PRO A 1 360 ? 5.330 2.315 -17.129 1.00 92.12 360 PRO A N 1
ATOM 2670 C CA . PRO A 1 360 ? 4.715 1.299 -16.289 1.00 92.12 360 PRO A CA 1
ATOM 2671 C C . PRO A 1 360 ? 5.353 -0.072 -16.516 1.00 92.12 360 PRO A C 1
ATOM 2673 O O . PRO A 1 360 ? 6.137 -0.264 -17.446 1.00 92.12 360 PRO A O 1
ATOM 2676 N N . ARG A 1 361 ? 5.023 -1.054 -15.678 1.00 94.19 361 ARG A N 1
ATOM 2677 C CA . ARG A 1 361 ? 5.624 -2.390 -15.767 1.00 94.19 361 ARG A CA 1
ATOM 2678 C C . ARG A 1 361 ? 4.763 -3.378 -16.546 1.00 94.19 361 ARG A C 1
ATOM 2680 O O . ARG A 1 361 ? 3.537 -3.346 -16.518 1.00 94.19 361 ARG A O 1
ATOM 2687 N N . ARG A 1 362 ? 5.423 -4.305 -17.228 1.00 95.31 362 ARG A N 1
ATOM 2688 C CA . ARG A 1 362 ? 4.834 -5.540 -17.759 1.00 95.31 362 ARG A CA 1
ATOM 2689 C C . ARG A 1 362 ? 4.759 -6.606 -16.667 1.00 95.31 362 ARG A C 1
ATOM 2691 O O . ARG A 1 362 ? 5.532 -6.503 -15.718 1.00 95.31 362 ARG A O 1
ATOM 2698 N N . PRO A 1 363 ? 3.940 -7.667 -16.808 1.00 97.12 363 PRO A N 1
ATOM 2699 C CA . PRO A 1 363 ? 3.878 -8.751 -15.824 1.00 97.12 363 PRO A CA 1
ATOM 2700 C C . PRO A 1 363 ? 5.229 -9.425 -15.537 1.00 97.12 363 PRO A C 1
ATOM 2702 O O . PRO A 1 363 ? 5.498 -9.815 -14.402 1.00 97.12 363 PRO A O 1
ATOM 2705 N N . ASP A 1 364 ? 6.120 -9.480 -16.528 1.00 95.06 364 ASP A N 1
ATOM 2706 C CA . ASP A 1 364 ? 7.501 -9.972 -16.401 1.00 95.06 364 ASP A CA 1
ATOM 2707 C C . ASP A 1 364 ? 8.463 -8.989 -15.693 1.00 95.06 364 ASP A C 1
ATOM 2709 O O . ASP A 1 364 ? 9.671 -9.220 -15.637 1.00 95.06 364 ASP A O 1
ATOM 2713 N N . LYS A 1 365 ? 7.924 -7.902 -15.122 1.00 94.12 365 LYS A N 1
ATOM 2714 C CA . LYS A 1 365 ? 8.602 -6.820 -14.386 1.00 94.12 365 LYS A CA 1
ATOM 2715 C C . LYS A 1 365 ? 9.418 -5.855 -15.244 1.00 94.12 365 LYS A C 1
ATOM 2717 O O . LYS A 1 365 ? 9.942 -4.876 -14.693 1.00 94.12 365 LYS A O 1
ATOM 2722 N N . THR A 1 366 ? 9.536 -6.089 -16.550 1.00 90.50 366 THR A N 1
ATOM 2723 C CA . THR A 1 366 ? 10.213 -5.163 -17.469 1.00 90.50 366 THR A CA 1
ATOM 2724 C C . THR A 1 366 ? 9.394 -3.887 -17.672 1.00 90.50 366 THR A C 1
ATOM 2726 O O . THR A 1 366 ? 8.203 -3.845 -17.352 1.00 90.50 366 THR A O 1
ATOM 2729 N N . SER A 1 367 ? 10.021 -2.809 -18.147 1.00 89.19 367 SER A N 1
ATOM 2730 C CA . SER A 1 367 ? 9.290 -1.598 -18.520 1.00 89.19 367 SER A CA 1
ATOM 2731 C C . SER A 1 367 ? 8.448 -1.836 -19.779 1.00 89.19 367 SER A C 1
ATOM 2733 O O . SER A 1 367 ? 8.869 -2.481 -20.744 1.00 89.19 367 SER A O 1
ATOM 2735 N N . MET A 1 368 ? 7.227 -1.308 -19.768 1.00 88.25 368 MET A N 1
ATOM 2736 C CA . MET A 1 368 ? 6.439 -1.117 -20.977 1.00 88.25 368 MET A CA 1
ATOM 2737 C C . MET A 1 368 ? 7.128 -0.114 -21.887 1.00 88.25 368 MET A C 1
ATOM 2739 O O . MET A 1 368 ? 7.895 0.732 -21.429 1.00 88.25 368 MET A O 1
ATOM 2743 N N . THR A 1 369 ? 6.821 -0.185 -23.176 1.00 82.25 369 THR A N 1
ATOM 2744 C CA . THR A 1 369 ? 7.483 0.669 -24.153 1.00 82.25 369 THR A CA 1
ATOM 2745 C C . THR A 1 369 ? 6.483 1.565 -24.847 1.00 82.25 369 THR A C 1
ATOM 2747 O O . THR A 1 369 ? 5.428 1.103 -25.276 1.00 82.25 369 THR A O 1
ATOM 2750 N N . GLN A 1 370 ? 6.786 2.854 -24.957 1.00 75.25 370 GLN A N 1
ATOM 2751 C CA . GLN A 1 370 ? 5.831 3.797 -25.526 1.00 75.25 370 GLN A CA 1
ATOM 2752 C C . GLN A 1 370 ? 5.573 3.477 -27.011 1.00 75.25 370 GLN A C 1
ATOM 2754 O O . GLN A 1 370 ? 6.491 3.155 -27.770 1.00 75.25 370 GLN A O 1
ATOM 2759 N N . ARG A 1 371 ? 4.308 3.520 -27.437 1.00 69.12 371 ARG A N 1
ATOM 2760 C CA . ARG A 1 371 ? 3.895 3.316 -28.838 1.00 69.12 371 ARG A CA 1
ATOM 2761 C C . ARG A 1 371 ? 4.155 4.545 -29.697 1.00 69.12 371 ARG A C 1
ATOM 2763 O O . ARG A 1 371 ? 4.416 4.405 -30.886 1.00 69.12 371 ARG A O 1
ATOM 2770 N N . VAL A 1 372 ? 4.040 5.729 -29.105 1.00 59.88 372 VAL A N 1
ATOM 2771 C CA . VAL A 1 372 ? 4.017 7.006 -29.822 1.00 59.88 372 VAL A CA 1
ATOM 2772 C C . VAL A 1 372 ? 5.247 7.823 -29.447 1.00 59.88 372 VAL A C 1
ATOM 2774 O O . VAL A 1 372 ? 5.541 7.980 -28.268 1.00 59.88 372 VAL A O 1
ATOM 2777 N N . GLY A 1 373 ? 5.941 8.359 -30.451 1.00 54.38 373 GLY A N 1
ATOM 2778 C CA . GLY A 1 373 ? 6.856 9.488 -30.275 1.00 54.38 373 GLY A CA 1
ATOM 2779 C C . GLY A 1 373 ? 8.354 9.199 -30.303 1.00 54.38 373 GLY A C 1
ATOM 2780 O O . GLY A 1 373 ? 9.090 10.161 -30.450 1.00 54.38 373 GLY A O 1
ATOM 2781 N N . GLY A 1 374 ? 8.831 7.949 -30.199 1.00 51.66 374 GLY A N 1
ATOM 2782 C CA . GLY A 1 374 ? 10.264 7.593 -30.334 1.00 51.66 374 GLY A CA 1
ATOM 2783 C C . GLY A 1 374 ? 11.256 8.352 -29.427 1.00 51.66 374 GLY A C 1
ATOM 27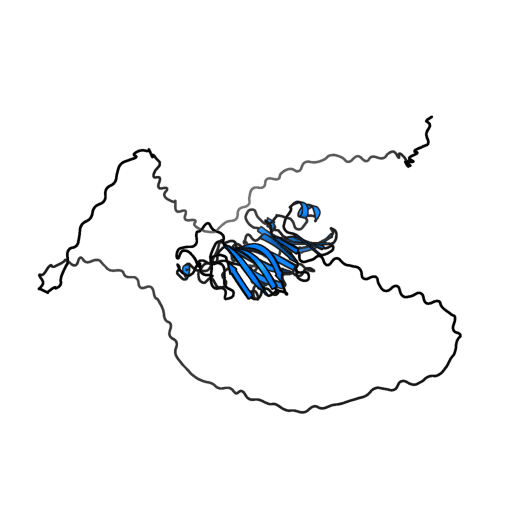84 O O . GLY A 1 374 ? 12.459 8.137 -29.532 1.00 51.66 374 GLY A O 1
ATOM 2785 N N . GLY A 1 375 ? 10.762 9.231 -28.558 1.00 54.12 375 GLY A N 1
ATOM 2786 C CA . GLY A 1 375 ? 11.512 10.174 -27.747 1.00 54.12 375 GLY A CA 1
ATOM 2787 C C . GLY A 1 375 ? 11.233 9.960 -26.267 1.00 54.12 375 GLY A C 1
ATOM 2788 O O . GLY A 1 375 ? 10.358 9.182 -25.890 1.00 54.12 375 GLY A O 1
ATOM 2789 N N . ALA A 1 376 ? 12.018 10.636 -25.431 1.00 55.09 376 ALA A N 1
ATOM 2790 C CA . ALA A 1 376 ? 11.921 10.536 -23.983 1.00 55.09 376 ALA A CA 1
ATOM 2791 C C . ALA A 1 376 ? 10.496 10.844 -23.491 1.00 55.09 376 ALA A C 1
ATOM 2793 O O . ALA A 1 376 ? 9.858 11.792 -23.955 1.00 55.09 376 ALA A O 1
ATOM 2794 N N . LEU A 1 377 ? 10.019 10.050 -22.528 1.00 60.06 377 LEU A N 1
ATOM 2795 C CA . LEU A 1 377 ? 8.766 10.295 -21.814 1.00 60.06 377 LEU A CA 1
ATOM 2796 C C . LEU A 1 377 ? 8.738 11.749 -21.325 1.00 60.06 377 LEU A C 1
ATOM 2798 O O . LEU A 1 377 ? 9.685 12.199 -20.677 1.00 60.06 377 LEU A O 1
ATOM 2802 N N . SER A 1 378 ? 7.659 12.482 -21.616 1.00 59.06 378 SER A N 1
ATOM 2803 C CA . SER A 1 378 ? 7.490 13.827 -21.062 1.00 59.06 378 SER A CA 1
ATOM 2804 C C . SER A 1 378 ? 7.491 13.724 -19.540 1.00 59.06 378 SER A C 1
ATOM 2806 O O . SER A 1 378 ? 6.669 13.010 -18.963 1.00 59.06 378 SER A O 1
ATOM 2808 N N . ALA A 1 379 ? 8.404 14.449 -18.890 1.00 55.19 379 ALA A N 1
ATOM 2809 C CA . ALA A 1 379 ? 8.572 14.438 -17.437 1.00 55.19 379 ALA A CA 1
ATOM 2810 C C . ALA A 1 379 ? 7.308 14.883 -16.667 1.00 55.19 379 ALA A C 1
ATOM 2812 O O . ALA A 1 379 ? 7.224 14.677 -15.458 1.00 55.19 379 ALA A O 1
ATOM 2813 N N . ASN A 1 380 ? 6.317 15.459 -17.364 1.00 54.25 380 ASN A N 1
ATOM 2814 C CA . ASN A 1 380 ? 5.121 16.062 -16.774 1.00 54.25 380 ASN A CA 1
ATOM 2815 C C . ASN A 1 380 ? 3.810 15.319 -17.080 1.00 54.25 380 ASN A C 1
ATOM 2817 O O . ASN A 1 380 ? 2.751 15.768 -16.644 1.00 54.25 380 ASN A O 1
ATOM 2821 N N . SER A 1 381 ? 3.834 14.205 -17.817 1.00 62.81 381 SER A N 1
ATOM 2822 C CA . SER A 1 381 ? 2.621 13.420 -18.078 1.00 62.81 381 SER A CA 1
ATOM 2823 C C . SER A 1 381 ? 2.583 12.176 -17.203 1.00 62.81 381 SER A C 1
ATOM 2825 O O . SER A 1 381 ? 3.436 11.302 -17.331 1.00 62.81 381 SER A O 1
ATOM 2827 N N . SER A 1 382 ? 1.570 12.072 -16.339 1.00 78.56 382 SER A N 1
ATOM 2828 C CA . SER A 1 382 ? 1.255 10.794 -15.709 1.00 78.56 382 SER A CA 1
ATOM 2829 C C . SER A 1 382 ? 0.478 9.903 -16.676 1.00 78.56 382 SER A C 1
ATOM 2831 O O . SER A 1 382 ? -0.412 10.366 -17.390 1.00 78.56 382 SER A O 1
ATOM 2833 N N . TYR A 1 383 ? 0.829 8.622 -16.701 1.00 85.38 383 TYR A N 1
ATOM 2834 C CA . TYR A 1 383 ? 0.218 7.613 -17.550 1.00 85.38 383 TYR A CA 1
ATOM 2835 C C . TYR A 1 383 ? -0.752 6.760 -16.741 1.00 85.38 383 TYR A C 1
ATOM 2837 O O . TYR A 1 383 ? -0.366 6.153 -15.738 1.00 85.38 383 TYR A O 1
ATOM 2845 N N . ASN A 1 384 ? -1.990 6.667 -17.227 1.00 91.19 384 ASN A N 1
ATOM 2846 C CA . ASN A 1 384 ? -2.992 5.769 -16.666 1.00 91.19 384 ASN A CA 1
ATOM 2847 C C . ASN A 1 384 ? -2.538 4.325 -16.873 1.00 91.19 384 ASN A C 1
ATOM 2849 O O . ASN A 1 384 ? -2.425 3.848 -18.008 1.00 91.19 384 ASN A O 1
ATOM 2853 N N . TYR A 1 385 ? -2.299 3.647 -15.762 1.00 95.31 385 TYR A N 1
ATOM 2854 C CA . TYR A 1 385 ? -1.821 2.284 -15.688 1.00 95.31 385 TYR A CA 1
ATOM 2855 C C . TYR A 1 385 ? -2.840 1.406 -14.972 1.00 95.31 385 TYR A C 1
ATOM 2857 O O . TYR A 1 385 ? -3.398 1.774 -13.940 1.00 95.31 385 TYR A O 1
ATOM 2865 N N . GLU A 1 386 ? -3.051 0.220 -15.517 1.00 97.62 386 GLU A N 1
ATOM 2866 C CA . GLU A 1 386 ? -3.842 -0.836 -14.918 1.00 97.62 386 GLU A CA 1
ATOM 2867 C C . GLU A 1 386 ? -2.969 -2.079 -14.764 1.00 97.62 386 GLU A C 1
ATOM 2869 O O . GLU A 1 386 ? -2.300 -2.500 -15.712 1.00 97.62 386 GLU A O 1
ATOM 2874 N N . VAL A 1 387 ? -2.983 -2.682 -13.578 1.00 98.25 387 VAL A N 1
ATOM 2875 C CA . VAL A 1 387 ? -2.405 -4.007 -13.343 1.00 98.25 387 VAL A CA 1
ATOM 2876 C C . VAL A 1 387 ? -3.437 -4.913 -12.704 1.00 98.25 387 VAL A C 1
ATOM 2878 O O . VAL A 1 387 ? -4.044 -4.567 -11.693 1.00 98.25 387 VAL A O 1
ATOM 2881 N N . VAL A 1 388 ? -3.608 -6.094 -13.286 1.00 98.50 388 VAL A N 1
ATOM 2882 C CA . VAL A 1 388 ? -4.424 -7.163 -12.721 1.00 98.50 388 VAL A CA 1
ATOM 2883 C C . VAL A 1 388 ? -3.498 -8.107 -11.974 1.00 98.50 388 VAL A C 1
ATOM 2885 O O . VAL A 1 388 ? -2.612 -8.721 -12.566 1.00 98.50 388 VAL A O 1
ATOM 2888 N N . LEU A 1 389 ? -3.689 -8.218 -10.667 1.00 98.75 389 LEU A N 1
ATOM 2889 C CA . LEU A 1 389 ? -2.909 -9.064 -9.772 1.00 98.75 389 LEU A CA 1
ATOM 2890 C C . LEU A 1 389 ? -3.726 -10.287 -9.361 1.00 98.75 389 LEU A C 1
ATOM 2892 O O . LEU A 1 389 ? -4.940 -10.207 -9.161 1.00 98.75 389 LEU A O 1
ATOM 2896 N N . ALA A 1 390 ? -3.047 -11.413 -9.155 1.00 98.31 390 ALA A N 1
ATOM 2897 C CA . ALA A 1 390 ? -3.640 -12.533 -8.433 1.00 98.31 390 ALA A CA 1
ATOM 2898 C C . ALA A 1 390 ? -4.047 -12.089 -7.013 1.00 98.31 390 ALA A C 1
ATOM 2900 O O . ALA A 1 390 ? -3.374 -11.254 -6.410 1.00 98.31 390 ALA A O 1
ATOM 2901 N N . GLY A 1 391 ? -5.112 -12.662 -6.441 1.00 96.56 391 GLY A N 1
ATOM 2902 C CA . GLY A 1 391 ? -5.618 -12.264 -5.118 1.00 96.56 391 GLY A CA 1
ATOM 2903 C C . GLY A 1 391 ? -4.628 -12.439 -3.956 1.00 96.56 391 GLY A C 1
ATOM 2904 O O . GLY A 1 391 ? -4.782 -11.790 -2.920 1.00 96.56 391 GLY A O 1
ATOM 2905 N N . ASN A 1 392 ? -3.598 -13.279 -4.123 1.00 96.88 392 ASN A N 1
ATOM 2906 C CA . ASN A 1 392 ? -2.481 -13.436 -3.181 1.00 96.88 392 ASN A CA 1
ATOM 2907 C C . ASN A 1 392 ? -1.349 -12.407 -3.383 1.00 96.88 392 ASN A C 1
ATOM 2909 O O . ASN A 1 392 ? -0.412 -12.383 -2.588 1.00 96.88 392 ASN A O 1
ATOM 2913 N N . LEU A 1 393 ? -1.450 -11.565 -4.416 1.00 98.62 393 LEU A N 1
ATOM 2914 C CA . LEU A 1 393 ? -0.510 -10.513 -4.814 1.00 98.62 393 LEU A CA 1
ATOM 2915 C C . LEU A 1 393 ? 0.861 -11.006 -5.308 1.00 98.62 393 LEU A C 1
ATOM 2917 O O . LEU A 1 393 ? 1.759 -10.193 -5.526 1.00 98.62 393 LEU A O 1
ATOM 2921 N N . GLY A 1 394 ? 1.030 -12.315 -5.521 1.00 98.31 394 GLY A N 1
ATOM 2922 C CA . GLY A 1 394 ? 2.319 -12.906 -5.898 1.00 98.31 394 GLY A CA 1
ATOM 2923 C C . GLY A 1 394 ? 2.693 -12.763 -7.374 1.00 98.31 394 GLY A C 1
ATOM 2924 O O . GLY A 1 394 ? 3.847 -12.963 -7.747 1.00 98.31 394 GLY A O 1
ATOM 2925 N N . SER A 1 395 ? 1.738 -12.392 -8.225 1.00 98.31 395 SER A N 1
ATOM 2926 C CA . SER A 1 395 ? 1.952 -12.231 -9.664 1.00 98.31 395 SER A CA 1
ATOM 2927 C C . SER A 1 395 ? 1.012 -11.192 -10.262 1.00 98.31 395 SER A C 1
ATOM 2929 O O . SER A 1 395 ? -0.175 -11.158 -9.922 1.00 98.31 395 SER A O 1
ATOM 2931 N N . ALA A 1 396 ? 1.518 -10.416 -11.219 1.00 98.44 396 ALA A N 1
ATOM 2932 C CA . ALA A 1 396 ? 0.678 -9.738 -12.199 1.00 98.44 396 ALA A CA 1
ATOM 2933 C C . ALA A 1 396 ? 0.262 -10.722 -13.294 1.00 98.44 396 ALA A C 1
ATOM 2935 O O . ALA A 1 396 ? 1.085 -11.466 -13.821 1.00 98.44 396 ALA A O 1
ATOM 2936 N N . LEU A 1 397 ? -1.027 -10.723 -13.612 1.00 98.31 397 LEU A N 1
ATOM 2937 C CA . LEU A 1 397 ? -1.644 -11.549 -14.646 1.00 98.31 397 LEU A CA 1
ATOM 2938 C C . LEU A 1 397 ? -1.694 -10.798 -15.976 1.00 98.31 397 LEU A C 1
ATOM 2940 O O . LEU A 1 397 ? -1.459 -11.370 -17.035 1.00 98.31 397 LEU A O 1
ATOM 2944 N N . SER A 1 398 ? -1.969 -9.498 -15.917 1.00 97.81 398 SER A N 1
ATOM 2945 C CA . SER A 1 398 ? -1.943 -8.610 -17.071 1.00 97.81 398 SER A CA 1
ATOM 2946 C C . SER A 1 398 ? -1.668 -7.181 -16.632 1.00 97.81 398 SER A C 1
ATOM 2948 O O . SER A 1 398 ? -1.866 -6.811 -15.471 1.00 97.81 398 SER A O 1
ATOM 2950 N N . THR A 1 399 ? -1.188 -6.376 -17.571 1.00 96.94 399 THR A N 1
ATOM 2951 C CA . THR A 1 399 ? -1.008 -4.945 -17.373 1.00 96.94 399 THR A CA 1
ATOM 2952 C C . THR A 1 399 ? -1.397 -4.192 -18.637 1.00 96.94 399 THR A C 1
ATOM 2954 O O . THR A 1 399 ? -1.287 -4.713 -19.749 1.00 96.94 399 THR A O 1
ATOM 2957 N N . LYS A 1 400 ? -1.872 -2.959 -18.476 1.00 94.62 400 LYS A N 1
ATOM 2958 C CA . LYS A 1 400 ? -2.266 -2.080 -19.576 1.00 94.62 400 LYS A CA 1
ATOM 2959 C C . LYS A 1 400 ? -1.904 -0.645 -19.234 1.00 94.62 400 LYS A C 1
ATOM 2961 O O . LYS A 1 400 ? -2.165 -0.184 -18.130 1.00 94.62 400 LYS A O 1
ATOM 2966 N N . ALA A 1 401 ? -1.362 0.082 -20.199 1.00 90.75 401 ALA A N 1
ATOM 2967 C CA . ALA A 1 401 ? -1.255 1.529 -20.120 1.00 90.75 401 ALA A CA 1
ATOM 2968 C C . ALA A 1 401 ? -1.613 2.146 -21.466 1.00 90.75 401 ALA A C 1
ATOM 2970 O O . ALA A 1 401 ? -1.297 1.593 -22.523 1.00 90.75 401 ALA A O 1
ATOM 2971 N N . LYS A 1 402 ? -2.308 3.284 -21.428 1.00 81.56 402 LYS A N 1
ATOM 2972 C CA . LYS A 1 402 ? -2.625 4.029 -22.648 1.00 81.56 402 LYS A CA 1
ATOM 2973 C C . LYS A 1 402 ? -1.316 4.485 -23.300 1.00 81.56 402 LYS A C 1
ATOM 2975 O O . LYS A 1 402 ? -0.439 4.969 -22.603 1.00 81.56 402 LYS A O 1
ATOM 2980 N N . ASP A 1 403 ? -1.207 4.329 -24.617 1.00 78.00 403 ASP A N 1
ATOM 2981 C CA . ASP A 1 403 ? -0.041 4.738 -25.416 1.00 78.00 403 ASP A CA 1
ATOM 2982 C C . ASP A 1 403 ? 1.241 3.917 -25.172 1.00 78.00 403 ASP A C 1
ATOM 2984 O O . ASP A 1 403 ? 2.304 4.276 -25.676 1.00 78.00 403 ASP A O 1
ATOM 2988 N N . PHE A 1 404 ? 1.138 2.764 -24.500 1.00 80.50 404 PHE A N 1
ATOM 2989 C CA . PHE A 1 404 ? 2.226 1.791 -24.354 1.00 80.50 404 PHE A CA 1
ATOM 2990 C C . PHE A 1 404 ? 1.891 0.452 -25.029 1.00 80.50 404 PHE A C 1
ATOM 2992 O O . PHE A 1 404 ? 0.729 0.048 -25.151 1.00 80.50 404 PHE A O 1
ATOM 2999 N N . VAL A 1 405 ? 2.923 -0.224 -25.539 1.00 69.69 405 VAL A N 1
ATOM 3000 C CA . VAL A 1 405 ? 2.906 -1.652 -25.895 1.00 69.69 405 VAL A CA 1
ATOM 3001 C C . VAL A 1 405 ? 3.510 -2.430 -24.765 1.00 69.69 405 VAL A C 1
ATOM 3003 O O . VAL A 1 405 ? 4.498 -1.944 -24.169 1.00 69.69 405 VAL A O 1
#

Radius of gyration: 39.73 Å; chains: 1; bounding box: 135×101×113 Å